Protein AF-A0A1Y2CC17-F1 (afdb_monomer_lite)

pLDDT: mean 79.68, std 15.88, range [34.34, 98.38]

Structure (mmCIF, N/CA/C/O backbone):
data_AF-A0A1Y2CC17-F1
#
_entry.id   AF-A0A1Y2CC17-F1
#
loop_
_atom_site.group_PDB
_atom_site.id
_atom_site.type_symbol
_atom_site.label_atom_id
_atom_site.label_alt_id
_atom_site.label_comp_id
_atom_site.label_asym_id
_atom_site.label_entity_id
_atom_site.label_seq_id
_atom_site.pdbx_PDB_ins_code
_atom_site.Cartn_x
_atom_site.Cartn_y
_atom_site.Cartn_z
_atom_site.occupancy
_atom_site.B_iso_or_equiv
_atom_site.auth_seq_id
_atom_site.auth_comp_id
_atom_site.auth_asym_id
_atom_site.auth_atom_id
_atom_site.pdbx_PDB_model_num
ATOM 1 N N . MET A 1 1 ? 2.715 -3.790 9.066 1.00 62.84 1 MET A N 1
ATOM 2 C CA . MET A 1 1 ? 2.928 -3.873 10.531 1.00 62.84 1 MET A CA 1
ATOM 3 C C . MET A 1 1 ? 1.749 -3.292 11.317 1.00 62.84 1 MET A C 1
ATOM 5 O O . MET A 1 1 ? 1.072 -4.072 11.964 1.00 62.84 1 MET A O 1
ATOM 9 N N . LYS A 1 2 ? 1.416 -1.995 11.181 1.00 68.88 2 LYS A N 1
ATOM 10 C CA . LYS A 1 2 ? 0.306 -1.321 11.903 1.00 68.88 2 LYS A CA 1
ATOM 11 C C . LYS A 1 2 ? -1.038 -2.076 11.893 1.00 68.88 2 LYS A C 1
ATOM 13 O O . LYS A 1 2 ? -1.612 -2.314 12.948 1.00 68.88 2 LYS A O 1
ATOM 18 N N . THR A 1 3 ? -1.492 -2.536 10.722 1.00 72.00 3 THR A N 1
ATOM 19 C CA . THR A 1 3 ? -2.729 -3.335 10.586 1.00 72.00 3 THR A CA 1
ATOM 20 C C . THR A 1 3 ? -2.683 -4.643 11.380 1.00 72.00 3 THR A C 1
ATOM 22 O O . THR A 1 3 ? -3.673 -5.024 11.994 1.00 72.00 3 THR A O 1
ATOM 25 N N . VAL A 1 4 ? -1.529 -5.320 11.409 1.00 75.19 4 VAL A N 1
ATOM 26 C CA . VAL A 1 4 ? -1.348 -6.566 12.172 1.00 75.19 4 VAL A CA 1
ATOM 27 C C . VAL A 1 4 ? -1.392 -6.282 13.664 1.00 75.19 4 VAL A C 1
ATOM 29 O O . VAL A 1 4 ? -2.048 -7.013 14.392 1.00 75.19 4 VAL A O 1
ATOM 32 N N . THR A 1 5 ? -0.752 -5.203 14.114 1.00 73.44 5 THR A N 1
ATOM 33 C CA . THR A 1 5 ? -0.774 -4.786 15.520 1.00 73.44 5 THR A CA 1
ATOM 34 C C . THR A 1 5 ? -2.200 -4.512 15.997 1.00 73.44 5 THR A C 1
ATOM 36 O O . THR A 1 5 ? -2.612 -5.056 17.022 1.00 73.44 5 THR A O 1
ATOM 39 N N . LEU A 1 6 ? -2.982 -3.749 15.224 1.00 76.19 6 LEU A N 1
ATOM 40 C CA . LEU A 1 6 ? -4.394 -3.503 15.523 1.00 76.19 6 LEU A CA 1
ATOM 41 C C . LEU A 1 6 ? -5.196 -4.810 15.548 1.00 76.19 6 LEU A C 1
ATOM 43 O O . LEU A 1 6 ? -5.925 -5.068 16.501 1.00 76.19 6 LEU A O 1
ATOM 47 N N . ALA A 1 7 ? -5.029 -5.667 14.536 1.00 78.81 7 ALA A N 1
ATOM 48 C CA . ALA A 1 7 ? -5.744 -6.937 14.465 1.00 78.81 7 ALA A CA 1
ATOM 49 C C . ALA A 1 7 ? -5.404 -7.861 15.647 1.00 78.81 7 ALA A C 1
ATOM 51 O O . ALA A 1 7 ? -6.310 -8.469 16.213 1.00 78.81 7 ALA A O 1
ATOM 52 N N . ILE A 1 8 ? -4.132 -7.931 16.065 1.00 78.88 8 ILE A N 1
ATOM 53 C CA . ILE A 1 8 ? -3.692 -8.677 17.256 1.00 78.88 8 ILE A CA 1
ATOM 54 C C . ILE A 1 8 ? -4.371 -8.121 18.506 1.00 78.88 8 ILE A C 1
ATOM 56 O O . ILE A 1 8 ? -4.904 -8.888 19.303 1.00 78.88 8 ILE A O 1
ATOM 60 N N . ARG A 1 9 ? -4.410 -6.796 18.665 1.00 77.44 9 ARG A N 1
ATOM 61 C CA . ARG A 1 9 ? -5.053 -6.143 19.810 1.00 77.44 9 ARG A CA 1
ATOM 62 C C . ARG A 1 9 ? -6.551 -6.446 19.871 1.00 77.44 9 ARG A C 1
ATOM 64 O O . ARG A 1 9 ? -7.040 -6.900 20.904 1.00 77.44 9 ARG A O 1
ATOM 71 N N . LEU A 1 10 ? -7.262 -6.295 18.753 1.00 80.50 10 LEU A N 1
ATOM 72 C CA . LEU A 1 10 ? -8.685 -6.632 18.661 1.00 80.50 10 LEU A CA 1
ATOM 73 C C . LEU A 1 10 ? -8.938 -8.136 18.871 1.00 80.50 10 LEU A C 1
ATOM 75 O O . LEU A 1 10 ? -9.952 -8.518 19.455 1.00 80.50 10 LEU A O 1
ATOM 79 N N . LEU A 1 11 ? -8.020 -9.009 18.441 1.00 80.31 11 LEU A N 1
ATOM 80 C CA . LEU A 1 11 ? -8.077 -10.445 18.729 1.00 80.31 11 LEU A CA 1
ATOM 81 C C . LEU A 1 11 ? -7.926 -10.723 20.231 1.00 80.31 11 LEU A C 1
ATOM 83 O O . LEU A 1 11 ? -8.697 -11.507 20.785 1.00 80.31 11 LEU A O 1
ATOM 87 N N . SER A 1 12 ? -6.989 -10.056 20.906 1.00 72.06 12 SER A N 1
ATOM 88 C CA . SER A 1 12 ? -6.836 -10.152 22.360 1.00 72.06 12 SER A CA 1
ATOM 89 C C . SER A 1 12 ? -8.101 -9.694 23.087 1.00 72.06 12 SER A C 1
ATOM 91 O O . SER A 1 12 ? -8.512 -10.348 24.044 1.00 72.06 12 SER A O 1
ATOM 93 N N . TYR A 1 13 ? -8.773 -8.639 22.611 1.00 76.62 13 TYR A N 1
ATOM 94 C CA . TYR A 1 13 ? -10.035 -8.172 23.200 1.00 76.62 13 TYR A CA 1
ATOM 95 C C . TYR A 1 13 ? -11.139 -9.222 23.067 1.00 76.62 13 TYR A C 1
ATOM 97 O O . TYR A 1 13 ? -11.772 -9.561 24.067 1.00 76.62 13 TYR A O 1
ATOM 105 N N . ASN A 1 14 ? -11.300 -9.820 21.880 1.00 76.06 14 ASN A N 1
ATOM 106 C CA . ASN A 1 14 ? -12.236 -10.928 21.658 1.00 76.06 14 ASN A CA 1
ATOM 107 C C . ASN A 1 14 ? -12.026 -12.060 22.680 1.00 76.06 14 ASN A C 1
ATOM 109 O O . ASN A 1 14 ? -12.983 -12.562 23.269 1.00 76.06 14 ASN A O 1
ATOM 113 N N . LEU A 1 15 ? -10.769 -12.427 22.951 1.00 73.12 15 LEU A N 1
ATOM 114 C CA . LEU A 1 15 ? -10.430 -13.505 23.885 1.00 73.12 15 LEU A CA 1
ATOM 115 C C . LEU A 1 15 ? -10.655 -13.131 25.348 1.00 73.12 15 LEU A C 1
ATOM 117 O O . LEU A 1 15 ? -11.258 -13.905 26.094 1.00 73.12 15 LEU A O 1
ATOM 121 N N . ILE A 1 16 ? -10.212 -11.941 25.759 1.00 69.06 16 ILE A N 1
ATOM 122 C CA . ILE A 1 16 ? -10.397 -11.432 27.124 1.00 69.06 16 ILE A CA 1
ATOM 123 C C . ILE A 1 16 ? -11.893 -11.355 27.453 1.00 69.06 16 ILE A C 1
ATOM 125 O O . ILE A 1 16 ? -12.319 -11.749 28.546 1.00 69.06 16 ILE A O 1
ATOM 129 N N . LEU A 1 17 ? -12.700 -10.888 26.499 1.00 72.00 17 LEU A N 1
ATOM 130 C CA . LEU A 1 17 ? -14.137 -10.671 26.659 1.00 72.00 17 LEU A CA 1
ATOM 131 C C . LEU A 1 17 ? -14.983 -11.915 26.372 1.00 72.00 17 LEU A C 1
ATOM 133 O O . LEU A 1 17 ? -16.138 -11.951 26.786 1.00 72.00 17 LEU A O 1
ATOM 137 N N . LYS A 1 18 ? -14.403 -12.958 25.762 1.00 75.94 18 LYS A N 1
ATOM 138 C CA . LYS A 1 18 ? -15.119 -14.128 25.224 1.00 75.94 18 LYS A CA 1
ATOM 139 C C . LYS A 1 18 ? -16.157 -13.753 24.151 1.00 75.94 18 LYS A C 1
ATOM 141 O O . LYS A 1 18 ? -17.177 -14.427 24.023 1.00 75.94 18 LYS A O 1
ATOM 146 N N . ASP A 1 19 ? -15.902 -12.692 23.386 1.00 77.69 19 ASP A N 1
ATOM 147 C CA . ASP A 1 19 ? -16.738 -12.280 22.254 1.00 77.69 19 ASP A CA 1
ATOM 148 C C . ASP A 1 19 ? -16.169 -12.838 20.946 1.00 77.69 19 ASP A C 1
ATOM 150 O O . ASP A 1 19 ? -15.118 -12.412 20.468 1.00 77.69 19 ASP A O 1
ATOM 154 N N . MET A 1 20 ? -16.873 -13.807 20.363 1.00 84.81 20 MET A N 1
ATOM 155 C CA . MET A 1 20 ? -16.412 -14.514 19.167 1.00 84.81 20 MET A CA 1
ATOM 156 C C . MET A 1 20 ? -16.959 -13.928 17.860 1.00 84.81 20 MET A C 1
ATOM 158 O O . MET A 1 20 ? -16.613 -14.432 16.795 1.00 84.81 20 MET A O 1
ATOM 162 N N . ARG A 1 21 ? -17.774 -12.863 17.900 1.00 84.62 21 ARG A N 1
ATOM 163 C CA . ARG A 1 21 ? -18.418 -12.300 16.696 1.00 84.62 21 ARG A CA 1
ATOM 164 C C . ARG A 1 21 ? -17.396 -11.799 15.674 1.00 84.62 21 ARG A C 1
ATOM 166 O O . ARG A 1 21 ? -17.452 -12.174 14.509 1.00 84.62 21 ARG A O 1
ATOM 173 N N . ASN A 1 22 ? -16.408 -11.030 16.134 1.00 83.88 22 ASN A N 1
ATOM 174 C CA . ASN A 1 22 ? -15.336 -10.479 15.291 1.00 83.88 22 ASN A CA 1
ATOM 175 C C . ASN A 1 22 ? -14.059 -11.335 15.298 1.00 83.88 22 ASN A C 1
ATOM 177 O O . ASN A 1 22 ? -13.046 -10.964 14.701 1.00 83.88 22 ASN A O 1
ATOM 181 N N . TYR A 1 23 ? -14.079 -12.475 15.990 1.00 83.56 23 TYR A N 1
ATOM 182 C CA . TYR A 1 23 ? -12.905 -13.321 16.163 1.00 83.56 23 TYR A CA 1
ATOM 183 C C . TYR A 1 23 ? -12.367 -13.888 14.836 1.00 83.56 23 TYR A C 1
ATOM 185 O O . TYR A 1 23 ? -11.177 -13.694 14.566 1.00 83.56 23 TYR A O 1
ATOM 193 N N . PRO A 1 24 ? -13.195 -14.501 13.962 1.00 83.31 24 PRO A N 1
ATOM 194 C CA . PRO A 1 24 ? -12.720 -15.025 12.682 1.00 83.31 24 PRO A CA 1
ATOM 195 C C . PRO A 1 24 ? -12.145 -13.939 11.770 1.00 83.31 24 PRO A C 1
ATOM 197 O O . PRO A 1 24 ? -11.132 -14.184 11.121 1.00 83.31 24 PRO A O 1
ATOM 200 N N . LYS A 1 25 ? -12.742 -12.735 11.765 1.00 85.00 25 LYS A N 1
ATOM 201 C CA . LYS A 1 25 ? -12.266 -11.582 10.982 1.00 85.00 25 LYS A CA 1
ATOM 202 C C . LYS A 1 25 ? -10.849 -11.191 11.406 1.00 85.00 25 LYS A C 1
ATOM 204 O O . LYS A 1 25 ? -9.937 -11.209 10.585 1.00 85.00 25 LYS A O 1
ATOM 209 N N . ASN A 1 26 ? -10.645 -10.917 12.696 1.00 84.31 26 ASN A N 1
ATOM 210 C CA . ASN A 1 26 ? -9.341 -10.489 13.214 1.00 84.31 26 ASN A CA 1
ATOM 211 C C . ASN A 1 26 ? -8.273 -11.581 13.042 1.00 84.31 26 ASN A C 1
ATOM 213 O O . ASN A 1 26 ? -7.149 -11.288 12.635 1.00 84.31 26 ASN A O 1
ATOM 217 N N . LEU A 1 27 ? -8.632 -12.849 13.280 1.00 85.75 27 LEU A N 1
ATOM 218 C CA . LEU A 1 27 ? -7.737 -13.985 13.056 1.00 85.75 27 LEU A CA 1
ATOM 219 C C . LEU A 1 27 ? -7.380 -14.148 11.572 1.00 85.75 27 LEU A C 1
ATOM 221 O O . LEU A 1 27 ? -6.225 -14.419 11.251 1.00 85.75 27 LEU A O 1
ATOM 225 N N . GLY A 1 28 ? -8.356 -13.983 10.677 1.00 83.62 28 GLY A N 1
ATOM 226 C CA . GLY A 1 28 ? -8.172 -14.037 9.229 1.00 83.62 28 GLY A CA 1
ATOM 227 C C . GLY A 1 28 ? -7.184 -12.981 8.742 1.00 83.62 28 GLY A C 1
ATOM 228 O O . GLY A 1 28 ? -6.230 -13.327 8.049 1.00 83.62 28 GLY A O 1
ATOM 229 N N . THR A 1 29 ? -7.330 -11.731 9.191 1.00 83.38 29 THR A N 1
ATOM 230 C CA . THR A 1 29 ? -6.398 -10.634 8.873 1.00 83.38 29 THR A CA 1
ATOM 231 C C . THR A 1 29 ? -4.966 -10.951 9.307 1.00 83.38 29 THR A C 1
ATOM 233 O O . THR A 1 29 ? -4.016 -10.744 8.544 1.00 83.38 29 THR A O 1
ATOM 236 N N . ILE A 1 30 ? -4.792 -11.491 10.519 1.00 84.06 30 ILE A N 1
ATOM 237 C CA . ILE A 1 30 ? -3.470 -11.864 11.040 1.00 84.06 30 ILE A CA 1
ATOM 238 C C . ILE A 1 30 ? -2.888 -13.029 10.241 1.00 84.06 30 ILE A C 1
ATOM 240 O O . ILE A 1 30 ? -1.739 -12.945 9.821 1.00 84.06 30 ILE A O 1
ATOM 244 N N . LYS A 1 31 ? -3.670 -14.086 9.985 1.00 85.50 31 LYS A N 1
ATOM 245 C CA . LYS A 1 31 ? -3.225 -15.251 9.207 1.00 85.50 31 LYS A CA 1
ATOM 246 C C . LYS A 1 31 ? -2.862 -14.885 7.773 1.00 85.50 31 LYS A C 1
ATOM 248 O O . LYS A 1 31 ? -1.819 -15.320 7.303 1.00 85.50 31 LYS A O 1
ATOM 253 N N . GLY A 1 32 ? -3.680 -14.076 7.101 1.00 81.88 32 GLY A N 1
ATOM 254 C CA . GLY A 1 32 ? -3.406 -13.610 5.742 1.00 81.88 32 GLY A CA 1
ATOM 255 C C . GLY A 1 32 ? -2.110 -12.805 5.681 1.00 81.88 32 GLY A C 1
ATOM 256 O O . GLY A 1 32 ? -1.248 -13.079 4.848 1.00 81.88 32 GLY A O 1
ATOM 257 N N . THR A 1 33 ? -1.917 -11.886 6.633 1.00 83.38 33 THR A N 1
ATOM 258 C CA . THR A 1 33 ? -0.673 -11.108 6.692 1.00 83.38 33 THR A CA 1
ATOM 259 C C . THR A 1 33 ? 0.527 -11.980 7.047 1.00 83.38 33 THR A C 1
ATOM 261 O O . THR A 1 33 ? 1.582 -11.842 6.439 1.00 83.38 33 THR A O 1
ATOM 264 N N . LEU A 1 34 ? 0.380 -12.897 8.005 1.00 85.81 34 LEU A N 1
ATOM 265 C CA . LEU A 1 34 ? 1.434 -13.828 8.387 1.00 85.81 34 LEU A CA 1
ATOM 266 C C . LEU A 1 34 ? 1.850 -14.706 7.204 1.00 85.81 34 LEU A C 1
ATOM 268 O O . LEU A 1 34 ? 3.039 -14.866 6.976 1.00 85.81 34 LEU A O 1
ATOM 272 N N . ASN A 1 35 ? 0.889 -15.220 6.437 1.00 84.50 35 ASN A N 1
ATOM 273 C CA . ASN A 1 35 ? 1.153 -16.042 5.261 1.00 84.50 35 ASN A CA 1
ATOM 274 C C . ASN A 1 35 ? 1.972 -15.281 4.212 1.00 84.50 35 ASN A C 1
ATOM 276 O O . ASN A 1 35 ? 2.966 -15.795 3.712 1.00 84.50 35 ASN A O 1
ATOM 280 N N . TYR A 1 36 ? 1.593 -14.031 3.928 1.00 84.06 36 TYR A N 1
ATOM 281 C CA . TYR A 1 36 ? 2.356 -13.169 3.028 1.00 84.06 36 TYR A CA 1
ATOM 282 C C . TYR A 1 36 ? 3.780 -12.925 3.544 1.00 84.06 36 TYR A C 1
ATOM 284 O O . TYR A 1 36 ? 4.753 -13.125 2.822 1.00 84.06 36 TYR A O 1
ATOM 292 N N . LEU A 1 37 ? 3.919 -12.529 4.811 1.00 85.56 37 LEU A N 1
ATOM 293 C CA . LEU A 1 37 ? 5.228 -12.203 5.367 1.00 85.56 37 LEU A CA 1
ATOM 294 C C . LEU A 1 37 ? 6.154 -13.432 5.467 1.00 85.56 37 LEU A C 1
ATOM 296 O O . LEU A 1 37 ? 7.354 -13.310 5.249 1.00 85.56 37 LEU A O 1
ATOM 300 N N . ASP A 1 38 ? 5.605 -14.605 5.780 1.00 84.62 38 ASP A N 1
ATOM 301 C CA . ASP A 1 38 ? 6.363 -15.845 5.978 1.00 84.62 38 ASP A CA 1
ATOM 302 C C . ASP A 1 38 ? 6.709 -16.549 4.659 1.00 84.62 38 ASP A C 1
ATOM 304 O O . ASP A 1 38 ? 7.833 -17.004 4.491 1.00 84.62 38 ASP A O 1
ATOM 308 N N . ILE A 1 39 ? 5.770 -16.632 3.710 1.00 86.38 39 ILE A N 1
ATOM 309 C CA . ILE A 1 39 ? 5.984 -17.365 2.451 1.00 86.38 39 ILE A CA 1
ATOM 310 C C . ILE A 1 39 ? 6.609 -16.471 1.382 1.00 86.38 39 ILE A C 1
ATOM 312 O O . ILE A 1 39 ? 7.512 -16.908 0.674 1.00 86.38 39 ILE A O 1
ATOM 316 N N . VAL A 1 40 ? 6.124 -15.234 1.244 1.00 81.00 40 VAL A N 1
ATOM 317 C CA . VAL A 1 40 ? 6.513 -14.356 0.130 1.00 81.00 40 VAL A CA 1
ATOM 318 C C . VAL A 1 40 ? 7.735 -13.519 0.495 1.00 81.00 40 VAL A C 1
ATOM 320 O O . VAL A 1 40 ? 8.690 -13.465 -0.272 1.00 81.00 40 VAL A O 1
ATOM 323 N N . ASN A 1 41 ? 7.733 -12.883 1.671 1.00 84.81 41 ASN A N 1
ATOM 324 C CA . ASN A 1 41 ? 8.782 -11.919 2.020 1.00 84.81 41 ASN A CA 1
ATOM 325 C C . ASN A 1 41 ? 10.000 -12.534 2.717 1.00 84.81 41 ASN A C 1
ATOM 327 O O . ASN A 1 41 ? 11.118 -12.086 2.469 1.00 84.81 41 ASN A O 1
ATOM 331 N N . LEU A 1 42 ? 9.814 -13.515 3.607 1.00 88.50 42 LEU A N 1
ATOM 332 C CA . LEU A 1 42 ? 10.909 -14.064 4.412 1.00 88.50 42 LEU A CA 1
ATOM 333 C C . LEU A 1 42 ? 12.092 -14.602 3.581 1.00 88.50 42 LEU A C 1
ATOM 335 O O . LEU A 1 42 ? 13.222 -14.346 3.999 1.00 88.50 42 LEU A O 1
ATOM 339 N N . PRO A 1 43 ? 11.901 -15.285 2.428 1.00 90.00 43 PRO A N 1
ATOM 340 C CA . PRO A 1 43 ? 13.022 -15.708 1.587 1.00 90.00 43 PRO A CA 1
ATOM 341 C C . PRO A 1 43 ? 13.894 -14.527 1.144 1.00 90.00 43 PRO A C 1
ATOM 343 O O . PRO A 1 43 ? 15.094 -14.528 1.405 1.00 90.00 43 PRO A O 1
ATOM 346 N N . SER A 1 44 ? 13.279 -13.476 0.595 1.00 83.12 44 SER A N 1
ATOM 347 C CA . SER A 1 44 ? 13.981 -12.270 0.143 1.00 83.12 44 SER A CA 1
ATOM 348 C C . SER A 1 44 ? 14.649 -11.519 1.297 1.00 83.12 44 SER A C 1
ATOM 350 O O . SER A 1 44 ? 15.757 -11.011 1.153 1.00 83.12 44 SER A O 1
ATOM 352 N N . VAL A 1 45 ? 14.001 -11.452 2.465 1.00 84.38 45 VAL A N 1
ATOM 353 C CA . VAL A 1 45 ? 14.589 -10.819 3.657 1.00 84.38 45 VAL A CA 1
ATOM 354 C C . VAL A 1 45 ? 15.822 -11.590 4.132 1.00 84.38 45 VAL A C 1
ATOM 356 O O . VAL A 1 45 ? 16.833 -10.973 4.450 1.00 84.38 45 VAL A O 1
ATOM 359 N N . ASN A 1 46 ? 15.771 -12.923 4.159 1.00 87.12 46 ASN A N 1
ATOM 360 C CA . ASN A 1 46 ? 16.924 -13.736 4.549 1.00 87.12 46 ASN A CA 1
ATOM 361 C C . ASN A 1 46 ? 18.072 -13.636 3.539 1.00 87.12 46 ASN A C 1
ATOM 363 O O . ASN A 1 46 ? 19.226 -13.641 3.947 1.00 87.12 46 ASN A O 1
ATOM 367 N N . GLU A 1 47 ? 17.766 -13.553 2.244 1.00 91.12 47 GLU A N 1
ATOM 368 C CA . GLU A 1 47 ? 18.786 -13.480 1.195 1.00 91.12 47 GLU A CA 1
ATOM 369 C C . GLU A 1 47 ? 19.483 -12.114 1.155 1.00 91.12 47 GLU A C 1
ATOM 371 O O . GLU A 1 47 ? 20.701 -12.048 1.006 1.00 91.12 47 GLU A O 1
ATOM 376 N N . TYR A 1 48 ? 18.728 -11.020 1.312 1.00 87.44 48 TYR A N 1
ATOM 377 C CA . TYR A 1 48 ? 19.236 -9.670 1.041 1.00 87.44 48 TYR A CA 1
ATOM 378 C C . TYR A 1 48 ? 19.401 -8.775 2.276 1.00 87.44 48 TYR A C 1
ATOM 380 O O . TYR A 1 48 ? 20.023 -7.720 2.169 1.00 87.44 48 TYR A O 1
ATOM 388 N N . MET A 1 49 ? 18.843 -9.142 3.436 1.00 84.50 49 MET A N 1
ATOM 389 C CA . MET A 1 49 ? 18.834 -8.291 4.641 1.00 84.50 49 MET A CA 1
ATOM 390 C C . MET A 1 49 ? 19.530 -8.921 5.852 1.00 84.50 49 MET A C 1
ATOM 392 O O . MET A 1 49 ? 19.353 -8.450 6.982 1.00 84.50 49 MET A O 1
ATOM 396 N N . ASP A 1 50 ? 20.347 -9.953 5.639 1.00 86.81 50 ASP A N 1
ATOM 397 C CA . ASP A 1 50 ? 21.236 -10.496 6.671 1.00 86.81 50 ASP A CA 1
ATOM 398 C C . ASP A 1 50 ? 22.518 -9.659 6.795 1.00 86.81 50 ASP A C 1
ATOM 400 O O . ASP A 1 50 ? 23.640 -10.116 6.597 1.00 86.81 50 ASP A O 1
ATOM 404 N N . ILE A 1 51 ? 22.320 -8.367 7.045 1.00 84.69 51 ILE A N 1
ATOM 405 C CA . ILE A 1 51 ? 23.380 -7.373 7.186 1.00 84.69 51 ILE A CA 1
ATOM 406 C C . ILE A 1 51 ? 23.408 -6.959 8.654 1.00 84.69 51 ILE A C 1
ATOM 408 O O . ILE A 1 51 ? 22.360 -6.656 9.240 1.00 84.69 51 ILE A O 1
ATOM 412 N N . GLU A 1 52 ? 24.599 -6.965 9.256 1.00 83.19 52 GLU A N 1
ATOM 413 C CA . GLU A 1 52 ? 24.798 -6.417 10.596 1.00 83.19 52 GLU A CA 1
ATOM 414 C C . GLU A 1 52 ? 24.377 -4.950 10.606 1.00 83.19 52 GLU A C 1
ATOM 416 O O . GLU A 1 52 ? 24.807 -4.149 9.776 1.00 83.19 52 GLU A O 1
ATOM 421 N N . ASN A 1 53 ? 23.487 -4.602 11.531 1.00 77.81 53 ASN A N 1
ATOM 422 C CA . ASN A 1 53 ? 23.045 -3.230 11.668 1.00 77.81 53 ASN A CA 1
ATOM 423 C C . ASN A 1 53 ? 23.997 -2.490 12.611 1.00 77.81 53 ASN A C 1
ATOM 425 O O . ASN A 1 53 ? 24.223 -2.935 13.736 1.00 77.81 53 ASN A O 1
ATOM 429 N N . GLU A 1 54 ? 24.520 -1.346 12.170 1.00 75.94 54 GLU A N 1
ATOM 430 C CA . GLU A 1 54 ? 25.352 -0.472 13.009 1.00 75.94 54 GLU A CA 1
ATOM 431 C C . GLU A 1 54 ? 24.566 0.083 14.208 1.00 75.94 54 GLU A C 1
ATOM 433 O O . GLU A 1 54 ? 25.145 0.440 15.236 1.00 75.94 54 GLU A O 1
ATOM 438 N N . TYR A 1 55 ? 23.236 0.124 14.099 1.00 74.12 55 TYR A N 1
ATOM 439 C CA . TYR A 1 55 ? 22.342 0.599 15.144 1.00 74.12 55 TYR A CA 1
ATOM 440 C C . TYR A 1 55 ? 21.624 -0.563 15.826 1.00 74.12 55 TYR A C 1
ATOM 442 O O . TYR A 1 55 ? 21.139 -1.493 15.178 1.00 74.12 55 TYR A O 1
ATOM 450 N N . GLN A 1 56 ? 21.496 -0.480 17.152 1.00 72.25 56 GLN A N 1
ATOM 451 C CA . GLN A 1 56 ? 20.652 -1.411 17.890 1.00 72.25 56 GLN A CA 1
ATOM 452 C C . GLN A 1 56 ? 19.203 -1.243 17.423 1.00 72.25 56 GLN A C 1
ATOM 454 O O . GLN A 1 56 ? 18.649 -0.141 17.443 1.00 72.25 56 GLN A O 1
ATOM 459 N N . LEU A 1 57 ? 18.587 -2.339 16.994 1.00 66.06 57 LEU A N 1
ATOM 460 C CA . LEU A 1 57 ? 17.201 -2.328 16.557 1.00 66.06 57 LEU A CA 1
ATOM 461 C C . LEU A 1 57 ? 16.295 -2.416 17.780 1.00 66.06 57 LEU A C 1
ATOM 463 O O . LEU A 1 57 ? 16.573 -3.167 18.712 1.00 66.06 57 LEU A O 1
ATOM 467 N N . ALA A 1 58 ? 15.196 -1.663 17.771 1.00 59.22 58 ALA A N 1
ATOM 468 C CA . ALA A 1 58 ? 14.129 -1.856 18.742 1.00 59.22 58 ALA A CA 1
ATOM 469 C C . ALA A 1 58 ? 13.484 -3.218 18.468 1.00 59.22 58 ALA A C 1
ATOM 471 O O . ALA A 1 58 ? 12.790 -3.412 17.465 1.00 59.22 58 ALA A O 1
ATOM 472 N N . VAL A 1 59 ? 13.747 -4.182 19.343 1.00 55.44 59 VAL A N 1
ATOM 473 C CA . VAL A 1 59 ? 13.260 -5.546 19.198 1.00 55.44 59 VAL A CA 1
ATOM 474 C C . VAL A 1 59 ? 12.130 -5.773 20.198 1.00 55.44 59 VAL A C 1
ATOM 476 O O . VAL A 1 59 ? 12.273 -5.422 21.368 1.00 55.44 59 VAL A O 1
ATOM 479 N N . PRO A 1 60 ? 10.998 -6.363 19.777 1.00 53.22 60 PRO A N 1
ATOM 480 C CA . PRO A 1 60 ? 9.906 -6.659 20.694 1.00 53.22 60 PRO A CA 1
ATOM 481 C C . PRO A 1 60 ? 10.364 -7.653 21.771 1.00 53.22 60 PRO A C 1
ATOM 483 O O . PRO A 1 60 ? 10.883 -8.728 21.453 1.00 53.22 60 PRO A O 1
ATOM 486 N N . VAL A 1 61 ? 10.168 -7.305 23.041 1.00 47.50 61 VAL A N 1
ATOM 487 C CA . VAL A 1 61 ? 10.537 -8.117 24.214 1.00 47.50 61 VAL A CA 1
ATOM 488 C C . VAL A 1 61 ? 9.265 -8.359 24.994 1.00 47.50 61 VAL A C 1
ATOM 490 O O . VAL A 1 61 ? 8.771 -7.501 25.714 1.00 47.50 61 VAL A O 1
ATOM 493 N N . GLY A 1 62 ? 8.693 -9.539 24.804 1.00 48.94 62 GLY A N 1
ATOM 494 C CA . GLY A 1 62 ? 7.435 -9.914 25.435 1.00 48.94 62 GLY A CA 1
ATOM 495 C C . GLY A 1 62 ? 6.212 -9.723 24.541 1.00 48.94 62 GLY A C 1
ATOM 496 O O . GLY A 1 62 ? 6.303 -9.421 23.353 1.00 48.94 62 GLY A O 1
ATOM 497 N N . GLU A 1 63 ? 5.046 -9.992 25.130 1.00 45.00 63 GLU A N 1
ATOM 498 C CA . GLU A 1 63 ? 3.785 -10.155 24.400 1.00 45.00 63 GLU A CA 1
ATOM 499 C C . GLU A 1 63 ? 3.211 -8.834 23.854 1.00 45.00 63 GLU A C 1
ATOM 501 O O . GLU A 1 63 ? 2.369 -8.892 22.959 1.00 45.00 63 GLU A O 1
ATOM 506 N N . TYR A 1 64 ? 3.661 -7.665 24.347 1.00 39.34 64 TYR A N 1
ATOM 507 C CA . TYR A 1 64 ? 3.039 -6.366 24.031 1.00 39.34 64 TYR A CA 1
ATOM 508 C C . TYR A 1 64 ? 3.974 -5.139 23.954 1.00 39.34 64 TYR A C 1
ATOM 510 O O . TYR A 1 64 ? 3.456 -4.043 23.759 1.00 39.34 64 TYR A O 1
ATOM 518 N N . ALA A 1 65 ? 5.303 -5.266 24.073 1.00 44.59 65 ALA A N 1
ATOM 519 C CA . ALA A 1 65 ? 6.180 -4.091 24.197 1.00 44.59 65 ALA A CA 1
ATOM 520 C C . ALA A 1 65 ? 7.532 -4.215 23.453 1.00 44.59 65 ALA A C 1
ATOM 522 O O . ALA A 1 65 ? 8.038 -5.316 23.215 1.00 44.59 65 ALA A O 1
ATOM 523 N N . TYR A 1 66 ? 8.089 -3.070 23.037 1.00 46.72 66 TYR A N 1
ATOM 524 C CA . TYR A 1 66 ? 9.382 -2.925 22.347 1.00 46.72 66 TYR A CA 1
ATOM 525 C C . TYR A 1 66 ? 10.415 -2.345 23.321 1.00 46.72 66 TYR A C 1
ATOM 527 O O . TYR A 1 66 ? 10.806 -1.187 23.212 1.00 46.72 66 TYR A O 1
ATOM 535 N N . ASP A 1 67 ? 10.839 -3.159 24.285 1.00 44.19 67 ASP A N 1
ATOM 536 C CA . ASP A 1 67 ? 11.578 -2.675 25.461 1.00 44.19 67 ASP A CA 1
ATOM 537 C C . ASP A 1 67 ? 13.089 -2.961 25.424 1.00 44.19 67 ASP A C 1
ATOM 539 O O . ASP A 1 67 ? 13.808 -2.581 26.347 1.00 44.19 67 ASP A O 1
ATOM 543 N N . SER A 1 68 ? 13.609 -3.624 24.383 1.00 54.16 68 SER A N 1
ATOM 544 C CA . SER A 1 68 ? 15.048 -3.889 24.253 1.00 54.16 68 SER A CA 1
ATOM 545 C C . SER A 1 68 ? 15.569 -3.448 22.908 1.00 54.16 68 SER A C 1
ATOM 547 O O . SER A 1 68 ? 15.034 -3.809 21.858 1.00 54.16 68 SER A O 1
ATOM 549 N N . TYR A 1 69 ? 16.695 -2.761 22.968 1.00 68.56 69 TYR A N 1
ATOM 550 C CA . TYR A 1 69 ? 17.554 -2.515 21.834 1.00 68.56 69 TYR A CA 1
ATOM 551 C C . TYR A 1 69 ? 18.541 -3.683 21.742 1.00 68.56 69 TYR A C 1
ATOM 553 O O . TYR A 1 69 ? 19.414 -3.834 22.594 1.00 68.56 69 TYR A O 1
ATOM 561 N N . GLU A 1 70 ? 18.362 -4.559 20.752 1.00 75.44 70 GLU A N 1
ATOM 562 C CA . GLU A 1 70 ? 19.278 -5.681 20.507 1.00 75.44 70 GLU A CA 1
ATOM 563 C C . GLU A 1 70 ? 20.097 -5.376 19.245 1.00 75.44 70 GLU A C 1
ATOM 565 O O . GLU A 1 70 ? 19.559 -4.923 18.231 1.00 75.44 70 GLU A O 1
ATOM 570 N N . ALA A 1 71 ? 21.407 -5.626 19.292 1.00 75.06 71 ALA A N 1
ATOM 571 C CA . ALA A 1 71 ? 22.244 -5.628 18.096 1.00 75.06 71 ALA A CA 1
ATOM 572 C C . ALA A 1 71 ? 21.954 -6.921 17.320 1.00 75.06 71 ALA A C 1
ATOM 574 O O . ALA A 1 71 ? 22.442 -7.993 17.674 1.00 75.06 71 ALA A O 1
ATOM 575 N N . LYS A 1 72 ? 21.074 -6.829 16.324 1.00 78.31 72 LYS A N 1
ATOM 576 C CA . LYS A 1 72 ? 20.656 -7.940 15.463 1.00 78.31 72 LYS A CA 1
ATOM 577 C C . LYS A 1 72 ? 20.645 -7.494 14.013 1.00 78.31 72 LYS A C 1
ATOM 579 O O . LYS A 1 72 ? 20.447 -6.311 13.733 1.00 78.31 72 LYS A O 1
ATOM 584 N N . THR A 1 73 ? 20.793 -8.448 13.097 1.00 84.81 73 THR A N 1
ATOM 585 C CA . THR A 1 73 ? 20.537 -8.184 11.681 1.00 84.81 73 THR A CA 1
ATOM 586 C C . THR A 1 73 ? 19.061 -7.832 11.477 1.00 84.81 73 THR A C 1
ATOM 588 O O . THR A 1 73 ? 18.184 -8.141 12.305 1.00 84.81 73 THR A O 1
ATOM 591 N N . ILE A 1 74 ? 18.761 -7.154 10.370 1.00 81.12 74 ILE A N 1
ATOM 592 C CA . ILE A 1 74 ? 17.375 -6.845 9.995 1.00 81.12 74 ILE A CA 1
ATOM 593 C C . ILE A 1 74 ? 16.593 -8.151 9.807 1.00 81.12 74 ILE A C 1
ATOM 595 O O . ILE A 1 74 ? 15.462 -8.260 10.292 1.00 81.12 74 ILE A O 1
ATOM 599 N N . ALA A 1 75 ? 17.215 -9.162 9.190 1.00 84.38 75 ALA A N 1
ATOM 600 C CA . ALA A 1 75 ? 16.636 -10.490 9.027 1.00 84.38 75 ALA A CA 1
ATOM 601 C C . ALA A 1 75 ? 16.244 -11.130 10.369 1.00 84.38 75 ALA A C 1
ATOM 603 O O . ALA A 1 75 ? 15.125 -11.625 10.513 1.00 84.38 75 ALA A O 1
ATOM 604 N N . ASP A 1 76 ? 17.095 -11.066 11.393 1.00 85.00 76 ASP A N 1
ATOM 605 C CA . ASP A 1 76 ? 16.778 -11.641 12.704 1.00 85.00 76 ASP A CA 1
ATOM 606 C C . ASP A 1 76 ? 15.681 -10.881 13.455 1.00 85.00 76 ASP A C 1
ATOM 608 O O . ASP A 1 76 ? 14.815 -11.492 14.093 1.00 85.00 76 ASP A O 1
ATOM 612 N N . SER A 1 77 ? 15.654 -9.554 13.335 1.00 79.81 77 SER A N 1
ATOM 613 C CA . SER A 1 77 ? 14.562 -8.737 13.879 1.00 79.81 77 SER A CA 1
ATOM 614 C C . SER A 1 77 ? 13.231 -9.059 13.192 1.00 79.81 77 SER A C 1
ATOM 616 O O . SER A 1 77 ? 12.197 -9.189 13.855 1.00 79.81 77 SER A O 1
ATOM 618 N N . TYR A 1 78 ? 13.262 -9.280 11.875 1.00 81.88 78 TYR A N 1
ATOM 619 C CA . TYR A 1 78 ? 12.109 -9.704 11.086 1.00 81.88 78 TYR A CA 1
ATOM 620 C C . TYR A 1 78 ? 11.617 -11.103 11.485 1.00 81.88 78 TYR A C 1
ATOM 622 O O . TYR A 1 78 ? 10.426 -11.288 11.741 1.00 81.88 78 TYR A O 1
ATOM 630 N N . LYS A 1 79 ? 12.523 -12.079 11.641 1.00 86.81 79 LYS A N 1
ATOM 631 C CA . LYS A 1 79 ? 12.196 -13.428 12.139 1.00 86.81 79 LYS A CA 1
ATOM 632 C C . LYS A 1 79 ? 11.573 -13.379 13.535 1.00 86.81 79 LYS A C 1
ATOM 634 O O . LYS A 1 79 ? 10.577 -14.058 13.778 1.00 86.81 79 LYS A O 1
ATOM 639 N N . LYS A 1 80 ? 12.107 -12.560 14.452 1.00 82.81 80 LYS A N 1
ATOM 640 C CA . LYS A 1 80 ? 11.550 -12.401 15.809 1.00 82.81 80 LYS A CA 1
ATOM 641 C C . LYS A 1 80 ? 10.159 -11.761 15.775 1.00 82.81 80 LYS A C 1
ATOM 643 O O . LYS A 1 80 ? 9.255 -12.236 16.461 1.00 82.81 80 LYS A O 1
ATOM 648 N N . PHE A 1 81 ? 9.941 -10.768 14.913 1.00 79.19 81 PHE A N 1
ATOM 649 C CA . PHE A 1 81 ? 8.610 -10.212 14.659 1.00 79.19 81 PHE A CA 1
ATOM 650 C C . PHE A 1 81 ? 7.623 -11.271 14.132 1.00 79.19 81 PHE A C 1
ATOM 652 O O . PHE A 1 81 ? 6.523 -11.403 14.673 1.00 79.19 81 PHE A O 1
ATOM 659 N N . LEU A 1 82 ? 8.021 -12.082 13.144 1.00 83.75 82 LEU A N 1
ATOM 660 C CA . LEU A 1 82 ? 7.202 -13.192 12.643 1.00 83.75 82 LEU A CA 1
ATOM 661 C C . LEU A 1 82 ? 6.906 -14.232 13.716 1.00 83.75 82 LEU A C 1
ATOM 663 O O . LEU A 1 82 ? 5.769 -14.688 13.826 1.00 83.75 82 LEU A O 1
ATOM 667 N N . SER A 1 83 ? 7.905 -14.587 14.521 1.00 83.06 83 SER A N 1
ATOM 668 C CA . SER A 1 83 ? 7.745 -15.506 15.644 1.00 83.06 83 SER A CA 1
ATOM 669 C C . SER A 1 83 ? 6.708 -14.984 16.635 1.00 83.06 83 SER A C 1
ATOM 671 O O . SER A 1 83 ? 5.849 -15.746 17.071 1.00 83.06 83 SER A O 1
ATOM 673 N N . ASN A 1 84 ? 6.709 -13.681 16.930 1.00 77.88 84 ASN A N 1
ATOM 674 C CA . ASN A 1 84 ? 5.712 -13.069 17.807 1.00 77.88 84 ASN A CA 1
ATOM 675 C C . ASN A 1 84 ? 4.307 -13.085 17.187 1.00 77.88 84 ASN A C 1
ATOM 677 O O . ASN A 1 84 ? 3.349 -13.419 17.879 1.00 77.88 84 ASN A O 1
ATOM 681 N N . ILE A 1 85 ? 4.159 -12.818 15.883 1.00 79.06 85 ILE A N 1
ATOM 682 C CA . ILE A 1 85 ? 2.857 -12.951 15.204 1.00 79.06 85 ILE A CA 1
ATOM 683 C C . ILE A 1 85 ? 2.375 -14.408 15.226 1.00 79.06 85 ILE A C 1
ATOM 685 O O . ILE A 1 85 ? 1.211 -14.669 15.547 1.00 79.06 85 ILE A O 1
ATOM 689 N N . LYS A 1 86 ? 3.258 -15.368 14.912 1.00 83.31 86 LYS A N 1
ATOM 690 C CA . LYS A 1 86 ? 2.977 -16.812 14.979 1.00 83.31 86 LYS A CA 1
ATOM 691 C C . LYS A 1 86 ? 2.546 -17.199 16.386 1.00 83.31 86 LYS A C 1
ATOM 693 O O . LYS A 1 86 ? 1.530 -17.870 16.541 1.00 83.31 86 LYS A O 1
ATOM 698 N N . TYR A 1 87 ? 3.259 -16.726 17.405 1.00 79.25 87 TYR A N 1
ATOM 699 C CA . TYR A 1 87 ? 2.913 -16.938 18.804 1.00 79.25 87 TYR A CA 1
ATOM 700 C C . TYR A 1 87 ? 1.534 -16.361 19.134 1.00 79.25 87 TYR A C 1
ATOM 702 O O . TYR A 1 87 ? 0.690 -17.104 19.618 1.00 79.25 87 TYR A O 1
ATOM 710 N N . CYS A 1 88 ? 1.242 -15.103 18.791 1.00 71.06 88 CYS A N 1
ATOM 711 C CA . CYS A 1 88 ? -0.078 -14.499 19.005 1.00 71.06 88 CYS A CA 1
ATOM 712 C C . CYS A 1 88 ? -1.199 -15.277 18.302 1.00 71.06 88 CYS A C 1
ATOM 714 O O . CYS A 1 88 ? -2.269 -15.447 18.873 1.00 71.06 88 CYS A O 1
ATOM 716 N N . THR A 1 89 ? -0.943 -15.807 17.103 1.00 76.19 89 THR A N 1
ATOM 717 C CA . THR A 1 89 ? -1.902 -16.628 16.342 1.00 76.19 89 THR A CA 1
ATOM 718 C C . THR A 1 89 ? -2.098 -18.013 16.976 1.00 76.19 89 THR A C 1
ATOM 720 O O . THR A 1 89 ? -3.216 -18.521 17.042 1.00 76.19 89 THR A O 1
ATOM 723 N N . ASN A 1 90 ? -1.019 -18.625 17.475 1.00 71.44 90 ASN A N 1
ATOM 724 C CA . ASN A 1 90 ? -1.003 -19.985 18.023 1.00 71.44 90 ASN A CA 1
ATOM 725 C C . ASN A 1 90 ? -1.413 -20.058 19.498 1.00 71.44 90 ASN A C 1
ATOM 727 O O . ASN A 1 90 ? -1.985 -21.067 19.915 1.00 71.44 90 ASN A O 1
ATOM 731 N N . ARG A 1 91 ? -1.191 -18.993 20.280 1.00 63.12 91 ARG A N 1
ATOM 732 C CA . ARG A 1 91 ? -1.621 -18.865 21.682 1.00 63.12 91 ARG A CA 1
ATOM 733 C C . ARG A 1 91 ? -3.128 -19.055 21.819 1.00 63.12 91 ARG A C 1
ATOM 735 O O . ARG A 1 91 ? -3.607 -19.560 22.832 1.00 63.12 91 ARG A O 1
ATOM 742 N N . VAL A 1 92 ? -3.873 -18.720 20.773 1.00 53.84 92 VAL A N 1
ATOM 743 C CA . VAL A 1 92 ? -5.327 -18.853 20.762 1.00 53.84 92 VAL A CA 1
ATOM 744 C C . VAL A 1 92 ? -5.813 -20.291 20.559 1.00 53.84 92 VAL A C 1
ATOM 746 O O . VAL A 1 92 ? -6.909 -20.640 20.981 1.00 53.84 92 VAL A O 1
ATOM 749 N N . ASN A 1 93 ? -4.960 -21.162 20.021 1.00 52.47 93 ASN A N 1
ATOM 750 C CA . ASN A 1 93 ? -5.214 -22.599 19.883 1.00 52.47 93 ASN A CA 1
ATOM 751 C C . ASN A 1 93 ? -4.530 -23.428 20.994 1.00 52.47 93 ASN A C 1
ATOM 753 O O . ASN A 1 93 ? -4.385 -24.645 20.868 1.00 52.47 93 ASN A O 1
ATOM 757 N N . SER A 1 94 ? -4.062 -22.785 22.072 1.00 51.44 94 SER A N 1
ATOM 758 C CA . SER A 1 94 ? -2.983 -23.299 22.933 1.00 51.44 94 SER A CA 1
ATOM 759 C C . SER A 1 94 ? -3.268 -24.553 23.755 1.00 51.44 94 SER A C 1
ATOM 761 O O . SER A 1 94 ? -2.312 -25.099 24.290 1.00 51.44 94 SER A O 1
ATOM 763 N N . LYS A 1 95 ? -4.494 -25.088 23.831 1.00 47.78 95 LYS A N 1
ATOM 764 C CA . LYS A 1 95 ? -4.668 -26.411 24.458 1.00 47.78 95 LYS A CA 1
ATOM 765 C C . LYS A 1 95 ? -4.400 -27.550 23.473 1.00 47.78 95 LYS A C 1
ATOM 767 O O . LYS A 1 95 ? -3.508 -28.352 23.704 1.00 47.78 95 LYS A O 1
ATOM 772 N N . SER A 1 96 ? -5.082 -27.572 22.328 1.00 50.66 96 SER A N 1
ATOM 773 C CA . SER A 1 96 ? -4.882 -28.627 21.323 1.00 50.66 96 SER A CA 1
ATOM 774 C C . SER A 1 96 ? -3.552 -28.503 20.576 1.00 50.66 96 SER A C 1
ATOM 776 O O . SER A 1 96 ? -2.963 -29.511 20.195 1.00 50.66 96 SER A O 1
ATOM 778 N N . ASN A 1 97 ? -3.058 -27.276 20.366 1.00 52.62 97 ASN A N 1
ATOM 779 C CA . ASN A 1 97 ? -1.786 -27.066 19.675 1.00 52.62 97 ASN A CA 1
ATOM 780 C C . ASN A 1 97 ? -0.577 -27.354 20.564 1.00 52.62 97 ASN A C 1
ATOM 782 O O . ASN A 1 97 ? 0.431 -27.810 20.037 1.00 52.62 97 ASN A O 1
ATOM 786 N N . PHE A 1 98 ? -0.661 -27.132 21.880 1.00 46.25 98 PHE A N 1
ATOM 787 C CA . PHE A 1 98 ? 0.430 -27.506 22.779 1.00 46.25 98 PHE A CA 1
ATOM 788 C C . PHE A 1 98 ? 0.602 -29.023 22.813 1.00 46.25 98 PHE A C 1
ATOM 790 O O . PHE A 1 98 ? 1.713 -29.495 22.618 1.00 46.25 98 PHE A O 1
ATOM 797 N N . ASP A 1 99 ? -0.488 -29.783 22.940 1.00 54.72 99 ASP A N 1
ATOM 798 C CA . ASP A 1 99 ? -0.422 -31.248 22.955 1.00 54.72 99 ASP A CA 1
ATOM 799 C C . ASP A 1 99 ? 0.105 -31.811 21.622 1.00 54.72 99 ASP A C 1
ATOM 801 O O . ASP A 1 99 ? 0.951 -32.705 21.615 1.00 54.72 99 ASP A O 1
ATOM 805 N N . ASN A 1 100 ? -0.315 -31.250 20.482 1.00 56.16 100 ASN A N 1
ATOM 806 C CA . ASN A 1 100 ? 0.180 -31.673 19.167 1.00 56.16 100 ASN A CA 1
ATOM 807 C C . ASN A 1 100 ? 1.655 -31.316 18.936 1.00 56.16 100 ASN A C 1
ATOM 809 O O . ASN A 1 100 ? 2.409 -32.159 18.453 1.00 56.16 100 ASN A O 1
ATOM 813 N N . VAL A 1 101 ? 2.083 -30.101 19.296 1.00 47.38 101 VAL A N 1
ATOM 814 C CA . VAL A 1 101 ? 3.488 -29.678 19.172 1.00 47.38 101 VAL A CA 1
ATOM 815 C C . VAL A 1 101 ? 4.367 -30.449 20.152 1.00 47.38 101 VAL A C 1
ATOM 817 O O . VAL A 1 101 ? 5.433 -30.913 19.770 1.00 47.38 101 VAL A O 1
ATOM 820 N N . PHE A 1 102 ? 3.911 -30.671 21.385 1.00 51.16 102 PHE A N 1
ATOM 821 C CA . PHE A 1 102 ? 4.621 -31.479 22.374 1.00 51.16 102 PHE A CA 1
ATOM 822 C C . PHE A 1 102 ? 4.791 -32.928 21.898 1.00 51.16 102 PHE A C 1
ATOM 824 O O . PHE A 1 102 ? 5.885 -33.482 21.998 1.00 51.16 102 PHE A O 1
ATOM 831 N N . ASN A 1 103 ? 3.754 -33.522 21.300 1.00 63.59 103 ASN A N 1
ATOM 832 C CA . ASN A 1 103 ? 3.834 -34.860 20.711 1.00 63.59 103 ASN A CA 1
ATOM 833 C C . ASN A 1 103 ? 4.765 -34.908 19.488 1.00 63.59 103 ASN A C 1
ATOM 835 O O . ASN A 1 103 ? 5.561 -35.836 19.376 1.00 63.59 103 ASN A O 1
ATOM 839 N N . GLN A 1 104 ? 4.736 -33.902 18.608 1.00 54.94 104 GLN A N 1
ATOM 840 C CA . GLN A 1 104 ? 5.665 -33.814 17.473 1.00 54.94 104 GLN A CA 1
ATOM 841 C C . GLN A 1 104 ? 7.116 -33.609 17.923 1.00 54.94 104 GLN A C 1
ATOM 843 O O . GLN A 1 104 ? 8.005 -34.295 17.428 1.00 54.94 104 GLN A O 1
ATOM 848 N N . CYS A 1 105 ? 7.372 -32.733 18.897 1.00 46.41 105 CYS A N 1
ATOM 849 C CA . CYS A 1 105 ? 8.700 -32.552 19.483 1.00 46.41 105 CYS A CA 1
ATOM 850 C C . CYS A 1 105 ? 9.199 -33.836 20.156 1.00 46.41 105 CYS A C 1
ATOM 852 O O . CYS A 1 105 ? 10.375 -34.162 20.035 1.00 46.41 105 CYS A O 1
ATOM 854 N N . LYS A 1 106 ? 8.318 -34.602 20.811 1.00 59.53 106 LYS A N 1
ATOM 855 C CA . LYS A 1 106 ? 8.657 -35.903 21.401 1.00 59.53 106 LYS A CA 1
ATOM 856 C C . LYS A 1 106 ? 9.064 -36.937 20.345 1.00 59.53 106 LYS A C 1
ATOM 858 O O . LYS A 1 106 ? 9.988 -37.705 20.593 1.00 59.53 106 LYS A O 1
ATOM 863 N N . GLU A 1 107 ? 8.417 -36.950 19.181 1.00 67.88 107 GLU A N 1
ATOM 864 C CA . GLU A 1 107 ? 8.808 -37.818 18.060 1.00 67.88 107 GLU A CA 1
ATOM 865 C C . GLU A 1 107 ? 10.102 -37.341 17.379 1.00 67.88 107 GLU A C 1
ATOM 867 O O . GLU A 1 107 ? 10.983 -38.148 17.095 1.00 67.88 107 GLU A O 1
ATOM 872 N N . ILE A 1 108 ? 10.286 -36.029 17.202 1.00 58.47 108 ILE A N 1
ATOM 873 C CA . ILE A 1 108 ? 11.519 -35.447 16.647 1.00 58.47 108 ILE A CA 1
ATOM 874 C C . ILE A 1 108 ? 12.725 -35.728 17.558 1.00 58.47 108 ILE A C 1
ATOM 876 O O . ILE A 1 108 ? 13.787 -36.095 17.063 1.00 58.47 108 ILE A O 1
ATOM 880 N N . LEU A 1 109 ? 12.570 -35.625 18.881 1.00 52.59 109 LEU A N 1
ATOM 881 C CA . LEU A 1 109 ? 13.641 -35.924 19.840 1.00 52.59 109 LEU A CA 1
ATOM 882 C C . LEU A 1 109 ? 14.092 -37.392 19.784 1.00 52.59 109 LEU A C 1
ATOM 884 O O . LEU A 1 109 ? 15.288 -37.655 19.871 1.00 52.59 109 LEU A O 1
ATOM 888 N N . LYS A 1 110 ? 13.173 -38.340 19.544 1.00 69.06 110 LYS A N 1
ATOM 889 C CA . LYS A 1 110 ? 13.532 -39.752 19.303 1.00 69.06 110 LYS A CA 1
ATOM 890 C C . LYS A 1 110 ? 14.344 -39.935 18.020 1.00 69.06 110 LYS A C 1
ATOM 892 O O . LYS A 1 110 ? 15.226 -40.785 17.963 1.00 69.06 110 LYS A O 1
ATOM 897 N N . HIS A 1 111 ? 14.057 -39.147 16.984 1.00 68.88 111 HIS A N 1
ATOM 898 C CA . HIS A 1 111 ? 14.838 -39.166 15.748 1.00 68.88 111 HIS A CA 1
ATOM 899 C C . HIS A 1 111 ? 16.208 -38.496 15.908 1.00 68.88 111 HIS A C 1
ATOM 901 O O . HIS A 1 111 ? 17.167 -38.951 15.290 1.00 68.88 111 HIS A O 1
ATOM 907 N N . PHE A 1 112 ? 16.336 -37.477 16.764 1.00 56.78 112 PHE A N 1
ATOM 908 C CA . PHE A 1 112 ? 17.627 -36.852 17.062 1.00 56.78 112 PHE A CA 1
ATOM 909 C C . PHE A 1 112 ? 18.602 -37.805 17.752 1.00 56.78 112 PHE A C 1
ATOM 911 O O . PHE A 1 112 ? 19.776 -37.773 17.410 1.00 56.78 112 PHE A O 1
ATOM 918 N N . GLU A 1 113 ? 18.149 -38.696 18.638 1.00 64.31 113 GLU A N 1
ATOM 919 C CA . GLU A 1 113 ? 19.023 -39.740 19.206 1.00 64.31 113 GLU A CA 1
ATOM 920 C C . GLU A 1 113 ? 19.592 -40.670 18.123 1.00 64.31 113 GLU A C 1
ATOM 922 O O . GLU A 1 113 ? 20.762 -41.044 18.168 1.00 64.31 113 GLU A O 1
ATOM 927 N N . ILE A 1 114 ? 18.788 -41.004 17.108 1.00 73.75 114 ILE A N 1
ATOM 928 C CA . ILE A 1 114 ? 19.226 -41.834 15.976 1.00 73.75 114 ILE A CA 1
ATOM 929 C C . ILE A 1 114 ? 20.236 -41.075 15.108 1.00 73.75 114 ILE A C 1
ATOM 931 O O . ILE A 1 114 ? 21.232 -41.658 14.692 1.00 73.75 114 ILE A O 1
ATOM 935 N N . VAL A 1 115 ? 19.993 -39.786 14.854 1.00 60.44 115 VAL A N 1
ATOM 936 C CA . VAL A 1 115 ? 20.880 -38.924 14.059 1.00 60.44 115 VAL A CA 1
ATOM 937 C C . VAL A 1 115 ? 22.197 -38.660 14.786 1.00 60.44 115 VAL A C 1
ATOM 939 O O . VAL A 1 115 ? 23.244 -38.741 14.159 1.00 60.44 115 VAL A O 1
ATOM 942 N N . ILE A 1 116 ? 22.170 -38.392 16.094 1.00 62.12 116 ILE A N 1
ATOM 943 C CA . ILE A 1 116 ? 23.381 -38.221 16.909 1.00 62.12 116 ILE A CA 1
ATOM 944 C C . ILE A 1 116 ? 24.222 -39.494 16.851 1.00 62.12 116 ILE A C 1
ATOM 946 O O . ILE A 1 116 ? 25.405 -39.403 16.557 1.00 62.12 116 ILE A O 1
ATOM 950 N N . ARG A 1 117 ? 23.602 -40.670 17.004 1.00 77.19 117 ARG A N 1
ATOM 951 C CA . ARG A 1 117 ? 24.305 -41.952 16.890 1.00 77.19 117 ARG A CA 1
ATOM 952 C C . ARG A 1 117 ? 24.906 -42.181 15.496 1.00 77.19 117 ARG A C 1
ATOM 954 O O . ARG A 1 117 ? 26.031 -42.645 15.399 1.00 77.19 117 ARG A O 1
ATOM 961 N N . ASP A 1 118 ? 24.185 -41.833 14.429 1.00 72.06 118 ASP A N 1
ATOM 962 C CA . ASP A 1 118 ? 24.679 -41.939 13.042 1.00 72.06 118 ASP A CA 1
ATOM 963 C C . ASP A 1 118 ? 25.831 -40.952 12.764 1.00 72.06 118 ASP A C 1
ATOM 965 O O . ASP A 1 118 ? 26.765 -41.264 12.029 1.00 72.06 118 ASP A O 1
ATOM 969 N N . TYR A 1 119 ? 25.804 -39.763 13.376 1.00 62.03 119 TYR A N 1
ATOM 970 C CA . TYR A 1 119 ? 26.912 -38.808 1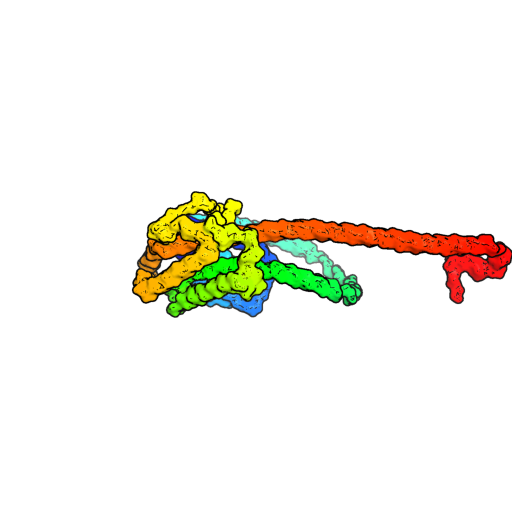3.313 1.00 62.03 119 TYR A CA 1
ATOM 971 C C . TYR A 1 119 ? 28.105 -39.237 14.164 1.00 62.03 119 TYR A C 1
ATOM 973 O O . TYR A 1 119 ? 29.229 -39.054 13.715 1.00 62.03 119 TYR A O 1
ATOM 981 N N . GLU A 1 120 ? 27.895 -39.817 15.344 1.00 67.25 120 GLU A N 1
ATOM 982 C CA . GLU A 1 120 ? 28.966 -40.385 16.168 1.00 67.25 120 GLU A CA 1
ATOM 983 C C . GLU A 1 120 ? 29.666 -41.530 15.427 1.00 67.25 120 GLU A C 1
ATOM 985 O O . GLU A 1 120 ? 30.885 -41.503 15.306 1.00 67.25 120 GLU A O 1
ATOM 990 N N . GLU A 1 121 ? 28.912 -42.446 14.809 1.00 75.25 121 GLU A N 1
ATOM 991 C CA . GLU A 1 121 ? 29.449 -43.546 13.992 1.00 75.25 121 GLU A CA 1
ATOM 992 C C . GLU A 1 121 ? 30.199 -43.032 12.745 1.00 75.25 121 GLU A C 1
ATOM 994 O O . GLU A 1 121 ? 31.266 -43.539 12.385 1.00 75.25 121 GLU A O 1
ATOM 999 N N . LYS A 1 122 ? 29.696 -41.964 12.104 1.00 71.38 122 LYS A N 1
ATOM 1000 C CA . LYS A 1 122 ? 30.376 -41.282 10.985 1.00 71.38 122 LYS A CA 1
ATOM 1001 C C . LYS A 1 122 ? 31.634 -40.533 11.407 1.00 71.38 122 LYS A C 1
ATOM 1003 O O . LYS A 1 122 ? 32.588 -40.483 10.639 1.00 71.38 122 LYS A O 1
ATOM 1008 N N . ILE A 1 123 ? 31.638 -39.928 12.592 1.00 60.00 123 ILE A N 1
ATOM 1009 C CA . ILE A 1 123 ? 32.810 -39.257 13.158 1.00 60.00 123 ILE A CA 1
ATOM 1010 C C . ILE A 1 123 ? 33.862 -40.299 13.532 1.00 60.00 123 ILE A C 1
ATOM 1012 O O . ILE A 1 123 ? 35.029 -40.094 13.226 1.00 60.00 123 ILE A O 1
ATOM 1016 N N . GLU A 1 124 ? 33.463 -41.434 14.104 1.00 68.00 124 GLU A N 1
ATOM 1017 C CA . GLU A 1 124 ? 34.367 -42.535 14.450 1.00 68.00 124 GLU A CA 1
ATOM 1018 C C . GLU A 1 124 ? 35.012 -43.130 13.185 1.00 68.00 124 GLU A C 1
ATOM 1020 O O . GLU A 1 124 ? 36.235 -43.230 13.099 1.00 68.00 124 GLU A O 1
ATOM 1025 N N . THR A 1 125 ? 34.225 -43.355 12.126 1.00 68.38 125 THR A N 1
ATOM 1026 C CA . THR A 1 125 ? 34.752 -43.778 10.813 1.00 68.38 125 THR A CA 1
ATOM 1027 C C . THR A 1 125 ? 35.568 -42.697 10.092 1.00 68.38 125 THR A C 1
ATOM 1029 O O . THR A 1 125 ? 36.499 -43.028 9.360 1.00 68.38 125 THR A O 1
ATOM 1032 N N . LEU A 1 126 ? 35.280 -41.404 10.273 1.00 54.06 126 LEU A N 1
ATOM 1033 C CA . LEU A 1 126 ? 36.120 -40.309 9.759 1.00 54.06 126 LEU A CA 1
ATOM 1034 C C . LEU A 1 126 ? 37.446 -40.201 10.521 1.00 54.06 126 LEU A C 1
ATOM 1036 O O . LEU A 1 126 ? 38.475 -39.945 9.901 1.00 54.06 126 LEU A O 1
ATOM 1040 N N . CYS A 1 127 ? 37.436 -40.428 11.834 1.00 51.94 127 CYS A N 1
ATOM 1041 C CA . CYS A 1 127 ? 38.629 -40.430 12.674 1.00 51.94 127 CYS A CA 1
ATOM 1042 C C . CYS A 1 127 ? 39.536 -41.638 12.399 1.00 51.94 127 CYS A C 1
ATOM 1044 O O . CYS A 1 127 ? 40.751 -41.487 12.461 1.00 51.94 127 CYS A O 1
ATOM 1046 N N . GLU A 1 128 ? 38.984 -42.796 12.026 1.00 58.34 128 GLU A N 1
ATOM 1047 C CA . GLU A 1 128 ? 39.772 -43.960 11.589 1.00 58.34 128 GLU A CA 1
ATOM 1048 C C . GLU A 1 128 ? 40.381 -43.795 10.183 1.00 58.34 128 GLU A C 1
ATOM 1050 O O . GLU A 1 128 ? 41.403 -44.407 9.880 1.00 58.34 128 GLU A O 1
ATOM 1055 N N . ASN A 1 129 ? 39.787 -42.957 9.324 1.00 54.78 129 ASN A N 1
ATOM 1056 C CA . ASN A 1 129 ? 40.224 -42.778 7.933 1.00 54.78 129 ASN A CA 1
ATOM 1057 C C . ASN A 1 129 ? 41.199 -41.604 7.709 1.00 54.78 129 ASN A C 1
ATOM 1059 O O . ASN A 1 129 ? 41.751 -41.486 6.616 1.00 54.78 129 ASN A O 1
ATOM 1063 N N . PHE A 1 130 ? 41.426 -40.742 8.705 1.00 46.72 130 PHE A N 1
ATOM 1064 C CA . PHE A 1 130 ? 42.277 -39.549 8.591 1.00 46.72 130 PHE A CA 1
ATOM 1065 C C . PHE A 1 130 ? 43.573 -39.647 9.415 1.00 46.72 130 PHE A C 1
ATOM 1067 O O . PHE A 1 130 ? 43.907 -38.758 10.191 1.00 46.72 130 PHE A O 1
ATOM 1074 N N . ASP A 1 131 ? 44.353 -40.698 9.167 1.00 49.59 131 ASP A N 1
ATOM 1075 C CA . ASP A 1 131 ? 45.817 -40.618 9.191 1.00 49.59 131 ASP A CA 1
ATOM 1076 C C . ASP A 1 131 ? 46.277 -40.687 7.729 1.00 49.59 131 ASP A C 1
ATOM 1078 O O . ASP A 1 131 ? 46.552 -41.775 7.237 1.00 49.59 131 ASP A O 1
ATOM 1082 N N . LEU A 1 132 ? 46.268 -39.558 7.002 1.00 42.78 132 LEU A N 1
ATOM 1083 C CA . LEU A 1 132 ? 47.051 -39.337 5.772 1.00 42.78 132 LEU A CA 1
ATOM 1084 C C . LEU A 1 132 ? 46.898 -37.894 5.244 1.00 42.78 132 LEU A C 1
ATOM 1086 O O . LEU A 1 132 ? 45.804 -37.393 5.001 1.00 42.78 132 LEU A O 1
ATOM 1090 N N . ASP A 1 133 ? 48.066 -37.291 5.032 1.00 37.91 133 ASP A N 1
ATOM 1091 C CA . ASP A 1 133 ? 48.423 -36.258 4.056 1.00 37.91 133 ASP A CA 1
ATOM 1092 C C . ASP A 1 133 ? 47.919 -34.817 4.208 1.00 37.91 133 ASP A C 1
ATOM 1094 O O . ASP A 1 133 ? 46.931 -34.340 3.654 1.00 37.91 133 ASP A O 1
ATOM 1098 N N . LYS A 1 134 ? 48.792 -34.077 4.892 1.00 46.25 134 LYS A N 1
ATOM 1099 C CA . LYS A 1 134 ? 48.922 -32.629 4.912 1.00 46.25 134 LYS A CA 1
ATOM 1100 C C . LYS A 1 134 ? 49.986 -32.213 3.890 1.00 46.25 134 LYS A C 1
ATOM 1102 O O . LYS A 1 134 ? 51.143 -32.086 4.270 1.00 46.25 134 LYS A O 1
ATOM 1107 N N . GLU A 1 135 ? 49.624 -31.948 2.634 1.00 38.62 135 GLU A N 1
ATOM 1108 C CA . GLU A 1 135 ? 50.451 -31.101 1.759 1.00 38.62 135 GLU A CA 1
ATOM 1109 C C . GLU A 1 135 ? 49.723 -30.612 0.501 1.00 38.62 135 GLU A C 1
ATOM 1111 O O . GLU A 1 135 ? 48.901 -31.313 -0.079 1.00 38.62 135 GLU A O 1
ATOM 1116 N N . THR A 1 136 ? 50.125 -29.419 0.048 1.00 34.88 136 THR A N 1
ATOM 1117 C CA . THR A 1 136 ? 49.797 -28.737 -1.222 1.00 34.88 136 THR A CA 1
ATOM 1118 C C . THR A 1 136 ? 48.353 -28.221 -1.369 1.00 34.88 136 THR A C 1
ATOM 1120 O O . THR A 1 136 ? 47.380 -28.951 -1.311 1.00 34.88 136 THR A O 1
ATOM 1123 N N . THR A 1 137 ? 48.101 -26.936 -1.635 1.00 34.97 137 THR A N 1
ATOM 1124 C CA . THR A 1 137 ? 48.754 -26.151 -2.688 1.00 34.97 137 THR A CA 1
ATOM 1125 C C . THR A 1 137 ? 48.555 -24.651 -2.443 1.00 34.97 137 THR A C 1
ATOM 1127 O O . THR A 1 137 ? 47.434 -24.146 -2.471 1.00 34.97 137 THR A O 1
ATOM 1130 N N . GLU A 1 138 ? 49.659 -23.933 -2.248 1.00 36.25 138 GLU A N 1
ATOM 1131 C CA . GLU A 1 138 ? 49.740 -22.499 -2.512 1.00 36.25 138 GLU A CA 1
ATOM 1132 C C . GLU A 1 138 ? 49.949 -22.246 -4.016 1.00 36.25 138 GLU A C 1
ATOM 1134 O O . GLU A 1 138 ? 50.640 -23.001 -4.699 1.00 36.25 138 GLU A O 1
ATOM 1139 N N . ASN A 1 139 ? 49.458 -21.081 -4.445 1.00 34.34 139 ASN A N 1
ATOM 1140 C CA . ASN A 1 139 ? 50.005 -20.192 -5.475 1.00 34.34 139 ASN A CA 1
ATOM 1141 C C . ASN A 1 139 ? 49.344 -20.068 -6.867 1.00 34.34 139 ASN A C 1
ATOM 1143 O O . ASN A 1 139 ? 49.396 -20.934 -7.731 1.00 34.34 139 ASN A O 1
ATOM 1147 N N . HIS A 1 140 ? 48.948 -18.804 -7.089 1.00 35.59 140 HIS A N 1
ATOM 1148 C CA . HIS A 1 140 ? 49.117 -17.974 -8.288 1.00 35.59 140 HIS A CA 1
ATOM 1149 C C . HIS A 1 140 ? 48.152 -18.108 -9.479 1.00 35.59 140 HIS A C 1
ATOM 1151 O O . HIS A 1 140 ? 48.255 -19.005 -10.303 1.00 35.59 140 HIS A O 1
ATOM 1157 N N . SER A 1 141 ? 47.417 -17.018 -9.748 1.00 35.34 141 SER A N 1
ATOM 1158 C CA . SER A 1 141 ? 47.640 -16.212 -10.970 1.00 35.34 141 SER A CA 1
ATOM 1159 C C . SER A 1 141 ? 46.904 -14.854 -10.917 1.00 35.34 141 SER A C 1
ATOM 1161 O O . SER A 1 141 ? 45.713 -14.769 -10.662 1.00 35.34 141 SER A O 1
ATOM 1163 N N . LYS A 1 142 ? 47.670 -13.753 -10.935 1.00 38.72 142 LYS A N 1
ATOM 1164 C CA . LYS A 1 142 ? 47.835 -12.784 -12.045 1.00 38.72 142 LYS A CA 1
ATOM 1165 C C . LYS A 1 142 ? 46.744 -11.707 -12.156 1.00 38.72 142 LYS A C 1
ATOM 1167 O O . LYS A 1 142 ? 45.791 -11.813 -12.916 1.00 38.72 142 LYS A O 1
ATOM 1172 N N . ALA A 1 143 ? 47.016 -10.585 -11.490 1.00 44.28 143 ALA A N 1
ATOM 1173 C CA . ALA A 1 143 ? 46.442 -9.283 -11.792 1.00 44.28 143 ALA A CA 1
ATOM 1174 C C . ALA A 1 143 ? 47.177 -8.642 -12.986 1.00 44.28 143 ALA A C 1
AT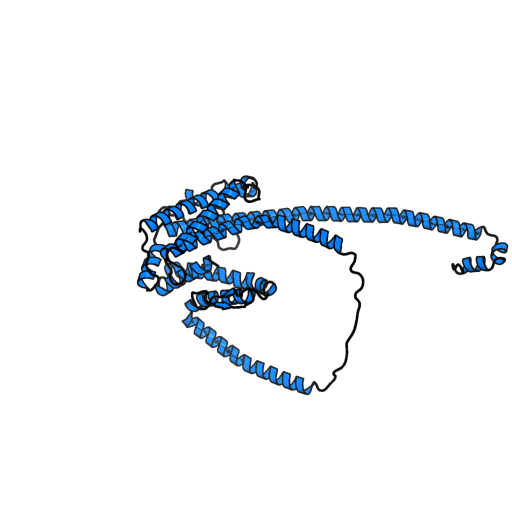OM 1176 O O . ALA A 1 143 ? 48.354 -8.297 -12.887 1.00 44.28 143 ALA A O 1
ATOM 1177 N N . ALA A 1 144 ? 46.478 -8.455 -14.107 1.00 42.50 144 ALA A N 1
ATOM 1178 C CA . ALA A 1 144 ? 46.871 -7.524 -15.161 1.00 42.50 144 ALA A CA 1
ATOM 1179 C C . ALA A 1 144 ? 45.636 -7.033 -15.938 1.00 42.50 144 ALA A C 1
ATOM 1181 O O . ALA A 1 144 ? 44.797 -7.828 -16.346 1.00 42.50 144 ALA A O 1
ATOM 1182 N N . LYS A 1 145 ? 45.609 -5.716 -16.194 1.00 45.88 145 LYS A N 1
ATOM 1183 C CA . LYS A 1 145 ? 44.669 -4.932 -17.027 1.00 45.88 145 LYS A CA 1
ATOM 1184 C C . LYS A 1 145 ? 43.287 -4.602 -16.441 1.00 45.88 145 LYS A C 1
ATOM 1186 O O . LYS A 1 145 ? 42.256 -5.055 -16.921 1.00 45.88 145 LYS A O 1
ATOM 1191 N N . ILE A 1 146 ? 43.261 -3.610 -15.546 1.00 45.91 146 ILE A N 1
ATOM 1192 C CA . ILE A 1 146 ? 42.077 -2.766 -15.305 1.00 45.91 146 ILE A CA 1
ATOM 1193 C C . ILE A 1 146 ? 42.461 -1.314 -15.614 1.00 45.91 146 ILE A C 1
ATOM 1195 O O . ILE A 1 146 ? 42.907 -0.573 -14.745 1.00 45.91 146 ILE A O 1
ATOM 1199 N N . ARG A 1 147 ? 42.339 -0.895 -16.879 1.00 43.25 147 ARG A N 1
ATOM 1200 C CA . ARG A 1 147 ? 42.397 0.538 -17.242 1.00 43.25 147 ARG A CA 1
ATOM 1201 C C . ARG A 1 147 ? 41.419 0.955 -18.347 1.00 43.25 147 ARG A C 1
ATOM 1203 O O . ARG A 1 147 ? 41.522 2.058 -18.858 1.00 43.25 147 ARG A O 1
ATOM 1210 N N . SER A 1 148 ? 40.440 0.101 -18.666 1.00 46.69 148 SER A N 1
ATOM 1211 C CA . SER A 1 148 ? 39.415 0.356 -19.698 1.00 46.69 148 SER A CA 1
ATOM 1212 C C . SER A 1 148 ? 37.970 0.386 -19.162 1.00 46.69 148 SER A C 1
ATOM 1214 O O . SER A 1 148 ? 37.032 0.463 -19.948 1.00 46.69 148 SER A O 1
ATOM 1216 N N . TYR A 1 149 ? 37.764 0.323 -17.841 1.00 52.28 149 TYR A N 1
ATOM 1217 C CA . TYR A 1 149 ? 36.426 0.166 -17.240 1.00 52.28 149 TYR A CA 1
ATOM 1218 C C . TYR A 1 149 ? 35.802 1.454 -16.682 1.00 52.28 149 TYR A C 1
ATOM 1220 O O . TYR A 1 149 ? 34.653 1.429 -16.251 1.00 52.28 149 TYR A O 1
ATOM 1228 N N . THR A 1 150 ? 36.507 2.586 -16.680 1.00 57.59 150 THR A N 1
ATOM 1229 C CA . THR A 1 150 ? 35.984 3.836 -16.099 1.00 57.59 150 THR A CA 1
ATOM 1230 C C . THR A 1 150 ? 34.845 4.439 -16.922 1.00 57.59 150 THR A C 1
ATOM 1232 O O . THR A 1 150 ? 33.848 4.852 -16.339 1.00 57.59 150 THR A O 1
ATOM 1235 N N . ASN A 1 151 ? 34.918 4.400 -18.257 1.00 58.94 151 ASN A N 1
ATOM 1236 C CA . ASN A 1 151 ? 33.852 4.945 -19.111 1.00 58.94 151 ASN A CA 1
ATOM 1237 C C . ASN A 1 151 ? 32.599 4.054 -19.126 1.00 58.94 151 ASN A C 1
ATOM 1239 O O . ASN A 1 151 ? 31.482 4.560 -19.123 1.00 58.94 151 ASN A O 1
ATOM 1243 N N . VAL A 1 152 ? 32.775 2.729 -19.063 1.00 62.62 152 VAL A N 1
ATOM 1244 C CA . VAL A 1 152 ? 31.659 1.770 -18.981 1.00 62.62 152 VAL A CA 1
ATOM 1245 C C . VAL A 1 152 ? 30.940 1.884 -17.633 1.00 62.62 152 VAL A C 1
ATOM 1247 O O . VAL A 1 152 ? 29.715 1.900 -17.601 1.00 62.62 152 VAL A O 1
ATOM 1250 N N . LYS A 1 153 ? 31.676 2.060 -16.524 1.00 72.12 153 LYS A N 1
ATOM 1251 C CA . LYS A 1 153 ? 31.073 2.325 -15.205 1.00 72.12 153 LYS A CA 1
ATOM 1252 C C . LYS A 1 153 ? 30.245 3.610 -15.186 1.00 72.12 153 LYS A C 1
ATOM 1254 O O . LYS A 1 153 ? 29.187 3.619 -14.571 1.00 72.12 153 LYS A O 1
ATOM 1259 N N . LEU A 1 154 ? 30.700 4.662 -15.869 1.00 66.50 154 LEU A N 1
ATOM 1260 C CA . LEU A 1 154 ? 29.994 5.944 -15.919 1.00 66.50 154 LEU A CA 1
ATOM 1261 C C . LEU A 1 154 ? 28.670 5.823 -16.692 1.00 66.50 154 LEU A C 1
ATOM 1263 O O . LEU A 1 154 ? 27.635 6.251 -16.191 1.00 66.50 154 LEU A O 1
ATOM 1267 N N . ILE A 1 155 ? 28.674 5.144 -17.843 1.00 69.44 155 ILE A N 1
ATOM 1268 C CA . ILE A 1 155 ? 27.453 4.876 -18.624 1.00 69.44 155 ILE A CA 1
ATOM 1269 C C . ILE A 1 155 ? 26.474 3.998 -17.831 1.00 69.44 155 ILE A C 1
ATOM 1271 O O . ILE A 1 155 ? 25.296 4.334 -17.741 1.00 69.44 155 ILE A O 1
ATOM 1275 N N . ILE A 1 156 ? 26.958 2.930 -17.187 1.00 72.50 156 ILE A N 1
ATOM 1276 C CA . ILE A 1 156 ? 26.122 2.067 -16.337 1.00 72.50 156 ILE A CA 1
ATOM 1277 C C . ILE A 1 156 ? 25.538 2.861 -15.161 1.00 72.50 156 I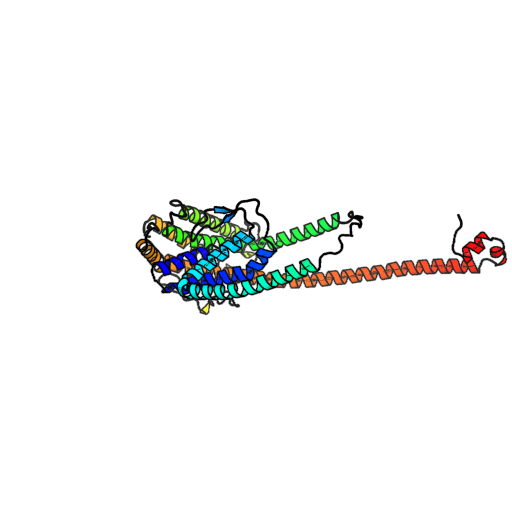LE A C 1
ATOM 1279 O O . ILE A 1 156 ? 24.350 2.740 -14.885 1.00 72.50 156 ILE A O 1
ATOM 1283 N N . SER A 1 157 ? 26.324 3.724 -14.506 1.00 71.69 157 SER A N 1
ATOM 1284 C CA . SER A 1 157 ? 25.813 4.570 -13.419 1.00 71.69 157 SER A CA 1
ATOM 1285 C C . SER A 1 157 ? 24.741 5.553 -13.892 1.00 71.69 157 SER A C 1
ATOM 1287 O O . SER A 1 157 ? 23.767 5.771 -13.181 1.00 71.69 157 SER A O 1
ATOM 1289 N N . PHE A 1 158 ? 24.863 6.087 -15.111 1.00 69.25 158 PHE A N 1
ATOM 1290 C CA . PHE A 1 158 ? 23.863 6.985 -15.687 1.00 69.25 158 PHE A CA 1
ATOM 1291 C C . PHE A 1 158 ? 22.554 6.256 -15.998 1.00 69.25 158 PHE A C 1
ATOM 1293 O O . PHE A 1 158 ? 21.488 6.776 -15.691 1.00 69.25 158 PHE A O 1
ATOM 1300 N N . ILE A 1 159 ? 22.632 5.035 -16.542 1.00 72.25 159 ILE A N 1
ATOM 1301 C CA . ILE A 1 159 ? 21.461 4.177 -16.783 1.00 72.25 159 ILE A CA 1
ATOM 1302 C C . ILE A 1 159 ? 20.787 3.815 -15.455 1.00 72.25 159 ILE A C 1
ATOM 1304 O O . ILE A 1 159 ? 19.572 3.932 -15.347 1.00 72.25 159 ILE A O 1
ATOM 1308 N N . ILE A 1 160 ? 21.559 3.458 -14.422 1.00 71.81 160 ILE A N 1
ATOM 1309 C CA . ILE A 1 160 ? 21.024 3.169 -13.083 1.00 71.81 160 ILE A CA 1
ATOM 1310 C C . ILE A 1 160 ? 20.321 4.398 -12.495 1.00 71.81 160 ILE A C 1
ATOM 1312 O O . ILE A 1 160 ? 19.236 4.252 -11.946 1.00 71.81 160 ILE A O 1
ATOM 1316 N N . ILE A 1 161 ? 20.885 5.603 -12.640 1.00 68.19 161 ILE A N 1
ATOM 1317 C CA . ILE A 1 161 ? 20.243 6.846 -12.182 1.00 68.19 161 ILE A CA 1
ATOM 1318 C C . ILE A 1 161 ? 18.944 7.107 -12.955 1.00 68.19 161 ILE A C 1
ATOM 1320 O O . ILE A 1 161 ? 17.946 7.477 -12.348 1.00 68.19 161 ILE A O 1
ATOM 1324 N N . LEU A 1 162 ? 18.919 6.882 -14.270 1.00 62.06 162 LEU A N 1
ATOM 1325 C CA . LEU A 1 162 ? 17.727 7.088 -15.103 1.00 62.06 162 LEU A CA 1
ATOM 1326 C C . LEU A 1 162 ? 16.608 6.091 -14.766 1.00 62.06 162 LEU A C 1
ATOM 1328 O O . LEU A 1 162 ? 15.447 6.479 -14.638 1.00 62.06 162 LEU A O 1
ATOM 1332 N N . VAL A 1 163 ? 16.967 4.822 -14.550 1.00 67.38 163 VAL A N 1
ATOM 1333 C CA . VAL A 1 163 ? 16.051 3.780 -14.067 1.00 67.38 163 VAL A CA 1
ATOM 1334 C C . VAL A 1 163 ? 15.559 4.118 -12.661 1.00 67.38 163 VAL A C 1
ATOM 1336 O O . VAL A 1 163 ? 14.360 4.068 -12.411 1.00 67.38 163 VAL A O 1
ATOM 1339 N N . TYR A 1 164 ? 16.450 4.542 -11.762 1.00 65.94 164 TYR A N 1
ATOM 1340 C CA . TYR A 1 164 ? 16.094 4.954 -10.406 1.00 65.94 164 TYR A CA 1
ATOM 1341 C C . TYR A 1 164 ? 15.114 6.131 -10.415 1.00 65.94 164 TYR A C 1
ATOM 1343 O O . TYR A 1 164 ? 14.077 6.043 -9.771 1.00 65.94 164 TYR A O 1
ATOM 1351 N N . VAL A 1 165 ? 15.376 7.191 -11.187 1.00 56.69 165 VAL A N 1
ATOM 1352 C CA . VAL A 1 165 ? 14.474 8.351 -11.325 1.00 56.69 165 VAL A CA 1
ATOM 1353 C C . VAL A 1 165 ? 13.117 7.939 -11.903 1.00 56.69 165 VAL A C 1
ATOM 1355 O O . VAL A 1 165 ? 12.090 8.436 -11.452 1.00 56.69 165 VAL A O 1
ATOM 1358 N N . SER A 1 166 ? 13.089 6.985 -12.837 1.00 53.28 166 SER A N 1
ATOM 1359 C CA . SER A 1 166 ? 11.838 6.468 -13.412 1.00 53.28 166 SER A CA 1
ATOM 1360 C C . SER A 1 166 ? 11.026 5.653 -12.395 1.00 53.28 166 SER A C 1
ATOM 1362 O O . SER A 1 166 ? 9.808 5.795 -12.321 1.00 53.28 166 SER A O 1
ATOM 1364 N N . LEU A 1 167 ? 11.698 4.852 -11.560 1.00 53.19 167 LEU A N 1
ATOM 1365 C CA . LEU A 1 167 ? 11.079 4.079 -10.475 1.00 53.19 167 LEU A CA 1
ATOM 1366 C C . LEU A 1 167 ? 10.703 4.946 -9.258 1.00 53.19 167 LEU A C 1
ATOM 1368 O O . LEU A 1 167 ? 9.794 4.596 -8.507 1.00 53.19 167 LEU A O 1
ATOM 1372 N N . SER A 1 168 ? 11.350 6.103 -9.084 1.00 47.94 168 SER A N 1
ATOM 1373 C CA . SER A 1 168 ? 11.138 7.035 -7.962 1.00 47.94 168 SER A CA 1
ATOM 1374 C C . SER A 1 168 ? 9.766 7.715 -7.958 1.00 47.94 168 SER A C 1
ATOM 1376 O O . SER A 1 168 ? 9.468 8.426 -7.005 1.00 47.94 168 SER A O 1
ATOM 1378 N N . ASN A 1 169 ? 8.924 7.506 -8.976 1.00 51.06 169 ASN A N 1
ATOM 1379 C CA . ASN A 1 169 ? 7.553 8.031 -9.022 1.00 51.06 169 ASN A CA 1
ATOM 1380 C C . ASN A 1 169 ? 6.502 7.075 -8.410 1.00 51.06 169 ASN A C 1
ATOM 1382 O O . ASN A 1 169 ? 5.374 7.488 -8.156 1.00 51.06 169 ASN A O 1
ATOM 1386 N N . ILE A 1 170 ? 6.876 5.827 -8.088 1.00 58.53 170 ILE A N 1
ATOM 1387 C CA . ILE A 1 170 ? 6.030 4.841 -7.383 1.00 58.53 170 ILE A CA 1
ATOM 1388 C C . ILE A 1 170 ? 5.771 5.138 -5.872 1.00 58.53 170 ILE A C 1
ATOM 1390 O O . ILE A 1 170 ? 4.706 4.754 -5.381 1.00 58.53 170 ILE A O 1
ATOM 1394 N N . PRO A 1 171 ? 6.635 5.830 -5.087 1.00 60.53 171 PRO A N 1
ATOM 1395 C CA . PRO A 1 171 ? 6.472 5.929 -3.630 1.00 60.53 171 PRO A CA 1
ATOM 1396 C C . PRO A 1 171 ? 5.246 6.742 -3.181 1.00 60.53 171 PRO A C 1
ATOM 1398 O O . PRO A 1 171 ? 4.779 6.577 -2.056 1.00 60.53 171 PRO A O 1
ATOM 1401 N N . ILE A 1 172 ? 4.652 7.544 -4.068 1.00 62.88 172 ILE A N 1
ATOM 1402 C CA . ILE A 1 172 ? 3.533 8.443 -3.749 1.00 62.88 172 ILE A CA 1
ATOM 1403 C C . ILE A 1 172 ? 2.300 7.688 -3.223 1.00 62.88 172 ILE A C 1
ATOM 1405 O O . ILE A 1 172 ? 1.667 8.091 -2.242 1.00 62.88 172 ILE A O 1
ATOM 1409 N N . LEU A 1 173 ? 1.938 6.579 -3.875 1.00 68.69 173 LEU A N 1
ATOM 1410 C CA . LEU A 1 173 ? 0.770 5.775 -3.493 1.00 68.69 173 LEU A CA 1
ATOM 1411 C C . LEU A 1 173 ? 1.016 5.025 -2.176 1.00 68.69 173 LEU A C 1
ATOM 1413 O O . LEU A 1 173 ? 0.111 4.896 -1.345 1.00 68.69 173 LEU A O 1
ATOM 1417 N N . VAL A 1 174 ? 2.261 4.591 -1.960 1.00 72.69 174 VAL A N 1
ATOM 1418 C CA . VAL A 1 174 ? 2.695 3.870 -0.757 1.00 72.69 174 VAL A CA 1
ATOM 1419 C C . VAL A 1 174 ? 2.618 4.769 0.482 1.00 72.69 174 VAL A C 1
ATOM 1421 O O . VAL A 1 174 ? 2.147 4.330 1.541 1.00 72.69 174 VAL A O 1
ATOM 1424 N N . ASP A 1 175 ? 3.001 6.038 0.346 1.00 81.31 175 ASP A N 1
ATOM 1425 C CA . ASP A 1 175 ? 2.992 7.006 1.444 1.00 81.31 175 ASP A CA 1
ATOM 1426 C C . ASP A 1 175 ? 1.569 7.361 1.895 1.00 81.31 175 ASP A C 1
ATOM 1428 O O . ASP A 1 175 ? 1.265 7.307 3.094 1.00 81.31 175 ASP A O 1
ATOM 1432 N N . ARG A 1 176 ? 0.651 7.623 0.949 1.00 88.06 176 ARG A N 1
ATOM 1433 C CA . ARG A 1 176 ? -0.770 7.897 1.251 1.00 88.06 176 ARG A CA 1
ATOM 1434 C C . ARG A 1 176 ? -1.402 6.760 2.043 1.00 88.06 176 ARG A C 1
ATOM 1436 O O . ARG A 1 176 ? -2.016 6.991 3.085 1.00 88.06 176 ARG A O 1
ATOM 1443 N N . LEU A 1 177 ? -1.223 5.525 1.575 1.00 89.75 177 LEU A N 1
ATOM 1444 C CA . LEU A 1 177 ? -1.790 4.348 2.226 1.00 89.75 177 LEU A CA 1
ATOM 1445 C C . LEU A 1 177 ? -1.237 4.156 3.645 1.00 89.75 177 LEU A C 1
ATOM 1447 O O . LEU A 1 177 ? -1.971 3.798 4.572 1.00 89.75 177 LEU A O 1
ATOM 1451 N N . THR A 1 178 ? 0.062 4.393 3.824 1.00 88.75 178 THR A N 1
ATOM 1452 C CA . THR A 1 178 ? 0.722 4.266 5.125 1.00 88.75 178 THR A CA 1
ATOM 1453 C C . THR A 1 178 ? 0.198 5.297 6.123 1.00 88.75 178 THR A C 1
ATOM 1455 O O . THR A 1 178 ? -0.040 4.949 7.286 1.00 88.75 178 THR A O 1
ATOM 1458 N N . LEU A 1 179 ? -0.029 6.537 5.677 1.00 93.62 179 LEU A N 1
ATOM 1459 C CA . LEU A 1 179 ? -0.620 7.600 6.489 1.00 93.62 179 LEU A CA 1
ATOM 1460 C C . LEU A 1 179 ? -2.078 7.307 6.839 1.00 93.62 179 LEU A C 1
ATOM 1462 O O . LEU A 1 179 ? -2.426 7.376 8.012 1.00 93.62 179 LEU A O 1
ATOM 1466 N N . LEU A 1 180 ? -2.901 6.884 5.879 1.00 95.56 180 LEU A N 1
ATOM 1467 C CA . LEU A 1 180 ? -4.301 6.511 6.117 1.00 95.56 180 LEU A CA 1
ATOM 1468 C C . LEU A 1 180 ? -4.431 5.399 7.168 1.00 95.56 180 LEU A C 1
ATOM 1470 O O . LEU A 1 180 ? -5.168 5.536 8.142 1.00 95.56 180 LEU A O 1
ATOM 1474 N N . LYS A 1 181 ? -3.634 4.329 7.045 1.00 92.69 181 LYS A N 1
ATOM 1475 C CA . LYS A 1 181 ? -3.576 3.254 8.055 1.00 92.69 181 LYS A CA 1
ATOM 1476 C C . LYS A 1 181 ? -3.057 3.744 9.406 1.00 92.69 181 LYS A C 1
ATOM 1478 O O . LYS A 1 181 ? -3.429 3.194 10.440 1.00 92.69 181 LYS A O 1
ATOM 1483 N N . SER A 1 182 ? -2.176 4.745 9.406 1.00 93.69 182 SER A N 1
ATOM 1484 C CA . SER A 1 182 ? -1.708 5.398 10.630 1.00 93.69 182 SER A CA 1
ATOM 1485 C C . SER A 1 182 ? -2.846 6.148 11.310 1.00 93.69 182 SER A C 1
ATOM 1487 O O . SER A 1 182 ? -3.094 5.914 12.484 1.00 93.69 182 SER A O 1
ATOM 1489 N N . ILE A 1 183 ? -3.567 6.991 10.570 1.00 97.31 183 ILE A N 1
ATOM 1490 C CA . ILE A 1 183 ? -4.712 7.756 11.069 1.00 97.31 183 ILE A CA 1
ATOM 1491 C C . ILE A 1 183 ? -5.750 6.794 11.655 1.00 97.31 183 ILE A C 1
ATOM 1493 O O . ILE A 1 183 ? -6.094 6.928 12.827 1.00 97.31 183 ILE A O 1
ATOM 1497 N N . GLN A 1 184 ? -6.139 5.756 10.903 1.00 96.69 184 GLN A N 1
ATOM 1498 C CA . GLN A 1 184 ? -7.067 4.724 11.373 1.00 96.69 184 GLN A CA 1
ATOM 1499 C C . GLN A 1 184 ? -6.586 4.098 12.691 1.00 96.69 184 GLN A C 1
ATOM 1501 O O . GLN A 1 184 ? -7.335 4.080 13.663 1.00 96.69 184 GLN A O 1
ATOM 1506 N N . LEU A 1 185 ? -5.331 3.637 12.764 1.00 94.81 185 LEU A N 1
ATOM 1507 C CA . LEU A 1 185 ? -4.761 3.079 13.995 1.00 94.81 185 LEU A CA 1
ATOM 1508 C C . LEU A 1 185 ? -4.857 4.071 15.161 1.00 94.81 185 LEU A C 1
ATOM 1510 O O . LEU A 1 185 ? -5.334 3.708 16.233 1.00 94.81 185 LEU A O 1
ATOM 1514 N N . TYR A 1 186 ? -4.428 5.315 14.960 1.00 96.44 186 TYR A N 1
ATOM 1515 C CA . TYR A 1 186 ? -4.386 6.295 16.039 1.00 96.44 186 TYR A CA 1
ATOM 1516 C C . TYR A 1 186 ? -5.776 6.755 16.485 1.00 96.44 186 TYR A C 1
ATOM 1518 O O . TYR A 1 186 ? -5.934 7.060 17.660 1.00 96.44 186 TYR A O 1
ATOM 1526 N N . THR A 1 187 ? -6.815 6.698 15.643 1.00 97.31 187 THR A N 1
ATOM 1527 C CA . THR A 1 187 ? -8.196 6.905 16.127 1.00 97.31 187 THR A CA 1
ATOM 1528 C C . THR A 1 187 ? -8.618 5.855 17.163 1.00 97.31 187 THR A C 1
ATOM 1530 O O . THR A 1 187 ? -9.272 6.194 18.150 1.00 97.31 187 THR A O 1
ATOM 1533 N N . TYR A 1 188 ? -8.194 4.596 16.997 1.00 95.25 188 TYR A N 1
ATOM 1534 C CA . TYR A 1 188 ? -8.413 3.546 17.994 1.00 95.25 188 TYR A CA 1
ATOM 1535 C C . TYR A 1 188 ? -7.578 3.796 19.255 1.00 95.25 188 TYR A C 1
ATOM 1537 O O . TYR A 1 188 ? -8.084 3.654 20.369 1.00 95.25 188 TYR A O 1
ATOM 1545 N N . GLU A 1 189 ? -6.320 4.216 19.100 1.00 93.25 189 GLU A N 1
ATOM 1546 C CA . GLU A 1 189 ? -5.431 4.509 20.232 1.00 93.25 189 GLU A CA 1
ATOM 1547 C C . GLU A 1 189 ? -5.895 5.700 21.077 1.00 93.25 189 GLU A C 1
ATOM 1549 O O . GLU A 1 189 ? -5.792 5.648 22.302 1.00 93.25 189 GLU A O 1
ATOM 1554 N N . VAL A 1 190 ? -6.488 6.725 20.458 1.00 95.38 190 VAL A N 1
ATOM 1555 C CA . VAL A 1 190 ? -7.089 7.869 21.166 1.00 95.38 190 VAL A CA 1
ATOM 1556 C C . VAL A 1 190 ? -8.200 7.422 22.125 1.00 95.38 190 VAL A C 1
ATOM 1558 O O . VAL A 1 190 ? -8.360 8.012 23.194 1.00 95.38 190 VAL A O 1
ATOM 1561 N N . ILE A 1 191 ? -8.942 6.358 21.798 1.00 95.19 191 ILE A N 1
ATOM 1562 C CA . ILE A 1 191 ? -9.946 5.782 22.706 1.00 95.19 191 ILE A CA 1
ATOM 1563 C C . ILE A 1 191 ? -9.315 4.823 23.717 1.00 95.19 191 ILE A C 1
ATOM 1565 O O . ILE A 1 191 ? -9.669 4.864 24.896 1.00 95.19 191 ILE A O 1
ATOM 1569 N N . ASN A 1 192 ? -8.389 3.971 23.270 1.00 90.31 192 ASN A N 1
ATOM 1570 C CA . ASN A 1 192 ? -7.767 2.955 24.120 1.00 90.31 192 ASN A CA 1
ATOM 1571 C C . ASN A 1 192 ? -6.894 3.559 25.228 1.00 90.31 192 ASN A C 1
ATOM 1573 O O . ASN A 1 192 ? -6.808 2.965 26.302 1.00 90.31 192 ASN A O 1
ATOM 1577 N N . GLN A 1 193 ? -6.254 4.711 24.975 1.00 86.00 193 GLN A N 1
ATOM 1578 C CA . GLN A 1 193 ? -5.394 5.423 25.929 1.00 86.00 193 GLN A CA 1
ATOM 1579 C C . GLN A 1 193 ? -4.407 4.483 26.633 1.00 86.00 193 GLN A C 1
ATOM 1581 O O . GLN A 1 193 ? -4.292 4.483 27.861 1.00 86.00 193 GLN A O 1
ATOM 1586 N N . ASP A 1 194 ? -3.719 3.641 25.860 1.00 82.56 194 ASP A N 1
ATOM 1587 C CA . ASP A 1 194 ? -2.802 2.645 26.402 1.00 82.56 194 ASP A CA 1
ATOM 1588 C C . ASP A 1 194 ? -1.567 3.315 27.024 1.00 82.56 194 ASP A C 1
ATOM 1590 O O . ASP A 1 194 ? -0.558 3.571 26.363 1.00 82.56 194 ASP A O 1
ATOM 1594 N N . ARG A 1 195 ? -1.659 3.588 28.330 1.00 81.75 195 ARG A N 1
ATOM 1595 C CA . ARG A 1 195 ? -0.611 4.255 29.113 1.00 81.75 195 ARG A CA 1
ATOM 1596 C C . ARG A 1 195 ? 0.629 3.396 29.339 1.00 81.75 195 ARG A C 1
ATOM 1598 O O . ARG A 1 195 ? 1.599 3.897 29.895 1.00 81.75 195 ARG A O 1
ATOM 1605 N N . SER A 1 196 ? 0.613 2.125 28.927 1.00 76.88 196 SER A N 1
ATOM 1606 C CA . SER A 1 196 ? 1.823 1.299 28.932 1.00 76.88 196 SER A CA 1
ATOM 1607 C C . SER A 1 196 ? 2.757 1.626 27.765 1.00 76.88 196 SER A C 1
ATOM 1609 O O . SER A 1 196 ? 3.959 1.409 27.877 1.00 76.88 196 SER A O 1
ATOM 1611 N N . ILE A 1 197 ? 2.218 2.182 26.674 1.00 79.50 197 ILE A N 1
ATOM 1612 C CA . ILE A 1 197 ? 2.965 2.475 25.443 1.00 79.50 197 ILE A CA 1
ATOM 1613 C C . ILE A 1 197 ? 3.076 3.982 25.212 1.00 79.50 197 ILE A C 1
ATOM 1615 O O . ILE A 1 197 ? 4.131 4.473 24.817 1.00 79.50 197 ILE A O 1
ATOM 1619 N N . PHE A 1 198 ? 1.989 4.721 25.439 1.00 85.00 198 PHE A N 1
ATOM 1620 C CA . PHE A 1 198 ? 1.897 6.128 25.073 1.00 85.00 198 PHE A CA 1
ATOM 1621 C C . PHE A 1 198 ? 1.773 7.035 26.293 1.00 85.00 198 PHE A C 1
ATOM 1623 O O . PHE A 1 198 ? 1.081 6.731 27.269 1.00 85.00 198 PHE A O 1
ATOM 1630 N N . LEU A 1 199 ? 2.418 8.198 26.200 1.00 88.88 199 LEU A N 1
ATOM 1631 C CA . LEU A 1 199 ? 2.179 9.303 27.119 1.00 88.88 199 LEU A CA 1
ATOM 1632 C C . LEU A 1 199 ? 0.767 9.870 26.920 1.00 88.88 199 LEU A C 1
ATOM 1634 O O . LEU A 1 199 ? 0.107 9.643 25.904 1.00 88.88 199 LEU A O 1
ATOM 1638 N N . GLU A 1 200 ? 0.303 10.631 27.908 1.00 88.75 200 GLU A N 1
ATOM 1639 C CA . GLU A 1 200 ? -0.958 11.363 27.812 1.00 88.75 200 GLU A CA 1
ATOM 1640 C C . GLU A 1 200 ? -0.994 12.269 26.577 1.00 88.75 200 GLU A C 1
ATOM 1642 O O . GLU A 1 200 ? -0.053 13.024 26.347 1.00 88.75 200 GLU A O 1
ATOM 1647 N N . ASN A 1 201 ? -2.091 12.218 25.815 1.00 92.25 201 ASN A N 1
ATOM 1648 C CA . ASN A 1 201 ? -2.324 13.000 24.593 1.00 92.25 201 ASN A CA 1
ATOM 1649 C C . ASN A 1 201 ? -1.346 12.729 23.431 1.00 92.25 201 ASN A C 1
ATOM 1651 O O . ASN A 1 201 ? -1.422 13.386 22.391 1.00 92.25 201 ASN A O 1
ATOM 1655 N N . GLU A 1 202 ? -0.421 11.777 23.577 1.00 92.50 202 GLU A N 1
ATOM 1656 C CA . GLU A 1 202 ? 0.519 11.423 22.513 1.00 92.50 202 GLU A CA 1
ATOM 1657 C C . GLU A 1 202 ? -0.186 10.798 21.292 1.00 92.50 202 GLU A C 1
ATOM 1659 O O . GLU A 1 202 ? 0.135 11.196 20.170 1.00 92.50 202 GLU A O 1
ATOM 1664 N N . PRO A 1 203 ? -1.180 9.893 21.442 1.00 93.94 203 PRO A N 1
ATOM 1665 C CA . PRO A 1 203 ? -1.944 9.389 20.301 1.00 93.94 203 PRO A CA 1
ATOM 1666 C C . PRO A 1 203 ? -2.658 10.500 19.523 1.00 93.94 203 PRO A C 1
ATOM 1668 O O . PRO A 1 203 ? -2.641 10.485 18.295 1.00 93.94 203 PRO A O 1
ATOM 1671 N N . GLU A 1 204 ? -3.240 11.477 20.222 1.00 96.44 204 GLU A N 1
ATOM 1672 C CA . GLU A 1 204 ? -3.893 12.652 19.641 1.00 96.44 204 GLU A CA 1
ATOM 1673 C C . GLU A 1 204 ? -2.890 13.515 18.861 1.00 96.44 204 GLU A C 1
ATOM 1675 O O . GLU A 1 204 ? -3.139 13.870 17.710 1.00 96.44 204 GLU A O 1
ATOM 1680 N N . ARG A 1 205 ? -1.712 13.787 19.440 1.00 97.25 205 ARG A N 1
ATOM 1681 C CA . ARG A 1 205 ? -0.641 14.540 18.769 1.00 97.25 205 ARG A CA 1
ATOM 1682 C C . ARG A 1 205 ? -0.185 13.853 17.480 1.00 97.25 205 ARG A C 1
ATOM 1684 O O . ARG A 1 205 ? -0.016 14.508 16.452 1.00 97.25 205 ARG A O 1
ATOM 1691 N N . VAL A 1 206 ? 0.024 12.536 17.525 1.00 95.12 206 VAL A N 1
ATOM 1692 C CA . VAL A 1 206 ? 0.470 11.756 16.360 1.00 95.12 206 VAL A CA 1
ATOM 1693 C C . VAL A 1 206 ? -0.640 11.632 15.311 1.00 95.12 206 VAL A C 1
ATOM 1695 O O . VAL A 1 206 ? -0.357 11.641 14.110 1.00 95.12 206 VAL A O 1
ATOM 1698 N N . LEU A 1 207 ? -1.903 11.536 15.733 1.00 97.38 207 LEU A N 1
ATOM 1699 C CA . LEU A 1 207 ? -3.055 11.591 14.835 1.00 97.38 207 LEU A CA 1
ATOM 1700 C C . LEU A 1 207 ? -3.065 12.911 14.052 1.00 97.38 207 LEU A C 1
ATOM 1702 O O . LEU A 1 207 ? -3.153 12.883 12.825 1.00 97.38 207 LEU A O 1
ATOM 1706 N N . ASP A 1 208 ? -2.874 14.036 14.737 1.00 98.19 208 ASP A N 1
ATOM 1707 C CA . ASP A 1 208 ? -2.870 15.378 14.141 1.00 98.19 208 ASP A CA 1
ATOM 1708 C C . ASP A 1 208 ? -1.739 15.576 13.147 1.00 98.19 208 ASP A C 1
ATOM 1710 O O . ASP A 1 208 ? -1.947 16.082 12.043 1.00 98.19 208 ASP A O 1
ATOM 1714 N N . GLU A 1 209 ? -0.548 15.109 13.509 1.00 97.69 209 GLU A N 1
ATOM 1715 C CA . GLU A 1 209 ? 0.613 15.138 12.631 1.00 97.69 209 GLU A CA 1
ATOM 1716 C C . GLU A 1 209 ? 0.365 14.332 11.344 1.00 97.69 209 GLU A C 1
ATOM 1718 O O . GLU A 1 209 ? 0.692 14.792 10.248 1.00 97.69 209 GLU A O 1
ATOM 1723 N N . ASN A 1 210 ? -0.251 13.148 11.449 1.00 96.56 210 ASN A N 1
ATOM 1724 C CA . ASN A 1 210 ? -0.562 12.316 10.284 1.00 96.56 210 ASN A CA 1
ATOM 1725 C C . ASN A 1 210 ? -1.667 12.923 9.406 1.00 96.56 210 ASN A C 1
ATOM 1727 O O . ASN A 1 210 ? -1.564 12.845 8.182 1.00 96.56 210 ASN A O 1
ATOM 1731 N N . ILE A 1 211 ? -2.694 13.537 10.006 1.00 98.00 211 ILE A N 1
ATOM 1732 C CA . ILE A 1 211 ? -3.749 14.252 9.270 1.00 98.00 211 ILE A CA 1
ATOM 1733 C C . ILE A 1 211 ? -3.136 15.412 8.486 1.00 98.00 211 ILE A C 1
ATOM 1735 O O . ILE A 1 211 ? -3.394 15.537 7.289 1.00 98.00 211 ILE A O 1
ATOM 1739 N N . LEU A 1 212 ? -2.296 16.227 9.133 1.00 97.81 212 LEU A N 1
ATOM 1740 C CA . LEU A 1 212 ? -1.643 17.364 8.489 1.00 97.81 212 LEU A CA 1
ATOM 1741 C C . LEU A 1 212 ? -0.768 16.909 7.319 1.00 97.81 212 LEU A C 1
ATOM 1743 O O . LEU A 1 212 ? -0.922 17.425 6.217 1.00 97.81 212 LEU A O 1
ATOM 1747 N N . LYS A 1 213 ? 0.085 15.897 7.525 1.00 96.38 213 LYS A N 1
ATOM 1748 C CA . LYS A 1 213 ? 0.929 15.335 6.457 1.00 96.38 213 LYS A CA 1
ATOM 1749 C C . LYS A 1 213 ? 0.104 14.825 5.281 1.00 96.38 213 LYS A C 1
ATOM 1751 O O . LYS A 1 213 ? 0.450 15.097 4.136 1.00 96.38 213 LYS A O 1
ATOM 1756 N N . LEU A 1 214 ? -0.990 14.107 5.546 1.00 95.56 214 LEU A N 1
ATOM 1757 C CA . LEU A 1 214 ? -1.849 13.602 4.479 1.00 95.56 214 LEU A CA 1
ATOM 1758 C C . LEU A 1 214 ? -2.532 14.745 3.715 1.00 95.56 214 LEU A C 1
ATOM 1760 O O . LEU A 1 214 ? -2.584 14.685 2.491 1.00 95.56 214 LEU A O 1
ATOM 1764 N N . LYS A 1 215 ? -3.000 15.796 4.403 1.00 96.25 215 LYS A N 1
ATOM 1765 C CA . LYS A 1 215 ? -3.556 16.999 3.760 1.00 96.25 215 LYS A CA 1
ATOM 1766 C C . LYS A 1 215 ? -2.522 17.696 2.877 1.00 96.25 215 LYS A C 1
ATOM 1768 O O . LYS A 1 215 ? -2.820 17.980 1.723 1.00 96.25 215 LYS A O 1
ATOM 1773 N N . THR A 1 216 ? -1.306 17.897 3.383 1.00 94.62 216 THR A N 1
ATOM 1774 C CA . THR A 1 216 ? -0.204 18.486 2.611 1.00 94.62 216 THR A CA 1
ATOM 1775 C C . THR A 1 216 ? 0.087 17.669 1.355 1.00 94.62 216 THR A C 1
ATOM 1777 O O . THR A 1 216 ? 0.095 18.229 0.267 1.00 94.62 216 THR A O 1
ATOM 1780 N N . ILE A 1 217 ? 0.205 16.343 1.467 1.00 90.69 217 ILE A N 1
ATOM 1781 C CA . ILE A 1 217 ? 0.438 15.468 0.308 1.00 90.69 217 ILE A CA 1
ATOM 1782 C C . ILE A 1 217 ? -0.710 15.561 -0.707 1.00 90.69 217 ILE A C 1
ATOM 1784 O O . ILE A 1 217 ? -0.460 15.640 -1.906 1.00 90.69 217 ILE A O 1
ATOM 1788 N N . GLN A 1 218 ? -1.969 15.587 -0.257 1.00 90.62 218 GLN A N 1
ATOM 1789 C CA . GLN A 1 218 ? -3.124 15.762 -1.150 1.00 90.62 218 GLN A CA 1
ATOM 1790 C C . GLN A 1 218 ? -3.065 17.093 -1.912 1.00 90.62 218 GLN A C 1
ATOM 1792 O O . GLN A 1 218 ? -3.316 17.137 -3.117 1.00 90.62 218 GLN A O 1
ATOM 1797 N N . GLU A 1 219 ? -2.698 18.178 -1.231 1.00 91.25 219 GLU A N 1
ATOM 1798 C CA . GLU A 1 219 ? -2.546 19.493 -1.852 1.00 91.25 219 GLU A CA 1
ATOM 1799 C C . GLU A 1 219 ? -1.376 19.540 -2.837 1.00 91.25 219 GLU A C 1
ATOM 1801 O O . GLU A 1 219 ? -1.541 20.065 -3.939 1.00 91.25 219 GLU A O 1
ATOM 1806 N N . GLU A 1 220 ? -0.230 18.961 -2.475 1.00 88.69 220 GLU A N 1
ATOM 1807 C CA . GLU A 1 220 ? 0.972 18.901 -3.310 1.00 88.69 220 GLU A CA 1
ATOM 1808 C C . GLU A 1 220 ? 0.769 18.049 -4.566 1.00 88.69 220 GLU A C 1
ATOM 1810 O O . GLU A 1 220 ? 1.297 18.367 -5.633 1.00 88.69 220 GLU A O 1
ATOM 1815 N N . LEU A 1 221 ? -0.025 16.983 -4.469 1.00 84.94 221 LEU A N 1
ATOM 1816 C CA . LEU A 1 221 ? -0.383 16.152 -5.616 1.00 84.94 221 LEU A CA 1
ATOM 1817 C C . LEU A 1 221 ? -1.369 16.843 -6.551 1.00 84.94 221 LEU A C 1
ATOM 1819 O O . LEU A 1 221 ? -1.268 16.723 -7.773 1.00 84.94 221 LEU A O 1
ATOM 1823 N N . ARG A 1 222 ? -2.305 17.603 -5.980 1.00 87.00 222 ARG A N 1
ATOM 1824 C CA . ARG A 1 222 ? -3.236 18.422 -6.754 1.00 87.00 222 ARG A CA 1
ATOM 1825 C C . ARG A 1 222 ? -2.520 19.572 -7.466 1.00 87.00 222 ARG A C 1
ATOM 1827 O O . ARG A 1 222 ? -2.849 19.874 -8.606 1.00 87.00 222 ARG A O 1
ATOM 1834 N N . SER A 1 223 ? -1.558 20.221 -6.811 1.00 87.94 223 SER A N 1
ATOM 1835 C CA . SER A 1 223 ? -0.807 21.351 -7.377 1.00 87.94 223 SER A CA 1
ATOM 1836 C C . SER A 1 223 ? 0.352 20.926 -8.288 1.00 87.94 223 SER A C 1
ATOM 1838 O O . SER A 1 223 ? 0.841 21.746 -9.063 1.00 87.94 223 SER A O 1
ATOM 1840 N N . GLY A 1 224 ? 0.812 19.674 -8.184 1.00 81.06 224 GLY A N 1
ATOM 1841 C CA . GLY A 1 224 ? 2.024 19.181 -8.845 1.00 81.06 224 GLY A CA 1
ATOM 1842 C C . GLY A 1 224 ? 3.319 19.599 -8.134 1.00 81.06 224 GLY A C 1
ATOM 1843 O O . GLY A 1 224 ? 4.412 19.338 -8.633 1.00 81.06 224 GLY A O 1
ATOM 1844 N N . SER A 1 225 ? 3.238 20.237 -6.959 1.00 83.81 225 SER A N 1
ATOM 1845 C CA . SER A 1 225 ? 4.424 20.635 -6.190 1.00 83.81 225 SER A CA 1
ATOM 1846 C C . SER A 1 225 ? 5.137 19.463 -5.515 1.00 83.81 225 SER A C 1
ATOM 1848 O O . SER A 1 225 ? 6.259 19.640 -5.049 1.00 83.81 225 SER A O 1
ATOM 1850 N N . TYR A 1 226 ? 4.538 18.267 -5.516 1.00 77.00 226 TYR A N 1
ATOM 1851 C CA . TYR A 1 226 ? 5.158 17.029 -5.022 1.00 77.00 226 TYR A CA 1
ATOM 1852 C C . TYR A 1 226 ? 6.354 16.554 -5.887 1.00 77.00 226 TYR A C 1
ATOM 1854 O O . TYR A 1 226 ? 7.002 15.558 -5.581 1.00 77.00 226 TYR A O 1
ATOM 1862 N N . GLY A 1 227 ? 6.672 17.247 -6.988 1.00 71.19 227 GLY A N 1
ATOM 1863 C CA . GLY A 1 227 ? 7.803 16.916 -7.869 1.00 71.19 227 GLY A CA 1
ATOM 1864 C C . GLY A 1 227 ? 7.463 15.933 -8.994 1.00 71.19 227 GLY A C 1
ATOM 1865 O O . GLY A 1 227 ? 8.334 15.600 -9.794 1.00 71.19 227 GLY A O 1
ATOM 1866 N N . GLY A 1 228 ? 6.199 15.516 -9.082 1.00 73.00 228 GLY A N 1
ATOM 1867 C CA . GLY A 1 228 ? 5.628 14.767 -10.199 1.00 73.00 228 GLY A CA 1
ATOM 1868 C C . GLY A 1 228 ? 4.547 15.576 -10.921 1.00 73.00 228 GLY A C 1
ATOM 1869 O O . GLY A 1 228 ? 4.113 16.620 -10.427 1.00 73.00 228 GLY A O 1
ATOM 1870 N N . PRO A 1 229 ? 4.097 15.123 -12.098 1.00 76.06 229 PRO A N 1
ATOM 1871 C CA . PRO A 1 229 ? 3.001 15.781 -12.788 1.00 76.06 229 PRO A CA 1
ATOM 1872 C C . PRO A 1 229 ? 1.686 15.565 -12.009 1.00 76.06 229 PRO A C 1
ATOM 1874 O O . PRO A 1 229 ? 1.559 14.620 -11.226 1.00 76.06 229 PRO A O 1
ATOM 1877 N N . THR A 1 230 ? 0.727 16.480 -12.170 1.00 82.38 230 THR A N 1
ATOM 1878 C CA . THR A 1 230 ? -0.546 16.464 -11.423 1.00 82.38 230 THR A CA 1
ATOM 1879 C C . THR A 1 230 ? -1.353 15.200 -11.714 1.00 82.38 230 THR A C 1
ATOM 1881 O O . THR A 1 230 ? -1.144 14.548 -12.735 1.00 82.38 230 THR A O 1
ATOM 1884 N N . PHE A 1 231 ? -2.331 14.857 -10.874 1.00 73.69 231 PHE A N 1
ATOM 1885 C CA . PHE A 1 231 ? -3.224 13.723 -11.162 1.00 73.69 231 PHE A CA 1
ATOM 1886 C C . PHE A 1 231 ? -3.908 13.814 -12.532 1.00 73.69 231 PHE A C 1
ATOM 1888 O O . PHE A 1 231 ? -4.043 12.804 -13.215 1.00 73.69 231 PHE A O 1
ATOM 1895 N N . ASP A 1 232 ? -4.225 15.029 -12.981 1.00 81.19 232 ASP A N 1
ATOM 1896 C CA . ASP A 1 232 ? -4.801 15.280 -14.305 1.00 81.19 232 ASP A CA 1
ATOM 1897 C C . ASP A 1 232 ? -3.889 14.887 -15.474 1.00 81.19 232 ASP A C 1
ATOM 1899 O O . ASP A 1 232 ? -4.351 14.772 -16.607 1.00 81.19 232 ASP A O 1
ATOM 1903 N N . SER A 1 233 ? -2.595 14.685 -15.221 1.00 83.69 233 SER A N 1
ATOM 1904 C CA . SER A 1 233 ? -1.633 14.249 -16.233 1.00 83.69 233 SER A CA 1
ATOM 1905 C C . SER A 1 233 ? -1.667 12.747 -16.522 1.00 83.69 233 SER A C 1
ATOM 1907 O O . SER A 1 233 ? -1.016 12.308 -17.471 1.00 83.69 233 SER A O 1
ATOM 1909 N N . TYR A 1 234 ? -2.433 11.967 -15.749 1.00 82.12 234 TYR A N 1
ATOM 1910 C CA . TYR A 1 234 ? -2.549 10.518 -15.902 1.00 82.12 234 TYR A CA 1
ATOM 1911 C C . TYR A 1 234 ? -3.982 10.107 -16.277 1.00 82.12 234 TYR A C 1
ATOM 1913 O O . TYR A 1 234 ? -4.711 9.602 -15.423 1.00 82.12 234 TYR A O 1
ATOM 1921 N N . PRO A 1 235 ? -4.384 10.228 -17.561 1.00 88.50 235 PRO A N 1
ATOM 1922 C CA . PRO A 1 235 ? -5.729 9.861 -18.018 1.00 88.50 235 PRO A CA 1
ATOM 1923 C C . PRO A 1 235 ? -6.126 8.418 -17.695 1.00 88.50 235 PRO A C 1
ATOM 1925 O O . PRO A 1 235 ? -7.304 8.112 -17.549 1.00 88.50 235 PRO A O 1
ATOM 1928 N N . ILE A 1 236 ? -5.143 7.521 -17.550 1.00 87.88 236 ILE A N 1
ATOM 1929 C CA . ILE A 1 236 ? -5.365 6.122 -17.160 1.00 87.88 236 ILE A CA 1
ATOM 1930 C C . ILE A 1 236 ? -6.018 5.973 -15.776 1.00 87.88 236 ILE A C 1
ATOM 1932 O O . ILE A 1 236 ? -6.536 4.903 -15.468 1.00 87.88 236 ILE A O 1
ATOM 1936 N N . PHE A 1 237 ? -5.978 7.020 -14.947 1.00 89.75 237 PHE A N 1
ATOM 1937 C CA . PHE A 1 237 ? -6.562 7.047 -13.609 1.00 89.75 237 PHE A CA 1
ATOM 1938 C C . PHE A 1 237 ? -7.802 7.938 -13.509 1.00 89.75 237 PHE A C 1
ATOM 1940 O O . PHE A 1 237 ? -8.362 8.036 -12.420 1.00 89.75 237 PHE A O 1
ATOM 1947 N N . ASP A 1 238 ? -8.256 8.562 -14.602 1.00 93.12 238 ASP A N 1
ATOM 1948 C CA . ASP A 1 238 ? -9.427 9.451 -14.582 1.00 93.12 238 ASP A CA 1
ATOM 1949 C C . ASP A 1 238 ? -10.676 8.731 -14.054 1.00 93.12 238 ASP A C 1
ATOM 1951 O O . ASP A 1 238 ? -11.423 9.305 -13.267 1.00 93.12 238 ASP A O 1
ATOM 1955 N N . GLU A 1 239 ? -10.826 7.446 -14.385 1.00 93.50 239 GLU A N 1
ATOM 1956 C CA . GLU A 1 239 ? -11.901 6.583 -13.881 1.00 93.50 239 GLU A CA 1
ATOM 1957 C C . GLU A 1 239 ? -11.954 6.578 -12.338 1.00 93.50 239 GLU A C 1
ATOM 1959 O O . GLU A 1 239 ? -13.012 6.737 -11.751 1.00 93.50 239 GLU A O 1
ATOM 1964 N N . VAL A 1 240 ? -10.804 6.482 -11.662 1.00 93.06 240 VAL A N 1
ATOM 1965 C CA . VAL A 1 240 ? -10.725 6.353 -10.190 1.00 93.06 240 VAL A CA 1
ATOM 1966 C C . VAL A 1 240 ? -10.644 7.707 -9.487 1.00 93.06 240 VAL A C 1
ATOM 1968 O O . VAL A 1 240 ? -11.042 7.860 -8.331 1.00 93.06 240 VAL A O 1
ATOM 1971 N N . LEU A 1 241 ? -10.039 8.690 -10.153 1.00 92.94 241 LEU A N 1
ATOM 1972 C CA . LEU A 1 241 ? -9.716 9.985 -9.562 1.00 92.94 241 LEU A CA 1
ATOM 1973 C C . LEU A 1 241 ? -10.767 11.057 -9.844 1.00 92.94 241 LEU A C 1
ATOM 1975 O O . LEU A 1 241 ? -10.754 12.072 -9.153 1.00 92.94 241 LEU A O 1
ATOM 1979 N N . LYS A 1 242 ? -11.629 10.873 -10.851 1.00 93.44 242 LYS A N 1
ATOM 1980 C CA . LYS A 1 242 ? -12.611 11.881 -11.282 1.00 93.44 242 LYS A CA 1
ATOM 1981 C C . LYS A 1 242 ? -14.026 11.336 -11.396 1.00 93.44 242 LYS A C 1
ATOM 1983 O O . LYS A 1 242 ? -14.972 12.097 -11.201 1.00 93.44 242 LYS A O 1
ATOM 1988 N N . GLU A 1 243 ? -14.183 10.066 -11.754 1.00 94.81 243 GLU A N 1
ATOM 1989 C CA . GLU A 1 243 ? -15.500 9.466 -11.939 1.00 94.81 243 GLU A CA 1
ATOM 1990 C C . GLU A 1 243 ? -15.981 8.784 -10.658 1.00 94.81 243 GLU A C 1
ATOM 1992 O O . GLU A 1 243 ? -15.201 8.247 -9.871 1.00 94.81 243 GLU A O 1
ATOM 1997 N N . ASN A 1 244 ? -17.296 8.823 -10.443 1.00 95.38 244 ASN A N 1
ATOM 1998 C CA . ASN A 1 244 ? -17.899 8.083 -9.348 1.00 95.38 244 ASN A CA 1
ATOM 1999 C C . ASN A 1 244 ? -17.945 6.601 -9.719 1.00 95.38 244 ASN A C 1
ATOM 2001 O O . ASN A 1 244 ? -18.473 6.237 -10.772 1.00 95.38 244 ASN A O 1
ATOM 2005 N N . GLY A 1 245 ? -17.461 5.738 -8.836 1.00 93.69 245 GLY A N 1
ATOM 2006 C CA . GLY A 1 245 ? -17.462 4.302 -9.068 1.00 93.69 245 GLY A CA 1
ATOM 2007 C C . GLY A 1 245 ? -16.904 3.523 -7.890 1.00 93.69 245 GLY A C 1
ATOM 2008 O O . GLY A 1 245 ? -16.436 4.090 -6.909 1.00 93.69 245 GLY A O 1
ATOM 2009 N N . CYS A 1 246 ? -16.984 2.199 -7.981 1.00 93.31 246 CYS A N 1
ATOM 2010 C CA . CYS A 1 246 ? -16.272 1.308 -7.075 1.00 93.31 246 CYS A CA 1
ATOM 2011 C C . CYS A 1 246 ? -15.169 0.612 -7.864 1.00 93.31 246 CYS A C 1
ATOM 2013 O O . CYS A 1 246 ? -15.450 -0.066 -8.856 1.00 93.31 246 CYS A O 1
ATOM 2015 N N . PHE A 1 247 ? -13.926 0.742 -7.399 1.00 92.62 247 PHE A N 1
ATOM 2016 C CA . PHE A 1 247 ? -12.764 0.186 -8.076 1.00 92.62 247 PHE A CA 1
ATOM 2017 C C . PHE A 1 247 ? -12.075 -0.812 -7.157 1.00 92.62 247 PHE A C 1
ATOM 2019 O O . PHE A 1 247 ? -11.448 -0.472 -6.159 1.00 92.62 247 PHE A O 1
ATOM 2026 N N . ARG A 1 248 ? -12.211 -2.103 -7.468 1.00 88.06 248 ARG A N 1
ATOM 2027 C CA . ARG A 1 248 ? -11.584 -3.171 -6.683 1.00 88.06 248 ARG A CA 1
ATOM 2028 C C . ARG A 1 248 ? -10.853 -4.141 -7.586 1.00 88.06 248 ARG A C 1
ATOM 2030 O O . ARG A 1 248 ? -11.380 -4.604 -8.596 1.00 88.06 248 ARG A O 1
ATOM 2037 N N . PHE A 1 249 ? -9.637 -4.489 -7.184 1.00 83.38 249 PHE A N 1
ATOM 2038 C CA . PHE A 1 249 ? -8.851 -5.504 -7.866 1.00 83.38 249 PHE A CA 1
ATOM 2039 C C . PHE A 1 249 ? -9.443 -6.899 -7.597 1.00 83.38 249 PHE A C 1
ATOM 2041 O O . PHE A 1 249 ? -9.222 -7.499 -6.546 1.00 83.38 249 PHE A O 1
ATOM 2048 N N . ALA A 1 250 ? -10.239 -7.399 -8.547 1.00 70.62 250 ALA A N 1
ATOM 2049 C CA . ALA A 1 250 ? -11.020 -8.631 -8.403 1.00 70.62 250 ALA A CA 1
ATOM 2050 C C . ALA A 1 250 ? -10.195 -9.931 -8.513 1.00 70.62 250 ALA A C 1
ATOM 2052 O O . ALA A 1 250 ? -10.706 -11.011 -8.214 1.00 70.62 250 ALA A O 1
ATOM 2053 N N . GLN A 1 251 ? -8.932 -9.875 -8.950 1.00 60.78 251 GLN A N 1
ATOM 2054 C CA . GLN A 1 251 ? -8.156 -11.088 -9.212 1.00 60.78 251 GLN A CA 1
ATOM 2055 C C . GLN A 1 251 ? -7.511 -11.650 -7.933 1.00 60.78 251 GLN A C 1
ATOM 2057 O O . GLN A 1 251 ? -6.688 -11.011 -7.287 1.00 60.78 251 GLN A O 1
ATOM 2062 N N . ASN A 1 252 ? -7.856 -12.900 -7.606 1.00 53.44 252 ASN A N 1
ATOM 2063 C CA . ASN A 1 252 ? -7.128 -13.834 -6.729 1.00 53.44 252 ASN A CA 1
ATOM 2064 C C . ASN A 1 252 ? -6.917 -13.471 -5.244 1.00 53.44 252 ASN A C 1
ATOM 2066 O O . ASN A 1 252 ? -6.391 -14.299 -4.503 1.00 53.44 252 ASN A O 1
ATOM 2070 N N . THR A 1 253 ? -7.338 -12.300 -4.763 1.00 56.00 253 THR A N 1
ATOM 2071 C CA . THR A 1 253 ? -7.087 -11.874 -3.370 1.00 56.00 253 THR A CA 1
ATOM 2072 C C . THR A 1 253 ? -8.188 -12.266 -2.382 1.00 56.00 253 THR A C 1
ATOM 2074 O O . THR A 1 253 ? -8.007 -12.113 -1.174 1.00 56.00 253 THR A O 1
ATOM 2077 N N . GLY A 1 254 ? -9.337 -12.755 -2.866 1.00 65.62 254 GLY A N 1
ATOM 2078 C CA . GLY A 1 254 ? -10.526 -12.956 -2.030 1.00 65.62 254 GLY A CA 1
ATOM 2079 C C . GLY A 1 254 ? -11.105 -11.645 -1.483 1.00 65.62 254 GLY A C 1
ATOM 2080 O O . GLY A 1 254 ? -11.923 -11.681 -0.564 1.00 65.62 254 GLY A O 1
ATOM 2081 N N . ALA A 1 255 ? -10.673 -10.495 -2.016 1.00 67.50 255 ALA A N 1
ATOM 2082 C CA . ALA A 1 255 ? -11.266 -9.209 -1.696 1.00 67.50 255 ALA A CA 1
ATOM 2083 C C . ALA A 1 255 ? -12.724 -9.172 -2.195 1.00 67.50 255 ALA A C 1
ATOM 2085 O O . ALA A 1 255 ? -13.013 -9.708 -3.269 1.00 67.50 255 ALA A O 1
ATOM 2086 N N . PRO A 1 256 ? -13.645 -8.560 -1.431 1.00 74.75 256 PRO A N 1
ATOM 2087 C CA . PRO A 1 256 ? -15.034 -8.428 -1.849 1.00 74.75 256 PRO A CA 1
ATOM 2088 C C . PRO A 1 256 ? -15.102 -7.680 -3.187 1.00 74.75 256 PRO A C 1
ATOM 2090 O O . PRO A 1 256 ? -14.453 -6.645 -3.341 1.00 74.75 256 PRO A O 1
ATOM 2093 N N . SER A 1 257 ? -15.858 -8.202 -4.158 1.00 86.56 257 SER A N 1
ATOM 2094 C CA . SER A 1 257 ? -16.166 -7.468 -5.390 1.00 86.56 257 SER A CA 1
ATOM 2095 C C . SER A 1 257 ? -17.007 -6.232 -5.064 1.00 86.56 257 SER A C 1
ATOM 2097 O O . SER A 1 257 ? -17.648 -6.168 -4.012 1.00 86.56 257 SER A O 1
ATOM 2099 N N . CYS A 1 258 ? -17.060 -5.265 -5.977 1.00 90.00 258 CYS A N 1
ATOM 2100 C CA . CYS A 1 258 ? -17.946 -4.109 -5.827 1.00 90.00 258 CYS A CA 1
ATOM 2101 C C . CYS A 1 258 ? -19.424 -4.500 -5.666 1.00 90.00 258 CYS A C 1
ATOM 2103 O O . CYS A 1 258 ? -20.140 -3.872 -4.899 1.00 90.00 258 CYS A O 1
ATOM 2105 N N . GLU A 1 259 ? -19.851 -5.600 -6.291 1.00 89.94 259 GLU A N 1
ATOM 2106 C CA . GLU A 1 259 ? -21.203 -6.162 -6.143 1.00 89.94 259 GLU A CA 1
ATOM 2107 C C . GLU A 1 259 ? -21.491 -6.703 -4.735 1.00 89.94 259 GLU A C 1
ATOM 2109 O O . GLU A 1 259 ? -22.644 -6.815 -4.333 1.00 89.94 259 GLU A O 1
ATOM 2114 N N . SER A 1 260 ? -20.448 -7.052 -3.980 1.00 89.25 260 SER A N 1
ATOM 2115 C CA . SER A 1 260 ? -20.571 -7.549 -2.605 1.00 89.25 260 SER A CA 1
ATOM 2116 C C . SER A 1 260 ? -20.486 -6.443 -1.550 1.00 89.25 260 SER A C 1
ATOM 2118 O O . SER A 1 260 ? -20.461 -6.733 -0.351 1.00 89.25 260 SER A O 1
ATOM 2120 N N . LEU A 1 261 ? -20.409 -5.177 -1.972 1.00 91.19 261 LEU A N 1
ATOM 2121 C CA . LEU A 1 261 ? -20.357 -4.058 -1.048 1.00 91.19 261 LEU A CA 1
ATOM 2122 C C . LEU A 1 261 ? -21.740 -3.819 -0.432 1.00 91.19 261 LEU A C 1
ATOM 2124 O O . LEU A 1 261 ? -22.682 -3.402 -1.097 1.00 91.19 261 LEU A O 1
ATOM 2128 N N . GLU A 1 262 ? -21.860 -4.076 0.866 1.00 93.94 262 GLU A N 1
ATOM 2129 C CA . GLU A 1 262 ? -23.077 -3.771 1.615 1.00 93.94 262 GLU A CA 1
ATOM 2130 C C . GLU A 1 262 ? -23.049 -2.317 2.101 1.00 93.94 262 GLU A C 1
ATOM 2132 O O . GLU A 1 262 ? -22.222 -1.953 2.949 1.00 93.94 262 GLU A O 1
ATOM 2137 N N . TYR A 1 263 ? -23.963 -1.504 1.569 1.00 95.69 263 TYR A N 1
ATOM 2138 C CA . TYR A 1 263 ? -24.223 -0.138 2.022 1.00 95.69 263 TYR A CA 1
ATOM 2139 C C . TYR A 1 263 ? -25.142 -0.146 3.245 1.00 95.69 263 TYR A C 1
ATOM 2141 O O . TYR A 1 263 ? -26.119 -0.894 3.300 1.00 95.69 263 TYR A O 1
ATOM 2149 N N . ASP A 1 264 ? -24.856 0.713 4.220 1.00 96.94 264 ASP A N 1
ATOM 2150 C CA . ASP A 1 264 ? -25.645 0.816 5.444 1.00 96.94 264 ASP A CA 1
ATOM 2151 C C . ASP A 1 264 ? -25.737 2.280 5.891 1.00 96.94 264 ASP A C 1
ATOM 2153 O O . ASP A 1 264 ? -24.805 2.882 6.437 1.00 96.94 264 ASP A O 1
ATOM 2157 N N . SER A 1 265 ? -26.920 2.855 5.682 1.00 97.06 265 SER A N 1
ATOM 2158 C CA . SER A 1 265 ? -27.224 4.235 6.048 1.00 97.06 265 SER A CA 1
ATOM 2159 C C . SER A 1 265 ? -27.299 4.460 7.561 1.00 97.06 265 SER A C 1
ATOM 2161 O O . SER A 1 265 ? -27.352 5.604 8.000 1.00 97.06 265 SER A O 1
ATOM 2163 N N . SER A 1 266 ? -27.325 3.412 8.395 1.00 97.56 266 SER A N 1
ATOM 2164 C CA . SER A 1 266 ? -27.412 3.566 9.854 1.00 97.56 266 SER A CA 1
ATOM 2165 C C . SER A 1 266 ? -26.166 4.219 10.462 1.00 97.56 266 SER A C 1
ATOM 2167 O O . SER A 1 266 ? -26.264 4.842 11.528 1.00 97.56 266 SER A O 1
ATOM 2169 N N . TYR A 1 267 ? -25.021 4.116 9.783 1.00 96.50 267 TYR A N 1
ATOM 2170 C CA . TYR A 1 267 ? -23.757 4.768 10.129 1.00 96.50 267 TYR A CA 1
ATOM 2171 C C . TYR A 1 267 ? -23.195 5.625 8.984 1.00 96.50 267 TYR A C 1
ATOM 2173 O O . TYR A 1 267 ? -21.990 5.838 8.917 1.00 96.50 267 TYR A O 1
ATOM 2181 N N . ASP A 1 268 ? -24.070 6.148 8.122 1.00 96.69 268 ASP A N 1
ATOM 2182 C CA . ASP A 1 268 ? -23.736 7.057 7.016 1.00 96.69 268 ASP A CA 1
ATOM 2183 C C . ASP A 1 268 ? -22.808 6.456 5.940 1.00 96.69 268 ASP A C 1
ATOM 2185 O O . ASP A 1 268 ? -22.134 7.194 5.230 1.00 96.69 268 ASP A O 1
ATOM 2189 N N . PHE A 1 269 ? -22.765 5.128 5.776 1.00 97.50 269 PHE A N 1
ATOM 2190 C CA . PHE A 1 269 ? -22.052 4.503 4.656 1.00 97.50 269 PHE A CA 1
ATOM 2191 C C . PHE A 1 269 ? -23.022 4.235 3.503 1.00 97.50 269 PHE A C 1
ATOM 2193 O O . PHE A 1 269 ? -23.536 3.127 3.333 1.00 97.50 269 PHE A O 1
ATOM 2200 N N . THR A 1 270 ? -23.334 5.290 2.753 1.00 97.69 270 THR A N 1
ATOM 2201 C CA . THR A 1 270 ? -24.234 5.247 1.593 1.00 97.69 270 THR A CA 1
ATOM 2202 C C . THR A 1 270 ? -23.478 4.915 0.310 1.00 97.69 270 THR A C 1
ATOM 2204 O O . THR A 1 270 ? -22.258 5.054 0.248 1.00 97.69 270 THR A O 1
ATOM 2207 N N . GLU A 1 271 ? -24.208 4.507 -0.730 1.00 96.88 271 GLU A N 1
ATOM 2208 C CA . GLU A 1 271 ? -23.643 4.304 -2.070 1.00 96.88 271 GLU A CA 1
ATOM 2209 C C . GLU A 1 271 ? -22.960 5.570 -2.589 1.00 96.88 271 GLU A C 1
ATOM 2211 O O . GLU A 1 271 ? -21.806 5.505 -2.989 1.00 96.88 271 GLU A O 1
ATOM 2216 N N . GLU A 1 272 ? -23.611 6.728 -2.450 1.00 97.19 272 GLU A N 1
ATOM 2217 C CA . GLU A 1 272 ? -23.067 8.030 -2.856 1.00 97.19 272 GLU A CA 1
ATOM 2218 C C . GLU A 1 272 ? -21.684 8.307 -2.252 1.00 97.19 272 GLU A C 1
ATOM 2220 O O . GLU A 1 272 ? -20.769 8.686 -2.977 1.00 97.19 272 GLU A O 1
ATOM 2225 N N . ILE A 1 273 ? -21.517 8.065 -0.946 1.00 97.06 273 ILE A N 1
ATOM 2226 C CA . ILE A 1 273 ? -20.235 8.251 -0.254 1.00 97.06 273 ILE A CA 1
ATOM 2227 C C . ILE A 1 273 ? -19.228 7.187 -0.692 1.00 97.06 273 ILE A C 1
ATOM 2229 O O . ILE A 1 273 ? -18.060 7.484 -0.919 1.00 97.06 273 ILE A O 1
ATOM 2233 N N . ALA A 1 274 ? -19.669 5.937 -0.796 1.00 96.25 274 ALA A N 1
ATOM 2234 C CA . ALA A 1 274 ? -18.812 4.807 -1.117 1.00 96.25 274 ALA A CA 1
ATOM 2235 C C . ALA A 1 274 ? -18.271 4.837 -2.555 1.00 96.25 274 ALA A C 1
ATOM 2237 O O . ALA A 1 274 ? -17.238 4.216 -2.793 1.00 96.25 274 ALA A O 1
ATOM 2238 N N . THR A 1 275 ? -18.959 5.521 -3.474 1.00 96.62 275 THR A N 1
ATOM 2239 C CA . THR A 1 275 ? -18.568 5.677 -4.883 1.00 96.62 275 THR A CA 1
ATOM 2240 C C . THR A 1 275 ? -17.883 7.007 -5.189 1.00 96.62 275 THR A C 1
ATOM 2242 O O . THR A 1 275 ? -17.725 7.338 -6.360 1.00 96.62 275 THR A O 1
ATOM 2245 N N . LEU A 1 276 ? -17.535 7.811 -4.178 1.00 97.81 276 LEU A N 1
ATOM 2246 C CA . LEU A 1 276 ? -16.775 9.042 -4.405 1.00 97.81 276 LEU A CA 1
ATOM 2247 C C . LEU A 1 276 ? -15.419 8.719 -5.050 1.00 97.81 276 LEU A C 1
ATOM 2249 O O . LEU A 1 276 ? -14.821 7.699 -4.697 1.00 97.81 276 LEU A O 1
ATOM 2253 N N . PRO A 1 277 ? -14.884 9.598 -5.916 1.00 96.50 277 PRO A N 1
ATOM 2254 C CA . PRO A 1 277 ? -13.540 9.413 -6.431 1.00 96.50 277 PRO A CA 1
ATOM 2255 C C . PRO A 1 277 ? -12.525 9.449 -5.280 1.00 96.50 277 PRO A C 1
ATOM 2257 O O . PRO A 1 277 ? -12.765 10.028 -4.215 1.00 96.50 277 PRO A O 1
ATOM 2260 N N . LEU A 1 278 ? -11.373 8.804 -5.467 1.00 95.50 278 LEU A N 1
ATOM 2261 C CA . LEU A 1 278 ? -10.453 8.484 -4.367 1.00 95.50 278 LEU A CA 1
ATOM 2262 C C . LEU A 1 278 ? -10.014 9.709 -3.541 1.00 95.50 278 LEU A C 1
ATOM 2264 O O . LEU A 1 278 ? -9.778 9.606 -2.332 1.00 95.50 278 LEU A O 1
ATOM 2268 N N . ASN A 1 279 ? -9.847 10.870 -4.174 1.00 94.06 279 ASN A N 1
ATOM 2269 C CA . ASN A 1 279 ? -9.380 12.066 -3.475 1.00 94.06 279 ASN A CA 1
ATOM 2270 C C . ASN A 1 279 ? -10.489 12.647 -2.587 1.00 94.06 279 ASN A C 1
ATOM 2272 O O . ASN A 1 279 ? -10.247 12.962 -1.422 1.00 94.06 279 ASN A O 1
ATOM 2276 N N . GLU A 1 280 ? -11.711 12.703 -3.100 1.00 96.38 280 GLU A N 1
ATOM 2277 C CA . GLU A 1 280 ? -12.929 13.101 -2.404 1.00 96.38 280 GLU A CA 1
ATOM 2278 C C . GLU A 1 280 ? -13.239 12.131 -1.262 1.00 96.38 280 GLU A C 1
ATOM 2280 O O . GLU A 1 280 ? -13.562 12.568 -0.159 1.00 96.38 280 GLU A O 1
ATOM 2285 N N . LEU A 1 281 ? -13.042 10.828 -1.479 1.00 96.56 281 LEU A N 1
ATOM 2286 C CA . LEU A 1 281 ? -13.215 9.796 -0.461 1.00 96.56 281 LEU A CA 1
ATOM 2287 C C . LEU A 1 281 ? -12.233 9.972 0.711 1.00 96.56 281 LEU A C 1
ATOM 2289 O O . LEU A 1 281 ? -12.608 9.826 1.876 1.00 96.56 281 LEU A O 1
ATOM 2293 N N . ILE A 1 282 ? -10.978 10.343 0.431 1.00 97.12 282 ILE A N 1
ATOM 2294 C CA . ILE A 1 282 ? -9.990 10.661 1.476 1.00 97.12 282 ILE A CA 1
ATOM 2295 C C . ILE A 1 282 ? -10.327 11.972 2.187 1.00 97.12 282 ILE A C 1
ATOM 2297 O O . ILE A 1 282 ? -10.154 12.053 3.403 1.00 97.12 282 ILE A O 1
ATOM 2301 N N . ILE A 1 283 ? -10.801 12.991 1.467 1.00 96.94 283 ILE A N 1
ATOM 2302 C CA . ILE A 1 283 ? -11.241 14.256 2.073 1.00 96.94 283 ILE A CA 1
ATOM 2303 C C . ILE A 1 283 ? -12.417 14.004 3.020 1.00 96.94 283 ILE A C 1
ATOM 2305 O O . ILE A 1 283 ? -12.383 14.469 4.160 1.00 96.94 283 ILE A O 1
ATOM 2309 N N . GLU A 1 284 ? -13.406 13.218 2.591 1.00 97.81 284 GLU A N 1
ATOM 2310 C CA . GLU A 1 284 ? -14.544 12.818 3.419 1.00 97.81 284 GLU A CA 1
ATOM 2311 C C . GLU A 1 284 ? -14.074 12.024 4.644 1.00 97.81 284 GLU A C 1
ATOM 2313 O O . GLU A 1 284 ? -14.468 12.325 5.772 1.00 97.81 284 GLU A O 1
ATOM 2318 N N . TYR A 1 285 ? -13.153 11.069 4.471 1.00 98.25 285 TYR A N 1
ATOM 2319 C CA . TYR A 1 285 ? -12.561 10.340 5.593 1.00 98.25 285 TYR A CA 1
ATOM 2320 C C . TYR A 1 285 ? -11.878 11.279 6.601 1.00 98.25 285 TYR A C 1
ATOM 2322 O O . TYR A 1 285 ? -12.158 11.207 7.800 1.00 98.25 285 TYR A O 1
ATOM 2330 N N . LEU A 1 286 ? -11.028 12.199 6.134 1.00 98.25 286 LEU A N 1
ATOM 2331 C CA . LEU A 1 286 ? -10.339 13.166 6.993 1.00 98.25 286 LEU A CA 1
ATOM 2332 C C . LEU A 1 286 ? -11.326 14.082 7.722 1.00 98.25 286 LEU A C 1
ATOM 2334 O O . LEU A 1 286 ? -11.162 14.320 8.918 1.00 98.25 286 LEU A O 1
ATOM 2338 N N . TYR A 1 287 ? -12.380 14.535 7.042 1.00 98.25 287 TYR A N 1
ATOM 2339 C CA . TYR A 1 287 ? -13.454 15.320 7.646 1.00 98.25 287 TYR A CA 1
ATOM 2340 C C . TYR A 1 287 ? -14.144 14.557 8.790 1.00 98.25 287 TYR A C 1
ATOM 2342 O O . TYR A 1 287 ? -14.360 15.102 9.879 1.00 98.25 287 TYR A O 1
ATOM 2350 N N . ARG A 1 288 ? -14.435 13.263 8.602 1.00 98.12 288 ARG A N 1
ATOM 2351 C CA . ARG A 1 288 ? -15.016 12.411 9.655 1.00 98.12 288 ARG A CA 1
ATOM 2352 C C . ARG A 1 288 ? -14.059 12.200 10.825 1.00 98.12 288 ARG A C 1
ATOM 2354 O O . ARG A 1 288 ? -14.514 12.202 11.969 1.00 98.12 288 ARG A O 1
ATOM 2361 N N . VAL A 1 289 ? -12.759 12.063 10.567 1.00 98.25 289 VAL A N 1
ATOM 2362 C CA . VAL A 1 289 ? -11.734 11.952 11.618 1.00 98.25 289 VAL A CA 1
ATOM 2363 C C . VAL A 1 289 ? -11.622 13.251 12.427 1.00 98.25 289 VAL A C 1
ATOM 2365 O O . VAL A 1 289 ? -11.549 13.202 13.654 1.00 98.25 289 VAL A O 1
ATOM 2368 N N . GLU A 1 290 ? -11.675 14.419 11.788 1.00 98.38 290 GLU A N 1
ATOM 2369 C CA . GLU A 1 290 ? -11.674 15.709 12.496 1.00 98.38 290 GLU A CA 1
ATOM 2370 C C . GLU A 1 290 ? -12.927 15.882 13.364 1.00 98.38 290 GLU A C 1
ATOM 2372 O O . GLU A 1 290 ? -12.838 16.279 14.528 1.00 98.38 290 GLU A O 1
ATOM 2377 N N . ASN A 1 291 ? -14.093 15.476 12.858 1.00 98.00 291 ASN A N 1
ATOM 2378 C CA . ASN A 1 291 ? -15.315 15.422 13.658 1.00 98.00 291 ASN A CA 1
ATOM 2379 C C . ASN A 1 291 ? -15.206 14.435 14.827 1.00 98.00 291 ASN A C 1
ATOM 2381 O O . ASN A 1 291 ? -15.714 14.705 15.918 1.00 98.00 291 ASN A O 1
ATOM 2385 N N . PHE A 1 292 ? -14.554 13.287 14.633 1.00 98.12 292 PHE A N 1
ATOM 2386 C CA . PHE A 1 292 ? -14.258 12.354 15.718 1.00 98.12 292 PHE A CA 1
ATOM 2387 C C . PHE A 1 292 ? -13.411 13.016 16.808 1.00 98.12 292 PHE A C 1
ATOM 2389 O O . PHE A 1 292 ? -13.783 12.920 17.976 1.00 98.12 292 PHE A O 1
ATOM 2396 N N . LYS A 1 293 ? -12.352 13.751 16.452 1.00 97.88 293 LYS A N 1
ATOM 2397 C CA . LYS A 1 293 ? -11.538 14.477 17.437 1.00 97.88 293 LYS A CA 1
ATOM 2398 C C . LYS A 1 293 ? -12.361 15.474 18.251 1.00 97.88 293 LYS A C 1
ATOM 2400 O O . LYS A 1 293 ? -12.326 15.427 19.477 1.00 97.88 293 LYS A O 1
ATOM 2405 N N . ASN A 1 294 ? -13.165 16.303 17.586 1.00 98.00 294 ASN A N 1
ATOM 2406 C CA . ASN A 1 294 ? -14.039 17.269 18.260 1.00 98.00 294 ASN A CA 1
ATOM 2407 C C . ASN A 1 294 ? -14.997 16.570 19.242 1.00 98.00 294 ASN A C 1
ATOM 2409 O O . ASN A 1 294 ? -15.216 17.034 20.357 1.00 98.00 294 ASN A O 1
ATOM 2413 N N . ASN A 1 295 ? -15.533 15.410 18.856 1.00 97.81 295 ASN A N 1
ATOM 2414 C CA . ASN A 1 295 ? -16.376 14.590 19.725 1.00 97.81 295 ASN A CA 1
ATOM 2415 C C . ASN A 1 295 ? -15.606 14.013 20.931 1.00 97.81 295 ASN A C 1
ATOM 2417 O O . ASN A 1 295 ? -16.174 13.901 22.018 1.00 97.81 295 ASN A O 1
ATOM 2421 N N . VAL A 1 296 ? -14.331 13.641 20.765 1.00 96.44 296 VAL A N 1
ATOM 2422 C CA . VAL A 1 296 ? -13.458 13.208 21.873 1.00 96.44 296 VAL A CA 1
ATOM 2423 C C . VAL A 1 296 ? -13.225 14.360 22.851 1.00 96.44 296 VAL A C 1
ATOM 2425 O O . VAL A 1 296 ? -13.382 14.168 24.056 1.00 96.44 296 VAL A O 1
ATOM 2428 N N . GLU A 1 297 ? -12.925 15.559 22.351 1.00 96.06 297 GLU A N 1
ATOM 2429 C CA . GLU A 1 297 ? -12.724 16.764 23.169 1.00 96.06 297 GLU A CA 1
ATOM 2430 C C . GLU A 1 297 ? -13.991 17.163 23.939 1.00 96.06 297 GLU A C 1
ATOM 2432 O O . GLU A 1 297 ? -13.922 17.540 25.107 1.00 96.06 297 GLU A O 1
ATOM 2437 N N . GLN A 1 298 ? -15.162 16.999 23.320 1.00 97.25 298 GLN A N 1
ATOM 2438 C CA . GLN A 1 298 ? -16.470 17.225 23.945 1.00 97.25 298 GLN A CA 1
ATOM 2439 C C . GLN A 1 298 ? -16.882 16.120 24.935 1.00 97.25 298 GLN A C 1
ATOM 2441 O O . GLN A 1 298 ? -17.944 16.211 25.549 1.00 97.25 298 GLN A O 1
ATOM 2446 N N . GLY A 1 299 ? -16.073 15.068 25.096 1.00 95.38 299 GLY A N 1
ATOM 2447 C CA . GLY A 1 299 ? -16.342 13.980 26.036 1.00 95.38 299 GLY A CA 1
ATOM 2448 C C . GLY A 1 299 ? -17.422 12.996 25.581 1.00 95.38 299 GLY A C 1
ATOM 2449 O O . GLY A 1 299 ? -17.961 12.267 26.411 1.00 95.38 299 GLY A O 1
ATOM 2450 N N . LYS A 1 300 ? -17.740 12.936 24.277 1.00 96.50 300 LYS A N 1
ATOM 2451 C CA . LYS A 1 300 ? -18.689 11.953 23.718 1.00 96.50 300 LYS A CA 1
ATOM 2452 C C . LYS A 1 300 ? -18.213 10.514 23.939 1.00 96.50 300 LYS A C 1
ATOM 2454 O O 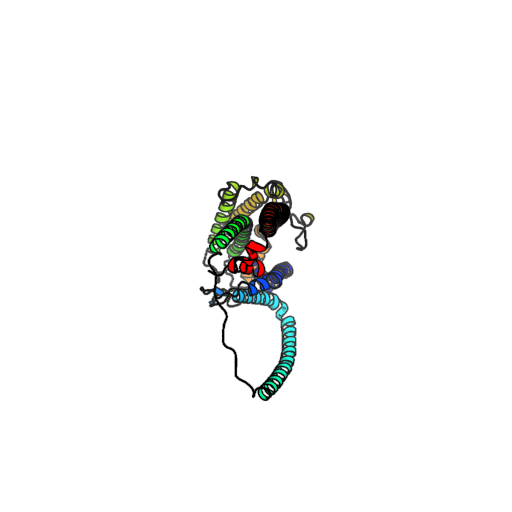. LYS A 1 300 ? -19.031 9.617 24.122 1.00 96.50 300 LYS A O 1
ATOM 2459 N N . TYR A 1 301 ? -16.899 10.297 23.893 1.00 95.62 301 TYR A N 1
ATOM 2460 C CA . TYR A 1 301 ? -16.291 8.982 24.048 1.00 95.62 301 TYR A CA 1
ATOM 2461 C C . TYR A 1 301 ? -15.748 8.783 25.457 1.00 95.62 301 TYR A C 1
ATOM 2463 O O . TYR A 1 301 ? -14.997 9.607 25.983 1.00 95.62 301 TYR A O 1
ATOM 2471 N N . ILE A 1 302 ? -16.083 7.637 26.043 1.00 92.25 302 ILE A N 1
ATOM 2472 C CA . ILE A 1 302 ? -15.548 7.217 27.330 1.00 92.25 302 ILE A CA 1
ATOM 2473 C C . ILE A 1 302 ? -14.094 6.781 27.118 1.00 92.25 302 ILE A C 1
ATOM 2475 O O . ILE A 1 302 ? -13.817 5.904 26.296 1.00 92.25 302 ILE A O 1
ATOM 2479 N N . ARG A 1 303 ? -13.174 7.393 27.871 1.00 91.00 303 ARG A N 1
ATOM 2480 C CA . ARG A 1 303 ? -11.745 7.053 27.910 1.00 91.00 303 ARG A CA 1
ATOM 2481 C C . ARG A 1 303 ? -11.434 6.440 29.270 1.00 91.00 303 ARG A C 1
ATOM 2483 O O . ARG A 1 303 ? -11.511 7.127 30.287 1.00 91.00 303 ARG A O 1
ATOM 2490 N N . LEU A 1 304 ? -11.133 5.145 29.294 1.00 87.94 304 LEU A N 1
ATOM 2491 C CA . LEU A 1 304 ? -10.810 4.411 30.519 1.00 87.94 304 LEU A CA 1
ATOM 2492 C C . LEU A 1 304 ? -9.386 3.862 30.439 1.00 87.94 304 LEU A C 1
ATOM 2494 O O . LEU A 1 304 ? -8.931 3.509 29.354 1.00 87.94 304 LEU A O 1
ATOM 2498 N N . PRO A 1 305 ? -8.679 3.747 31.574 1.00 82.12 305 PRO A N 1
ATOM 2499 C CA . PRO A 1 305 ? -7.359 3.144 31.577 1.00 82.12 305 PRO A CA 1
ATOM 2500 C C . PRO A 1 305 ? -7.455 1.663 31.193 1.00 82.12 305 PRO A C 1
ATOM 2502 O O . PRO A 1 305 ? -8.325 0.931 31.684 1.00 82.12 305 PRO A O 1
ATOM 2505 N N . PHE A 1 306 ? -6.519 1.224 30.351 1.00 78.50 306 PHE A N 1
ATOM 2506 C CA . PHE A 1 306 ? -6.395 -0.147 29.855 1.00 78.50 306 PHE A CA 1
ATOM 2507 C C . PHE A 1 306 ? -5.839 -1.107 30.933 1.00 78.50 306 PHE A C 1
ATOM 2509 O O . PHE A 1 306 ? -4.793 -1.724 30.773 1.00 78.50 306 PHE A O 1
ATOM 2516 N N . THR A 1 307 ? -6.497 -1.190 32.093 1.00 79.94 307 THR A N 1
ATOM 2517 C CA . THR A 1 307 ? -5.972 -1.897 33.280 1.00 79.94 307 THR A CA 1
ATOM 2518 C C . THR A 1 307 ? -6.786 -3.114 33.689 1.00 79.94 307 THR A C 1
ATOM 2520 O O . THR A 1 307 ? -6.236 -4.057 34.254 1.00 79.94 307 THR A O 1
ATOM 2523 N N . ASN A 1 308 ? -8.094 -3.122 33.431 1.00 84.56 308 ASN A N 1
ATOM 2524 C CA . ASN A 1 308 ? -8.978 -4.198 33.867 1.00 84.56 308 ASN A CA 1
ATOM 2525 C C . ASN A 1 308 ? -9.931 -4.641 32.747 1.00 84.56 308 ASN A C 1
ATOM 2527 O O . ASN A 1 308 ? -10.226 -3.900 31.812 1.00 84.56 308 ASN A O 1
ATOM 2531 N N . LYS A 1 309 ? -10.426 -5.877 32.851 1.00 84.12 309 LYS A N 1
ATOM 2532 C CA . LYS A 1 309 ? -11.295 -6.494 31.840 1.00 84.12 309 LYS A CA 1
ATOM 2533 C C . LYS A 1 309 ? -12.589 -5.710 31.584 1.00 84.12 309 LYS A C 1
ATOM 2535 O O . LYS A 1 309 ? -13.077 -5.715 30.459 1.00 84.12 309 LYS A O 1
ATOM 2540 N N . GLU A 1 310 ? -13.151 -5.076 32.607 1.00 90.62 310 GLU A N 1
ATOM 2541 C CA . GLU A 1 310 ? -14.401 -4.320 32.496 1.00 90.62 310 GLU A CA 1
ATOM 2542 C C . GLU A 1 310 ? -14.215 -3.059 31.645 1.00 90.62 310 GLU A C 1
ATOM 2544 O O . GLU A 1 310 ? -14.935 -2.876 30.665 1.00 90.62 310 GLU A O 1
ATOM 2549 N N . ASN A 1 311 ? -13.177 -2.268 31.928 1.00 88.00 311 ASN A N 1
ATOM 2550 C CA . ASN A 1 311 ? -12.781 -1.099 31.144 1.00 88.00 311 ASN A CA 1
ATOM 2551 C C . ASN A 1 311 ? -12.523 -1.474 29.681 1.00 88.00 311 ASN A C 1
ATOM 2553 O O . ASN A 1 311 ? -13.020 -0.810 28.774 1.00 88.00 311 ASN A O 1
ATOM 2557 N N . ILE A 1 312 ? -11.797 -2.576 29.452 1.00 86.81 312 ILE A N 1
ATOM 2558 C CA . ILE A 1 312 ? -11.536 -3.107 28.106 1.00 86.81 312 ILE A CA 1
ATOM 2559 C C . ILE A 1 312 ? -12.850 -3.468 27.408 1.00 86.81 312 ILE A C 1
ATOM 2561 O O . ILE A 1 312 ? -13.019 -3.180 26.228 1.00 86.81 312 ILE A O 1
ATOM 2565 N N . GLY A 1 313 ? -13.797 -4.067 28.134 1.00 90.06 313 GLY A N 1
ATOM 2566 C CA . GLY A 1 313 ? -15.122 -4.402 27.619 1.00 90.06 313 GLY A CA 1
ATOM 2567 C C . GLY A 1 313 ? -15.931 -3.178 27.208 1.00 90.06 313 GLY A C 1
ATOM 2568 O O . GLY A 1 313 ? -16.540 -3.185 26.140 1.00 90.06 313 GLY A O 1
ATOM 2569 N N . ILE A 1 314 ? -15.909 -2.119 28.019 1.00 93.25 314 ILE A N 1
ATOM 2570 C CA . ILE A 1 314 ? -16.579 -0.848 27.715 1.00 93.25 314 ILE A CA 1
ATOM 2571 C C . ILE A 1 314 ? -15.976 -0.224 26.454 1.00 93.25 314 ILE A C 1
ATOM 2573 O O . ILE A 1 314 ? -16.715 0.099 25.524 1.00 93.25 314 ILE A O 1
ATOM 2577 N N . ILE A 1 315 ? -14.645 -0.123 26.386 1.00 92.88 315 ILE A N 1
ATOM 2578 C CA . ILE A 1 315 ? -13.934 0.436 25.230 1.00 92.88 315 ILE A CA 1
ATOM 2579 C C . ILE A 1 315 ? -14.205 -0.386 23.966 1.00 92.88 315 ILE A C 1
ATOM 2581 O O . ILE A 1 315 ? -14.572 0.171 22.933 1.00 92.88 315 ILE A O 1
ATOM 2585 N N . TYR A 1 316 ? -14.088 -1.713 24.041 1.00 91.12 316 TYR A N 1
ATOM 2586 C CA . TYR A 1 316 ? -14.340 -2.597 22.905 1.00 91.12 316 TYR A CA 1
ATOM 2587 C C . TYR A 1 316 ? -15.782 -2.494 22.403 1.00 91.12 316 TYR A C 1
ATOM 2589 O O . TYR A 1 316 ? -16.008 -2.408 21.197 1.00 91.12 316 TYR A O 1
ATOM 2597 N N . ASN A 1 317 ? -16.762 -2.455 23.312 1.00 94.69 317 ASN A N 1
ATOM 2598 C CA . ASN A 1 317 ? -18.163 -2.273 22.944 1.00 94.69 317 ASN A CA 1
ATOM 2599 C C . ASN A 1 317 ? -18.416 -0.899 22.321 1.00 94.69 317 ASN A C 1
ATOM 2601 O O . ASN A 1 317 ? -19.192 -0.815 21.371 1.00 94.69 317 ASN A O 1
ATOM 2605 N N . GLN A 1 318 ? -17.775 0.159 22.822 1.00 95.25 318 GLN A N 1
ATOM 2606 C CA . GLN A 1 318 ? -17.847 1.487 22.218 1.00 95.25 318 GLN A CA 1
ATOM 2607 C C . GLN A 1 318 ? -17.293 1.450 20.790 1.00 95.25 318 GLN A C 1
ATOM 2609 O O . GLN A 1 318 ? -17.989 1.847 19.865 1.00 95.25 318 GLN A O 1
ATOM 2614 N N . ILE A 1 319 ? -16.103 0.880 20.591 1.00 94.25 319 ILE A N 1
ATOM 2615 C CA . ILE A 1 319 ? -15.472 0.758 19.271 1.00 94.25 319 ILE A CA 1
ATOM 2616 C C . ILE A 1 319 ? -16.333 -0.066 18.300 1.00 94.25 319 ILE A C 1
ATOM 2618 O O . ILE A 1 319 ? -16.564 0.351 17.171 1.00 94.25 319 ILE A O 1
ATOM 2622 N N . CYS A 1 320 ? -16.842 -1.224 18.725 1.00 92.00 320 CYS A N 1
ATOM 2623 C CA . CYS A 1 320 ? -17.584 -2.120 17.834 1.00 92.00 320 CYS A CA 1
ATOM 2624 C C . CYS A 1 320 ? -18.974 -1.602 17.457 1.00 92.00 320 CYS A C 1
ATOM 2626 O O . CYS A 1 320 ? -19.504 -1.975 16.410 1.00 92.00 320 CYS A O 1
ATOM 2628 N N . ASN A 1 321 ? -19.605 -0.807 18.325 1.00 96.00 321 ASN A N 1
ATOM 2629 C CA . ASN A 1 321 ? -20.986 -0.376 18.124 1.00 96.00 321 ASN A CA 1
ATOM 2630 C C . ASN A 1 321 ? -21.108 1.058 17.614 1.00 96.00 321 ASN A C 1
ATOM 2632 O O . ASN A 1 321 ? -22.122 1.364 16.981 1.00 96.00 321 ASN A O 1
ATOM 2636 N N . ASP A 1 322 ? -20.114 1.910 17.864 1.00 97.69 322 ASP A N 1
ATOM 2637 C CA . ASP A 1 322 ? -20.156 3.305 17.451 1.00 97.69 322 ASP A CA 1
ATOM 2638 C C . ASP A 1 322 ? -20.121 3.453 15.921 1.00 97.69 322 ASP A C 1
ATOM 2640 O O . ASP A 1 322 ? -19.463 2.706 15.190 1.00 97.69 322 ASP A O 1
ATOM 2644 N N . LYS A 1 323 ? -20.895 4.427 15.437 1.00 98.00 323 LYS A N 1
ATOM 2645 C CA . LYS A 1 323 ? -21.102 4.674 14.009 1.00 98.00 323 LYS A CA 1
ATOM 2646 C C . LYS A 1 323 ? -19.825 5.134 13.312 1.00 98.00 323 LYS A C 1
ATOM 2648 O O . LYS A 1 323 ? -19.590 4.728 12.180 1.00 98.00 323 LYS A O 1
ATOM 2653 N N . PHE A 1 324 ? -18.997 5.940 13.979 1.00 98.00 324 PHE A N 1
ATOM 2654 C CA . PHE A 1 324 ? -17.766 6.461 13.395 1.00 98.00 324 PHE A CA 1
ATOM 2655 C C . PHE A 1 324 ? -16.793 5.332 13.056 1.00 98.00 324 PHE A C 1
ATOM 2657 O O . PHE A 1 324 ? -16.282 5.304 11.944 1.00 98.00 324 PHE A O 1
ATOM 2664 N N . PHE A 1 325 ? -16.573 4.374 13.962 1.00 97.56 325 PHE A N 1
ATOM 2665 C CA . PHE A 1 325 ? -15.632 3.276 13.709 1.00 97.56 325 PHE A CA 1
ATOM 2666 C C . PHE A 1 325 ? -16.118 2.329 12.607 1.00 97.56 325 PHE A C 1
ATOM 2668 O O . PHE A 1 325 ? -15.323 1.914 11.766 1.00 97.56 325 PHE A O 1
ATOM 2675 N N . LYS A 1 326 ? -17.428 2.053 12.545 1.00 97.25 326 LYS A N 1
ATOM 2676 C CA . LYS A 1 326 ? -18.028 1.283 11.441 1.00 97.25 326 LYS A CA 1
ATOM 2677 C C . LYS A 1 326 ? -17.859 1.988 10.096 1.00 97.25 326 LYS A C 1
ATOM 2679 O O . LYS A 1 326 ? -17.439 1.355 9.130 1.00 97.25 326 LYS A O 1
ATOM 2684 N N . LEU A 1 327 ? -18.149 3.290 10.053 1.00 97.62 327 LEU A N 1
ATOM 2685 C CA . LEU A 1 327 ? -17.966 4.116 8.863 1.00 97.62 327 LEU A CA 1
ATOM 2686 C C . LEU A 1 327 ? -16.496 4.165 8.443 1.00 97.62 327 LEU A C 1
ATOM 2688 O O . LEU A 1 327 ? -16.185 3.929 7.281 1.00 97.62 327 LEU A O 1
ATOM 2692 N N . GLN A 1 328 ? -15.591 4.420 9.389 1.00 97.50 328 GLN A N 1
ATOM 2693 C CA . GLN A 1 328 ? -14.152 4.457 9.153 1.00 97.50 328 GLN A CA 1
ATOM 2694 C C . GLN A 1 328 ? -13.651 3.152 8.537 1.00 97.50 328 GLN A C 1
ATOM 2696 O O . GLN A 1 328 ? -12.918 3.206 7.557 1.00 97.50 328 GLN A O 1
ATOM 2701 N N . ASP A 1 329 ? -14.026 1.996 9.086 1.00 95.12 329 ASP A N 1
ATOM 2702 C CA . ASP A 1 329 ? -13.582 0.707 8.551 1.00 95.12 329 ASP A CA 1
ATOM 2703 C C . ASP A 1 329 ? -14.056 0.506 7.107 1.00 95.12 329 ASP A C 1
ATOM 2705 O O . ASP A 1 329 ? -13.272 0.093 6.256 1.00 95.12 329 ASP A O 1
ATOM 2709 N N . LYS A 1 330 ? -15.310 0.860 6.804 1.00 96.31 330 LYS A N 1
ATOM 2710 C CA . LYS A 1 330 ? -15.872 0.736 5.452 1.00 96.31 330 LYS A CA 1
ATOM 2711 C C . LYS A 1 330 ? -15.251 1.716 4.451 1.00 96.31 330 LYS A C 1
ATOM 2713 O O . LYS A 1 330 ? -14.914 1.309 3.342 1.00 96.31 330 LYS A O 1
ATOM 2718 N N . LEU A 1 331 ? -15.037 2.973 4.848 1.00 96.50 331 LEU A N 1
ATOM 2719 C CA . LEU A 1 331 ? -14.330 3.966 4.031 1.00 96.50 331 LEU A CA 1
ATOM 2720 C C . LEU A 1 331 ? -12.886 3.534 3.765 1.00 96.50 331 LEU A C 1
ATOM 2722 O O . LEU A 1 331 ? -12.435 3.570 2.626 1.00 96.50 331 LEU 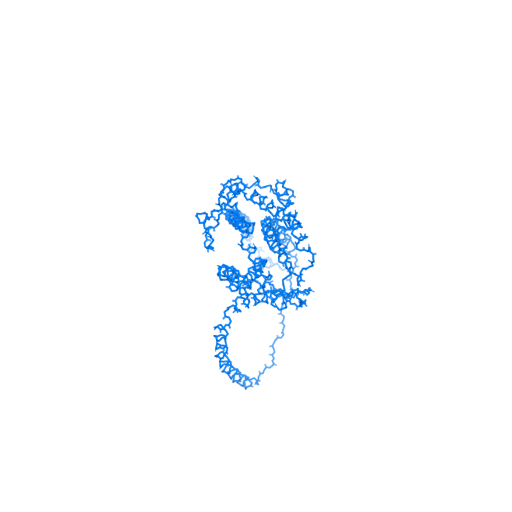A O 1
ATOM 2726 N N . MET A 1 332 ? -12.174 3.075 4.795 1.00 95.81 332 MET A N 1
ATOM 2727 C CA . MET A 1 332 ? -10.798 2.596 4.668 1.00 95.81 332 MET A CA 1
ATOM 2728 C C . MET A 1 332 ? -10.691 1.368 3.763 1.00 95.81 332 MET A C 1
ATOM 2730 O O . MET A 1 332 ? -9.744 1.279 2.981 1.00 95.81 332 MET A O 1
ATOM 2734 N N . ASP A 1 333 ? -11.657 0.449 3.831 1.00 92.69 333 ASP A N 1
ATOM 2735 C CA . ASP A 1 333 ? -11.724 -0.706 2.936 1.00 92.69 333 ASP A CA 1
ATOM 2736 C C . ASP A 1 333 ? -11.947 -0.286 1.471 1.00 92.69 333 ASP A C 1
ATOM 2738 O O . ASP A 1 333 ? -11.384 -0.923 0.578 1.00 92.69 333 ASP A O 1
ATOM 2742 N N . ASN A 1 334 ? -12.740 0.762 1.204 1.00 93.94 334 ASN A N 1
ATOM 2743 C CA . ASN A 1 334 ? -12.922 1.312 -0.148 1.00 93.94 334 ASN A CA 1
ATOM 2744 C C . ASN A 1 334 ? -11.668 2.032 -0.644 1.00 93.94 334 ASN A C 1
ATOM 2746 O O . ASN A 1 334 ? -11.134 1.651 -1.679 1.00 93.94 334 ASN A O 1
ATOM 2750 N N . ILE A 1 335 ? -11.130 2.969 0.144 1.00 95.31 335 ILE A N 1
ATOM 2751 C CA . ILE A 1 335 ? -9.899 3.703 -0.185 1.00 95.31 335 ILE A CA 1
ATOM 2752 C C . ILE A 1 335 ? -8.752 2.729 -0.485 1.00 95.31 335 ILE A C 1
ATOM 2754 O O . ILE A 1 335 ? -7.966 2.934 -1.408 1.00 95.31 335 ILE A O 1
ATOM 2758 N N . PHE A 1 336 ? -8.635 1.651 0.295 1.00 92.25 336 PHE A N 1
ATOM 2759 C CA . PHE A 1 336 ? -7.624 0.629 0.052 1.00 92.25 336 PHE A CA 1
ATOM 2760 C C . PHE A 1 336 ? -7.870 -0.133 -1.254 1.00 92.25 336 PHE A C 1
ATOM 2762 O O . PHE A 1 336 ? -6.912 -0.364 -1.989 1.00 92.25 336 PHE A O 1
ATOM 2769 N N . GLY A 1 337 ? -9.123 -0.491 -1.547 1.00 91.56 337 GLY A N 1
ATOM 2770 C CA . GLY A 1 337 ? -9.505 -1.125 -2.809 1.00 91.56 337 GLY A CA 1
ATOM 2771 C C . GLY A 1 337 ? -9.133 -0.276 -4.025 1.00 91.56 337 GLY A C 1
ATOM 2772 O O . GLY A 1 337 ? -8.476 -0.785 -4.935 1.00 91.56 337 GLY A O 1
ATOM 2773 N N . ASP A 1 338 ? -9.446 1.019 -3.984 1.00 93.19 338 ASP A N 1
ATOM 2774 C CA . ASP A 1 338 ? -9.147 1.958 -5.068 1.00 93.19 338 ASP A CA 1
ATOM 2775 C C . ASP A 1 338 ? -7.634 2.125 -5.265 1.00 93.19 338 ASP A C 1
ATOM 2777 O O . ASP A 1 338 ? -7.136 2.075 -6.389 1.00 93.19 338 ASP A O 1
ATOM 2781 N N . ILE A 1 339 ? -6.864 2.254 -4.175 1.00 91.88 339 ILE A N 1
ATOM 2782 C CA . ILE A 1 339 ? -5.395 2.331 -4.245 1.00 91.88 339 ILE A CA 1
ATOM 2783 C C . ILE A 1 339 ? -4.808 1.047 -4.847 1.00 91.88 339 ILE A C 1
ATOM 2785 O O . ILE A 1 339 ? -3.899 1.128 -5.669 1.00 91.88 339 ILE A O 1
ATOM 2789 N N . GLN A 1 340 ? -5.320 -0.131 -4.475 1.00 89.06 340 GLN A N 1
ATOM 2790 C CA . GLN A 1 340 ? -4.883 -1.403 -5.063 1.00 89.06 340 GLN A CA 1
ATOM 2791 C C . GLN A 1 340 ? -5.222 -1.500 -6.553 1.00 89.06 340 GLN A C 1
ATOM 2793 O O . GLN A 1 340 ? -4.435 -2.037 -7.330 1.00 89.06 340 GLN A O 1
ATOM 2798 N N . TYR A 1 341 ? -6.382 -0.988 -6.961 1.00 91.44 341 TYR A N 1
ATOM 2799 C CA . TYR A 1 341 ? -6.753 -0.935 -8.370 1.00 91.44 341 TYR A CA 1
ATOM 2800 C C . TYR A 1 341 ? -5.821 -0.005 -9.159 1.00 91.44 341 TYR A C 1
ATOM 2802 O O . TYR A 1 341 ? -5.321 -0.407 -10.208 1.00 91.44 341 TYR A O 1
ATOM 2810 N N . ILE A 1 342 ? -5.512 1.188 -8.633 1.00 90.31 342 ILE A N 1
ATOM 2811 C CA . ILE A 1 342 ? -4.527 2.102 -9.237 1.00 90.31 342 ILE A CA 1
ATOM 2812 C C . ILE A 1 342 ? -3.158 1.425 -9.357 1.00 90.31 342 ILE A C 1
ATOM 2814 O O . ILE A 1 342 ? -2.544 1.492 -10.418 1.00 90.31 342 ILE A O 1
ATOM 2818 N N . ASP A 1 343 ? -2.692 0.750 -8.305 1.00 86.94 343 ASP A N 1
ATOM 2819 C CA . ASP A 1 343 ? -1.405 0.041 -8.297 1.00 86.94 343 ASP A CA 1
ATOM 2820 C C . ASP A 1 343 ? -1.349 -1.064 -9.367 1.00 86.94 343 ASP A C 1
ATOM 2822 O O . ASP A 1 343 ? -0.382 -1.167 -10.126 1.00 86.94 343 ASP A O 1
ATOM 2826 N N . SER A 1 344 ? -2.434 -1.830 -9.519 1.00 87.81 344 SER A N 1
ATOM 2827 C CA . SER A 1 344 ? -2.560 -2.807 -10.604 1.00 87.81 344 SER A CA 1
ATOM 2828 C C . SER A 1 344 ? -2.523 -2.142 -11.977 1.00 87.81 344 SER A C 1
ATOM 2830 O O . SER A 1 344 ? -1.793 -2.602 -12.849 1.00 87.81 344 SER A O 1
ATOM 2832 N N . LYS A 1 345 ? -3.275 -1.055 -12.185 1.00 89.69 345 LYS A N 1
ATOM 2833 C CA . LYS A 1 345 ? -3.294 -0.336 -13.468 1.00 89.69 345 LYS A CA 1
ATOM 2834 C C . LYS A 1 345 ? -1.935 0.265 -13.810 1.00 89.69 345 LYS A C 1
ATOM 2836 O O . LYS A 1 345 ? -1.525 0.223 -14.967 1.00 89.69 345 LYS A O 1
ATOM 2841 N N . LEU A 1 346 ? -1.222 0.790 -12.815 1.00 85.69 346 LEU A N 1
ATOM 2842 C CA . LEU A 1 346 ? 0.141 1.295 -12.965 1.00 85.69 346 LEU A CA 1
ATOM 2843 C C . LEU A 1 346 ? 1.106 0.168 -13.350 1.00 85.69 346 LEU A C 1
ATOM 2845 O O . LEU A 1 346 ? 1.964 0.359 -14.214 1.00 85.69 346 LEU A O 1
ATOM 2849 N N . THR A 1 347 ? 0.959 -0.997 -12.719 1.00 83.44 347 THR A N 1
ATOM 2850 C CA . THR A 1 347 ? 1.755 -2.191 -13.014 1.00 83.44 347 THR A CA 1
ATOM 2851 C C . THR A 1 347 ? 1.509 -2.660 -14.444 1.00 83.44 347 THR A C 1
ATOM 2853 O O . THR A 1 347 ? 2.466 -2.801 -15.201 1.00 83.44 347 THR A O 1
ATOM 2856 N N . ASP A 1 348 ? 0.247 -2.805 -14.854 1.00 87.25 348 ASP A N 1
ATOM 2857 C CA . ASP A 1 348 ? -0.129 -3.199 -16.216 1.00 87.25 348 ASP A CA 1
ATOM 2858 C C . ASP A 1 348 ? 0.404 -2.203 -17.255 1.00 87.25 348 ASP A C 1
ATOM 2860 O O . ASP A 1 348 ? 1.001 -2.595 -18.261 1.00 87.25 348 ASP A O 1
ATOM 2864 N N . TYR A 1 349 ? 0.252 -0.900 -16.987 1.00 86.69 349 TYR A N 1
ATOM 2865 C CA . TYR A 1 349 ? 0.781 0.155 -17.847 1.00 86.69 349 TYR A CA 1
ATOM 2866 C C . TYR A 1 349 ? 2.305 0.059 -17.966 1.00 86.69 349 TYR A C 1
ATOM 2868 O O . TYR A 1 349 ? 2.845 0.084 -19.070 1.00 86.69 349 TYR A O 1
ATOM 2876 N N . SER A 1 350 ? 3.002 -0.128 -16.847 1.00 82.81 350 SER A N 1
ATOM 2877 C CA . SER A 1 350 ? 4.460 -0.245 -16.808 1.00 82.81 350 SER A CA 1
ATOM 2878 C C . SER A 1 350 ? 4.957 -1.490 -17.546 1.00 82.81 350 SER A C 1
ATOM 2880 O O . SER A 1 350 ? 5.918 -1.393 -18.305 1.00 82.81 350 SER A O 1
ATOM 2882 N N . VAL A 1 351 ? 4.287 -2.638 -17.395 1.00 82.00 351 VAL A N 1
ATOM 2883 C CA . VAL A 1 351 ? 4.591 -3.862 -18.155 1.00 82.00 351 VAL A CA 1
ATOM 2884 C C . VAL A 1 351 ? 4.400 -3.618 -19.649 1.00 82.00 351 VAL A C 1
ATOM 2886 O O . VAL A 1 351 ? 5.326 -3.864 -20.419 1.00 82.00 351 VAL A O 1
ATOM 2889 N N . SER A 1 352 ? 3.261 -3.053 -20.060 1.00 87.81 352 SER A N 1
ATOM 2890 C CA . SER A 1 352 ? 2.994 -2.762 -21.476 1.00 87.81 352 SER A CA 1
ATOM 2891 C C . SER A 1 352 ? 4.012 -1.786 -22.081 1.00 87.81 352 SER A C 1
ATOM 2893 O O . SER A 1 352 ? 4.497 -1.998 -23.193 1.00 87.81 352 SER A O 1
ATOM 2895 N N . TYR A 1 353 ? 4.414 -0.765 -21.320 1.00 84.06 353 TYR A N 1
ATOM 2896 C CA . TYR A 1 353 ? 5.428 0.198 -21.733 1.00 84.06 353 TYR A CA 1
ATOM 2897 C C . TYR A 1 353 ? 6.809 -0.456 -21.862 1.00 84.06 353 TYR A C 1
ATOM 2899 O O . TYR A 1 353 ? 7.509 -0.223 -22.846 1.00 84.06 353 TYR A O 1
ATOM 2907 N N . ILE A 1 354 ? 7.203 -1.309 -20.909 1.00 78.06 354 ILE A N 1
ATOM 2908 C CA . ILE A 1 354 ? 8.462 -2.065 -20.972 1.00 78.06 354 ILE A CA 1
ATOM 2909 C C . ILE A 1 354 ? 8.468 -3.005 -22.179 1.00 78.06 354 ILE A C 1
ATOM 2911 O O . ILE A 1 354 ? 9.476 -3.080 -22.877 1.00 78.06 354 ILE A O 1
ATOM 2915 N N . GLU A 1 355 ? 7.364 -3.697 -22.461 1.00 86.62 355 GLU A N 1
ATOM 2916 C CA . GLU A 1 355 ? 7.248 -4.574 -23.630 1.00 86.62 355 GLU A CA 1
ATOM 2917 C C . GLU A 1 355 ? 7.383 -3.792 -24.946 1.00 86.62 355 GLU A C 1
ATOM 2919 O O . GLU A 1 355 ? 8.106 -4.218 -25.853 1.00 86.62 355 GLU A O 1
ATOM 2924 N N . GLU A 1 356 ? 6.747 -2.621 -25.047 1.00 87.69 356 GLU A N 1
ATOM 2925 C CA . GLU A 1 356 ? 6.861 -1.747 -26.217 1.00 87.69 356 GLU A CA 1
ATOM 2926 C C . GLU A 1 356 ? 8.291 -1.212 -26.394 1.00 87.69 356 GLU A C 1
ATOM 2928 O O . GLU A 1 356 ? 8.859 -1.299 -27.489 1.00 87.69 356 GLU A O 1
ATOM 2933 N N . GLN A 1 357 ? 8.911 -0.712 -25.320 1.00 84.12 357 GLN A N 1
ATOM 2934 C CA . GLN A 1 357 ? 10.288 -0.215 -25.370 1.00 84.12 357 GLN A CA 1
ATOM 2935 C C . GLN A 1 357 ? 11.289 -1.334 -25.661 1.00 84.12 357 GLN A C 1
ATOM 2937 O O . GLN A 1 357 ? 12.173 -1.154 -26.495 1.00 84.12 357 GLN A O 1
ATOM 2942 N N . SER A 1 358 ? 11.110 -2.518 -25.073 1.00 77.50 358 SER A N 1
ATOM 2943 C CA . SER A 1 358 ? 11.941 -3.691 -25.357 1.00 77.50 358 SER A CA 1
ATOM 2944 C C . SER A 1 358 ? 11.890 -4.061 -26.841 1.00 77.50 358 SER A C 1
ATOM 2946 O O . SER A 1 358 ? 12.920 -4.343 -27.460 1.00 77.50 358 SER A O 1
ATOM 2948 N N . LYS A 1 359 ? 10.711 -3.974 -27.469 1.00 88.00 359 LYS A N 1
ATOM 2949 C CA . LYS A 1 359 ? 10.560 -4.201 -28.911 1.00 88.00 359 LYS A CA 1
ATOM 2950 C C . LYS A 1 359 ? 11.338 -3.174 -29.740 1.00 88.00 359 LYS A C 1
ATOM 2952 O O . LYS A 1 359 ? 11.999 -3.552 -30.711 1.00 88.00 359 LYS A O 1
ATOM 2957 N N . ASN A 1 360 ? 11.303 -1.900 -29.350 1.00 83.94 360 ASN A N 1
ATOM 2958 C CA . ASN A 1 360 ? 12.071 -0.837 -30.004 1.00 83.94 360 ASN A CA 1
ATOM 2959 C C . ASN A 1 360 ? 13.587 -1.033 -29.831 1.00 83.94 360 ASN A C 1
ATOM 2961 O O . ASN A 1 360 ? 14.340 -0.892 -30.797 1.00 83.94 360 ASN A O 1
ATOM 2965 N N . GLU A 1 361 ? 14.041 -1.431 -28.641 1.00 80.69 361 GLU A N 1
ATOM 2966 C CA . GLU A 1 361 ? 15.448 -1.748 -28.376 1.00 80.69 361 GLU A CA 1
ATOM 2967 C C . GLU A 1 361 ? 15.946 -2.911 -29.244 1.00 80.69 361 GLU A C 1
ATOM 2969 O O . GLU A 1 361 ? 17.011 -2.806 -29.857 1.00 80.69 361 GLU A O 1
ATOM 2974 N N . ILE A 1 362 ? 15.161 -3.986 -29.384 1.00 82.12 362 ILE A N 1
ATOM 2975 C CA . ILE A 1 362 ? 15.494 -5.122 -30.261 1.00 82.12 362 ILE A CA 1
ATOM 2976 C C . ILE A 1 362 ? 15.675 -4.661 -31.716 1.00 82.12 362 ILE A C 1
ATOM 2978 O O . ILE A 1 362 ? 16.610 -5.102 -32.396 1.00 82.12 362 ILE A O 1
ATOM 2982 N N . ILE A 1 363 ? 14.824 -3.752 -32.204 1.00 88.88 363 ILE A N 1
ATOM 2983 C CA . ILE A 1 363 ? 14.937 -3.184 -33.557 1.00 88.88 363 ILE A CA 1
ATOM 2984 C C . ILE A 1 363 ? 16.243 -2.393 -33.701 1.00 88.88 363 ILE A C 1
ATOM 2986 O O . ILE A 1 363 ? 16.980 -2.603 -34.668 1.00 88.88 363 ILE A O 1
ATOM 2990 N N . ILE A 1 364 ? 16.566 -1.530 -32.735 1.00 85.19 364 ILE A N 1
ATOM 2991 C CA . ILE A 1 364 ? 17.797 -0.726 -32.746 1.00 85.19 364 ILE A CA 1
ATOM 2992 C C . ILE A 1 364 ? 19.038 -1.627 -32.727 1.00 85.19 364 ILE A C 1
ATOM 2994 O O . ILE A 1 364 ? 19.952 -1.419 -33.527 1.00 85.19 364 ILE A O 1
ATOM 2998 N N . ILE A 1 365 ? 19.061 -2.658 -31.875 1.00 80.38 365 ILE A N 1
ATOM 2999 C CA . ILE A 1 365 ? 20.162 -3.631 -31.801 1.00 80.38 365 ILE A CA 1
ATOM 3000 C C . ILE A 1 365 ? 20.323 -4.360 -33.139 1.00 80.38 365 ILE A C 1
ATOM 3002 O O . ILE A 1 365 ? 21.438 -4.478 -33.648 1.00 80.38 365 ILE A O 1
ATOM 3006 N N . THR A 1 366 ? 19.219 -4.798 -33.748 1.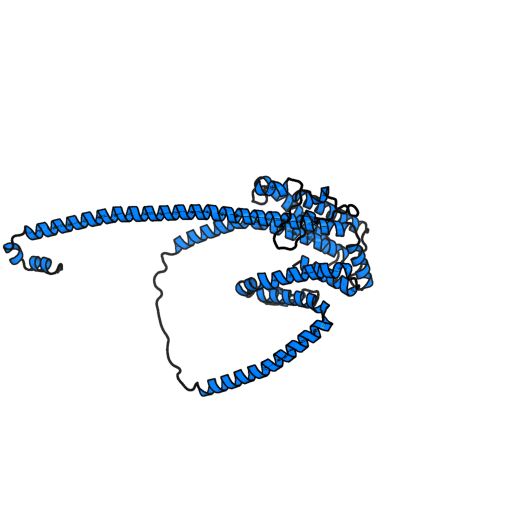00 86.94 366 THR A N 1
ATOM 3007 C CA . THR A 1 366 ? 19.239 -5.495 -35.043 1.00 86.94 366 THR A CA 1
ATOM 3008 C C . THR A 1 366 ? 19.807 -4.603 -36.149 1.00 86.94 366 THR A C 1
ATOM 3010 O O . THR A 1 366 ? 20.688 -5.031 -36.897 1.00 86.94 366 THR A O 1
ATOM 3013 N N . ILE A 1 367 ? 19.371 -3.341 -36.225 1.00 92.06 367 ILE A N 1
ATOM 3014 C CA . ILE A 1 367 ? 19.912 -2.353 -37.171 1.00 92.06 367 ILE A CA 1
ATOM 3015 C C . ILE A 1 367 ? 21.404 -2.113 -36.903 1.00 92.06 367 ILE A C 1
ATOM 3017 O O . ILE A 1 367 ? 22.200 -2.095 -37.843 1.00 92.06 367 ILE A O 1
ATOM 3021 N N . GLY A 1 368 ? 21.802 -1.986 -35.635 1.00 87.25 368 GLY A N 1
ATOM 3022 C CA . GLY A 1 368 ? 23.199 -1.828 -35.235 1.00 87.25 368 GLY A CA 1
ATOM 3023 C C . GLY A 1 368 ? 24.084 -2.978 -35.722 1.00 87.25 368 GLY A C 1
ATOM 3024 O O . GLY A 1 368 ? 25.133 -2.736 -36.320 1.00 87.25 368 GLY A O 1
ATOM 3025 N N . ILE A 1 369 ? 23.636 -4.226 -35.551 1.00 88.62 369 ILE A N 1
ATOM 3026 C CA . ILE A 1 369 ? 24.343 -5.420 -36.040 1.00 88.62 369 ILE A CA 1
ATOM 3027 C C . ILE A 1 369 ? 24.468 -5.395 -37.569 1.00 88.62 369 ILE A C 1
ATOM 3029 O O . ILE A 1 369 ? 25.554 -5.637 -38.098 1.00 88.62 369 ILE A O 1
ATOM 3033 N N . LEU A 1 370 ? 23.393 -5.059 -38.292 1.00 90.25 370 LEU A N 1
ATOM 3034 C CA . LEU A 1 370 ? 23.414 -4.978 -39.757 1.00 90.25 370 LEU A CA 1
ATOM 3035 C C . LEU A 1 370 ? 24.392 -3.914 -40.270 1.00 90.25 370 LEU A C 1
ATOM 3037 O O . LEU A 1 370 ? 25.126 -4.167 -41.225 1.00 90.25 370 LEU A O 1
ATOM 3041 N N . ILE A 1 371 ? 24.444 -2.749 -39.620 1.00 89.38 371 ILE A N 1
ATOM 3042 C CA . ILE A 1 371 ? 25.388 -1.677 -39.960 1.00 89.38 371 ILE A CA 1
ATOM 3043 C C . ILE A 1 371 ? 26.831 -2.140 -39.740 1.00 89.38 371 ILE A C 1
ATOM 3045 O O . ILE A 1 371 ? 27.679 -1.930 -40.610 1.00 89.38 371 ILE A O 1
ATOM 3049 N N . VAL A 1 372 ? 27.119 -2.803 -38.615 1.00 85.06 372 VAL A N 1
ATOM 3050 C CA . VAL A 1 372 ? 28.456 -3.350 -38.338 1.00 85.06 372 VAL A CA 1
ATOM 3051 C C . VAL A 1 372 ? 28.848 -4.368 -39.407 1.00 85.06 372 VAL A C 1
ATOM 3053 O O . VAL A 1 372 ? 29.919 -4.233 -39.994 1.00 85.06 372 VAL A O 1
ATOM 3056 N N . LEU A 1 373 ? 27.971 -5.324 -39.734 1.00 85.31 373 LEU A N 1
ATOM 3057 C CA . LEU A 1 373 ? 28.224 -6.309 -40.791 1.00 85.31 373 LEU A CA 1
ATOM 3058 C C . LEU A 1 373 ? 28.463 -5.649 -42.155 1.00 85.31 373 LEU A C 1
ATOM 3060 O O . LEU A 1 373 ? 29.368 -6.061 -42.880 1.00 85.31 373 LEU A O 1
ATOM 3064 N N . PHE A 1 374 ? 27.703 -4.605 -42.492 1.00 89.50 374 PHE A N 1
ATOM 3065 C CA . PHE A 1 374 ? 27.877 -3.842 -43.727 1.00 89.50 374 PHE A CA 1
ATOM 3066 C C . PHE A 1 374 ? 29.244 -3.148 -43.791 1.00 89.50 374 PHE A C 1
ATOM 3068 O O . PHE A 1 374 ? 29.952 -3.271 -44.794 1.00 89.50 374 PHE A O 1
ATOM 3075 N N . PHE A 1 375 ? 29.659 -2.468 -42.717 1.00 85.25 375 PHE A N 1
ATOM 3076 C CA . PHE A 1 375 ? 30.979 -1.838 -42.647 1.00 85.25 375 PHE A CA 1
ATOM 3077 C C . PHE A 1 375 ? 32.107 -2.861 -42.683 1.00 85.25 375 PHE A C 1
ATOM 3079 O O . PHE A 1 375 ? 33.070 -2.666 -43.424 1.00 85.25 375 PHE A O 1
ATOM 3086 N N . THR A 1 376 ? 31.986 -3.961 -41.938 1.00 82.75 376 THR A N 1
ATOM 3087 C CA . THR A 1 376 ? 32.941 -5.067 -41.989 1.00 82.75 376 THR A CA 1
ATOM 3088 C C . THR A 1 376 ? 33.053 -5.581 -43.420 1.00 82.75 376 THR A C 1
ATOM 3090 O O . THR A 1 376 ? 34.148 -5.606 -43.968 1.00 82.75 376 THR A O 1
ATOM 3093 N N . PHE A 1 377 ? 31.941 -5.889 -44.086 1.00 90.06 377 PHE A N 1
ATOM 3094 C CA . PHE A 1 377 ? 31.961 -6.364 -45.466 1.00 90.06 377 PHE A CA 1
ATOM 3095 C C . PHE A 1 377 ? 32.634 -5.367 -46.421 1.00 90.06 377 PHE A C 1
ATOM 3097 O O . PHE A 1 377 ? 33.510 -5.758 -47.189 1.00 90.06 377 PHE A O 1
ATOM 3104 N N . LEU A 1 378 ? 32.290 -4.076 -46.368 1.00 90.25 378 LEU A N 1
ATOM 3105 C CA . LEU A 1 378 ? 32.881 -3.066 -47.254 1.00 90.25 378 LEU A CA 1
ATOM 3106 C C . LEU A 1 378 ? 34.371 -2.825 -46.991 1.00 90.25 378 LEU A C 1
ATOM 3108 O O . LEU A 1 378 ? 35.169 -2.818 -47.931 1.00 90.25 378 LEU A O 1
ATOM 3112 N N . VAL A 1 379 ? 34.748 -2.614 -45.728 1.00 89.31 379 VAL A N 1
ATOM 3113 C CA . VAL A 1 379 ? 36.127 -2.295 -45.341 1.00 89.31 379 VAL A CA 1
ATOM 3114 C C . VAL A 1 379 ? 37.027 -3.498 -45.571 1.00 89.31 379 VAL A C 1
ATOM 3116 O O . VAL A 1 379 ? 38.068 -3.350 -46.208 1.00 89.31 379 VAL A O 1
ATOM 3119 N N . PHE A 1 380 ? 36.618 -4.693 -45.132 1.00 83.44 380 PHE A N 1
ATOM 3120 C CA . PHE A 1 380 ? 37.410 -5.897 -45.368 1.00 83.44 380 PHE A CA 1
ATOM 3121 C C . PHE A 1 380 ? 37.509 -6.206 -46.858 1.00 83.44 380 PHE A C 1
ATOM 3123 O O . PHE A 1 380 ? 38.614 -6.456 -47.319 1.00 83.44 380 PHE A O 1
ATOM 3130 N N . ASN A 1 381 ? 36.434 -6.109 -47.649 1.00 85.06 381 ASN A N 1
ATOM 3131 C CA . ASN A 1 381 ? 36.538 -6.340 -49.095 1.00 85.06 381 ASN A CA 1
ATOM 3132 C C . ASN A 1 381 ? 37.490 -5.360 -49.780 1.00 85.06 381 ASN A C 1
ATOM 3134 O O . ASN A 1 381 ? 38.211 -5.756 -50.695 1.00 85.06 381 ASN A O 1
ATOM 3138 N N . LYS A 1 382 ? 37.503 -4.090 -49.360 1.00 89.12 382 LYS A N 1
ATOM 3139 C CA . LYS A 1 382 ? 38.456 -3.111 -49.885 1.00 89.12 382 LYS A CA 1
ATOM 3140 C C . LYS A 1 382 ? 39.888 -3.477 -49.492 1.00 89.12 382 LYS A C 1
ATOM 3142 O O . LYS A 1 382 ? 40.731 -3.592 -50.372 1.00 89.12 382 LYS A O 1
ATOM 3147 N N . LEU A 1 383 ? 40.135 -3.740 -48.207 1.00 86.44 383 LEU A N 1
ATOM 3148 C CA . LEU A 1 383 ? 41.452 -4.149 -47.710 1.00 86.44 383 LEU A CA 1
ATOM 3149 C C . LEU A 1 383 ? 41.952 -5.427 -48.395 1.00 86.44 383 LEU A C 1
ATOM 3151 O O . LEU A 1 383 ? 43.096 -5.471 -48.832 1.00 86.44 383 LEU A O 1
ATOM 3155 N N . PHE A 1 384 ? 41.101 -6.444 -48.545 1.00 84.62 384 PHE A N 1
ATOM 3156 C CA . PHE A 1 384 ? 41.448 -7.682 -49.240 1.00 84.62 384 PHE A CA 1
ATOM 3157 C C . PHE A 1 384 ? 41.743 -7.442 -50.720 1.00 84.62 384 PHE A C 1
ATOM 3159 O O . PHE A 1 384 ? 42.733 -7.966 -51.215 1.00 84.62 384 PHE A O 1
ATOM 3166 N N . LYS A 1 385 ? 40.946 -6.628 -51.427 1.00 90.88 385 LYS A N 1
ATOM 3167 C CA . LYS A 1 385 ? 41.224 -6.273 -52.830 1.00 90.88 385 LYS A CA 1
ATOM 3168 C C . LYS A 1 385 ? 42.556 -5.546 -52.983 1.00 90.88 385 LYS A C 1
ATOM 3170 O O . LYS A 1 385 ? 43.325 -5.885 -53.879 1.00 90.88 385 LYS A O 1
ATOM 3175 N N . ASP A 1 386 ? 42.834 -4.586 -52.107 1.00 89.56 386 ASP A N 1
ATOM 3176 C CA . ASP A 1 386 ? 44.090 -3.837 -52.122 1.00 89.56 386 ASP A CA 1
ATOM 3177 C C . ASP A 1 386 ? 45.279 -4.775 -51.836 1.00 89.56 386 ASP A C 1
ATOM 3179 O O . ASP A 1 386 ? 46.271 -4.748 -52.566 1.00 89.56 386 ASP A O 1
ATOM 3183 N N . LYS A 1 387 ? 45.150 -5.690 -50.863 1.00 89.88 387 LYS A N 1
ATOM 3184 C CA . LYS A 1 387 ? 46.176 -6.702 -50.558 1.00 89.88 387 LYS A CA 1
ATOM 3185 C C . LYS A 1 387 ? 46.383 -7.735 -51.662 1.00 89.88 387 LYS A C 1
ATOM 3187 O O . LYS A 1 387 ? 47.528 -8.078 -51.942 1.00 89.88 387 LYS A O 1
ATOM 3192 N N . ILE A 1 388 ? 45.323 -8.191 -52.326 1.00 89.00 388 ILE A N 1
ATOM 3193 C CA . ILE A 1 388 ? 45.436 -9.073 -53.497 1.00 89.00 388 ILE A CA 1
ATOM 3194 C C . ILE A 1 388 ? 46.182 -8.349 -54.622 1.00 89.00 388 ILE A C 1
ATOM 3196 O O . ILE A 1 388 ? 47.097 -8.919 -55.202 1.00 89.00 388 ILE A O 1
ATOM 3200 N N . LYS A 1 389 ? 45.877 -7.070 -54.880 1.00 91.25 389 LYS A N 1
ATOM 3201 C CA . LYS A 1 389 ? 46.561 -6.280 -55.913 1.00 91.25 389 LYS A CA 1
ATOM 3202 C C . LYS A 1 389 ? 48.047 -6.055 -55.605 1.00 91.25 389 LYS A C 1
ATOM 3204 O O . LYS A 1 389 ? 48.873 -6.130 -56.516 1.00 91.25 389 LYS A O 1
ATOM 3209 N N . GLU A 1 390 ? 48.398 -5.775 -54.348 1.00 88.25 390 GLU A N 1
ATOM 3210 C CA . GLU A 1 390 ? 49.800 -5.713 -53.903 1.00 88.25 390 GLU A CA 1
ATOM 3211 C C . GLU A 1 390 ? 50.514 -7.050 -54.161 1.00 88.25 390 GLU A C 1
ATOM 3213 O O . GLU A 1 390 ? 51.611 -7.063 -54.722 1.00 88.25 390 GLU A O 1
ATOM 3218 N N . MET A 1 391 ? 49.864 -8.168 -53.821 1.00 85.31 391 MET A N 1
ATOM 3219 C CA . MET A 1 391 ? 50.398 -9.515 -54.029 1.00 85.31 391 MET A CA 1
ATOM 3220 C C . MET A 1 391 ? 50.571 -9.844 -55.519 1.00 85.31 391 MET A C 1
ATOM 3222 O O . MET A 1 391 ? 51.647 -10.283 -55.912 1.00 85.31 391 MET A O 1
ATOM 3226 N N . ASP A 1 392 ? 49.583 -9.547 -56.368 1.00 87.00 392 ASP A N 1
ATOM 3227 C CA . ASP A 1 392 ? 49.660 -9.739 -57.825 1.00 87.00 392 ASP A CA 1
ATOM 3228 C C . ASP A 1 392 ? 50.781 -8.904 -58.457 1.00 87.00 392 ASP A C 1
ATOM 3230 O O . ASP A 1 392 ? 51.474 -9.359 -59.370 1.00 87.00 392 ASP A O 1
ATOM 3234 N N . THR A 1 393 ? 50.991 -7.681 -57.959 1.00 88.62 393 THR A N 1
ATOM 3235 C CA . THR A 1 393 ? 52.078 -6.805 -58.419 1.00 88.62 393 THR A CA 1
ATOM 3236 C C . THR A 1 393 ? 53.438 -7.384 -58.034 1.00 88.62 393 THR A C 1
ATOM 3238 O O . THR A 1 393 ? 54.355 -7.392 -58.853 1.00 88.62 393 THR A O 1
ATOM 3241 N N . LEU A 1 394 ? 53.564 -7.912 -56.813 1.00 83.19 394 LEU A N 1
ATOM 3242 C CA . LEU A 1 394 ? 54.787 -8.551 -56.329 1.00 83.19 394 LEU A CA 1
ATOM 3243 C C . LEU A 1 394 ? 55.092 -9.840 -57.103 1.00 83.19 394 LEU A C 1
ATOM 3245 O O . LEU A 1 394 ? 56.231 -10.045 -57.516 1.00 83.19 394 LEU A O 1
ATOM 3249 N N . VAL A 1 395 ? 54.076 -10.662 -57.375 1.00 82.44 395 VAL A N 1
ATOM 3250 C CA . VAL A 1 395 ? 54.188 -11.865 -58.215 1.00 82.44 395 VAL A CA 1
ATOM 3251 C C . VAL A 1 395 ? 54.577 -11.493 -59.649 1.00 82.44 395 VAL A C 1
ATOM 3253 O O . VAL A 1 395 ? 55.485 -12.091 -60.218 1.00 82.44 395 VAL A O 1
ATOM 3256 N N . SER A 1 396 ? 53.957 -10.468 -60.233 1.00 86.00 396 SER A N 1
ATOM 3257 C CA . SER A 1 396 ? 54.309 -9.995 -61.579 1.00 86.00 396 SER A CA 1
ATOM 3258 C C . SER A 1 396 ? 55.747 -9.477 -61.639 1.00 86.00 396 SER A C 1
ATOM 3260 O O . SER A 1 396 ? 56.474 -9.788 -62.578 1.00 86.00 396 SER A O 1
ATOM 3262 N N . PHE A 1 397 ? 56.182 -8.725 -60.623 1.00 82.38 397 PHE A N 1
ATOM 3263 C CA . PHE A 1 397 ? 57.564 -8.270 -60.506 1.00 82.38 397 PHE A CA 1
ATOM 3264 C C . PHE A 1 397 ? 58.534 -9.453 -60.421 1.00 82.38 397 PHE A C 1
ATOM 3266 O O . PHE A 1 397 ? 59.498 -9.489 -61.179 1.00 82.38 397 PHE A O 1
ATOM 3273 N N . LEU A 1 398 ? 58.238 -10.452 -59.582 1.00 79.62 398 LEU A N 1
ATOM 3274 C CA . LEU A 1 398 ? 59.017 -11.687 -59.459 1.00 79.62 398 LEU A CA 1
ATOM 3275 C C . LEU A 1 398 ? 59.237 -12.367 -60.820 1.00 79.62 398 LEU A C 1
ATOM 3277 O O . LEU A 1 398 ? 60.358 -12.751 -61.137 1.00 79.62 398 LEU A O 1
ATOM 3281 N N . PHE A 1 399 ? 58.180 -12.487 -61.631 1.00 80.00 399 PHE A N 1
ATOM 3282 C CA . PHE A 1 399 ? 58.245 -13.138 -62.944 1.00 80.00 399 PHE A CA 1
ATOM 3283 C C . PHE A 1 399 ? 58.894 -12.283 -64.041 1.00 80.00 399 PHE A C 1
ATOM 3285 O O . PHE A 1 399 ? 59.342 -12.830 -65.048 1.00 80.00 399 PHE A O 1
ATOM 3292 N N . LEU A 1 400 ? 58.956 -10.960 -63.873 1.00 84.19 400 LEU A N 1
ATOM 3293 C CA . LEU A 1 400 ? 59.611 -10.057 -64.823 1.00 84.19 400 LEU A CA 1
ATOM 3294 C C . LEU A 1 400 ? 61.127 -9.962 -64.618 1.00 84.19 400 LEU A C 1
ATOM 3296 O O . LEU A 1 400 ? 61.834 -9.597 -65.557 1.00 84.19 400 LEU A O 1
ATOM 3300 N N . VAL A 1 401 ? 61.644 -10.273 -63.424 1.00 80.94 401 VAL A N 1
ATOM 3301 C CA . VAL A 1 401 ? 63.091 -10.273 -63.177 1.00 80.94 401 VAL A CA 1
ATOM 3302 C C . VAL A 1 401 ? 63.714 -11.513 -63.837 1.00 80.94 401 VAL A C 1
ATOM 3304 O O . VAL A 1 401 ? 63.381 -12.636 -63.459 1.00 80.94 401 VAL A O 1
ATOM 3307 N N . PRO A 1 402 ? 64.650 -11.358 -64.796 1.00 84.31 402 PRO A N 1
ATOM 3308 C CA . PRO A 1 402 ? 65.327 -12.492 -65.414 1.00 84.31 402 PRO A CA 1
ATOM 3309 C C . PRO A 1 402 ? 66.015 -13.369 -64.365 1.00 84.31 402 PRO A C 1
ATOM 3311 O O . PRO A 1 402 ? 66.701 -12.860 -63.471 1.00 84.31 402 PRO A O 1
ATOM 3314 N N . SER A 1 403 ? 65.904 -14.690 -64.513 1.00 80.75 403 SER A N 1
ATOM 3315 C CA . SER A 1 403 ? 66.512 -15.677 -63.606 1.00 80.75 403 SER A CA 1
ATOM 3316 C C . SER A 1 403 ? 68.014 -15.459 -63.395 1.00 80.75 403 SER A C 1
ATOM 3318 O O . SER A 1 403 ? 68.541 -15.747 -62.322 1.00 80.75 403 SER A O 1
ATOM 3320 N N . ASP A 1 404 ? 68.701 -14.902 -64.392 1.00 84.62 404 ASP A N 1
ATOM 3321 C CA . ASP A 1 404 ? 70.135 -14.609 -64.345 1.00 84.62 404 ASP A CA 1
ATOM 3322 C C . ASP A 1 404 ? 70.489 -13.499 -63.346 1.00 84.62 404 ASP A C 1
ATOM 3324 O O . ASP A 1 404 ? 71.583 -13.505 -62.784 1.00 84.62 404 ASP A O 1
ATOM 3328 N N . ILE A 1 405 ? 69.580 -12.548 -63.106 1.00 81.06 405 ILE A N 1
ATOM 3329 C CA . ILE A 1 405 ? 69.762 -11.479 -62.111 1.00 81.06 405 ILE A CA 1
ATOM 3330 C C . ILE A 1 405 ? 69.449 -12.015 -60.713 1.00 81.06 405 ILE A C 1
ATOM 3332 O O . ILE A 1 405 ? 70.214 -11.766 -59.781 1.00 81.06 405 ILE A O 1
ATOM 3336 N N . VAL A 1 406 ? 68.377 -12.805 -60.578 1.00 81.19 406 VAL A N 1
ATOM 3337 C CA . VAL A 1 406 ? 67.997 -13.437 -59.304 1.00 81.19 406 VAL A CA 1
ATOM 3338 C C . VAL A 1 406 ? 69.114 -14.344 -58.793 1.00 81.19 406 VAL A C 1
ATOM 3340 O O . VAL A 1 406 ? 69.525 -14.230 -57.644 1.00 81.19 406 VAL A O 1
ATOM 3343 N N . ASN A 1 407 ? 69.678 -15.190 -59.658 1.00 83.06 407 ASN A N 1
ATOM 3344 C CA . ASN A 1 407 ? 70.749 -16.110 -59.275 1.00 83.06 407 ASN A CA 1
ATOM 3345 C C . ASN A 1 407 ? 72.093 -15.421 -58.987 1.00 83.06 407 ASN A C 1
ATOM 3347 O O . ASN A 1 407 ? 72.944 -16.022 -58.337 1.00 83.06 407 ASN A O 1
ATOM 3351 N N . LYS A 1 408 ? 72.297 -14.177 -59.443 1.00 87.94 408 LYS A N 1
ATOM 3352 C CA . LYS A 1 408 ? 73.514 -13.399 -59.155 1.00 87.94 408 LYS A CA 1
ATOM 3353 C C . LYS A 1 408 ? 73.474 -12.672 -57.811 1.00 87.94 408 LYS A C 1
ATOM 3355 O O . LYS A 1 408 ? 74.535 -12.330 -57.297 1.00 87.94 408 LYS A O 1
ATOM 3360 N N . ASN A 1 409 ? 72.292 -12.417 -57.246 1.00 85.94 409 ASN A N 1
ATOM 3361 C CA . ASN A 1 409 ? 72.144 -11.733 -55.963 1.00 85.94 409 ASN A CA 1
ATOM 3362 C C . ASN A 1 409 ? 71.563 -12.689 -54.911 1.00 85.94 409 ASN A C 1
ATOM 3364 O O . ASN A 1 409 ? 70.349 -12.838 -54.788 1.00 85.94 409 ASN A O 1
ATOM 3368 N N . GLU A 1 410 ? 72.445 -13.322 -54.136 1.00 82.69 410 GLU A N 1
ATOM 3369 C CA . GLU A 1 410 ? 72.095 -14.345 -53.141 1.00 82.69 410 GLU A CA 1
ATOM 3370 C C . GLU A 1 410 ? 71.130 -13.831 -52.062 1.00 82.69 410 GLU A C 1
ATOM 3372 O O . GLU A 1 410 ? 70.200 -14.542 -51.685 1.00 82.69 410 GLU A O 1
ATOM 3377 N N . LYS A 1 411 ? 71.269 -12.566 -51.636 1.00 82.00 411 LYS A N 1
ATOM 3378 C CA . LYS A 1 411 ? 70.337 -11.934 -50.687 1.00 82.00 411 LYS A CA 1
ATOM 3379 C C . LYS A 1 411 ? 68.930 -11.827 -51.268 1.00 82.00 411 LYS A C 1
ATOM 3381 O O . LYS A 1 411 ? 67.955 -12.138 -50.592 1.00 82.00 411 LYS A O 1
ATOM 3386 N N . TYR A 1 412 ? 68.829 -11.418 -52.532 1.00 80.69 412 TYR A N 1
ATOM 3387 C CA . TYR A 1 412 ? 67.545 -11.312 -53.218 1.00 80.69 412 TYR A CA 1
ATOM 3388 C C . TYR A 1 412 ? 66.917 -12.694 -53.445 1.00 80.69 412 TYR A C 1
ATOM 3390 O O . TYR A 1 412 ? 65.747 -12.887 -53.139 1.00 80.69 412 TYR A O 1
ATOM 3398 N N . LYS A 1 413 ? 67.700 -13.687 -53.886 1.00 82.19 413 LYS A N 1
ATOM 3399 C CA . LYS A 1 413 ? 67.245 -15.078 -54.036 1.00 82.19 413 LYS A CA 1
ATOM 3400 C C . LYS A 1 413 ? 66.722 -15.666 -52.722 1.00 82.19 413 LYS A C 1
ATOM 3402 O O . LYS A 1 413 ? 65.636 -16.234 -52.696 1.00 82.19 413 LYS A O 1
ATOM 3407 N N . ARG A 1 414 ? 67.459 -15.478 -51.626 1.00 80.12 414 ARG A N 1
ATOM 3408 C CA . ARG A 1 414 ? 67.080 -15.985 -50.303 1.00 80.12 414 ARG A CA 1
ATOM 3409 C C . ARG A 1 414 ? 65.828 -15.293 -49.765 1.00 80.12 414 ARG A C 1
ATOM 3411 O O . ARG A 1 414 ? 64.949 -15.978 -49.260 1.00 80.12 414 ARG A O 1
ATOM 3418 N N . PHE A 1 415 ? 65.695 -13.978 -49.959 1.00 81.94 415 PHE A N 1
ATOM 3419 C CA . PHE A 1 415 ? 64.464 -13.245 -49.640 1.00 81.94 415 PHE A CA 1
ATOM 3420 C C . PHE A 1 415 ? 63.245 -13.816 -50.382 1.00 81.94 415 PHE A C 1
ATOM 3422 O O . PHE A 1 415 ? 62.184 -13.974 -49.782 1.00 81.94 415 PHE A O 1
ATOM 3429 N N . LEU A 1 416 ? 63.394 -14.171 -51.661 1.00 78.81 416 LEU A N 1
ATOM 3430 C CA . LEU A 1 416 ? 62.311 -14.770 -52.444 1.00 78.81 416 LEU A CA 1
ATOM 3431 C C . LEU A 1 416 ? 61.955 -16.197 -51.999 1.00 78.81 416 LEU A C 1
ATOM 3433 O O . LEU A 1 416 ? 60.784 -16.562 -52.029 1.00 78.81 416 LEU A O 1
ATOM 3437 N N . GLU A 1 417 ? 62.938 -16.997 -51.582 1.00 79.88 417 GLU A N 1
ATOM 3438 C CA . GLU A 1 417 ? 62.727 -18.385 -51.148 1.00 79.88 417 GLU A CA 1
ATOM 3439 C C . GLU A 1 417 ? 62.186 -18.494 -49.712 1.00 79.88 417 GLU A C 1
ATOM 3441 O O . GLU A 1 417 ? 61.423 -19.414 -49.417 1.00 79.88 417 GLU A O 1
ATOM 3446 N N . THR A 1 418 ? 62.564 -17.580 -48.810 1.00 80.75 418 THR A N 1
ATOM 3447 C CA . THR A 1 418 ? 62.250 -17.693 -47.372 1.00 80.75 418 THR A CA 1
ATOM 3448 C C . THR A 1 418 ? 61.373 -16.573 -46.821 1.00 80.75 418 THR A C 1
ATOM 3450 O O . THR A 1 418 ? 60.922 -16.669 -45.678 1.00 80.75 418 THR A O 1
ATOM 3453 N N . THR A 1 419 ? 61.091 -15.515 -47.591 1.00 70.25 419 THR A N 1
ATOM 3454 C CA . THR A 1 419 ? 60.366 -14.302 -47.146 1.00 70.25 419 THR A CA 1
ATOM 3455 C C . THR A 1 419 ? 61.006 -13.559 -45.960 1.00 70.25 419 THR A C 1
ATOM 3457 O O . THR A 1 419 ? 60.370 -12.700 -45.350 1.00 70.25 419 THR A O 1
ATOM 3460 N N . GLN A 1 420 ? 62.269 -13.844 -45.628 1.00 73.06 420 GLN A N 1
ATOM 3461 C CA . GLN A 1 420 ? 62.997 -13.176 -44.545 1.00 73.06 420 GLN A CA 1
ATOM 3462 C C . GLN A 1 420 ? 63.925 -12.088 -45.101 1.00 73.06 420 GLN A C 1
ATOM 3464 O O . GLN A 1 420 ? 64.736 -12.348 -45.989 1.00 73.06 420 GLN A O 1
ATOM 3469 N N . LEU A 1 421 ? 63.811 -10.869 -44.565 1.00 65.06 421 LEU A N 1
ATOM 3470 C CA . LEU A 1 421 ? 64.816 -9.814 -44.718 1.00 65.06 421 LEU A CA 1
ATOM 3471 C C . LEU A 1 421 ? 65.866 -10.028 -43.622 1.00 65.06 421 LEU A C 1
ATOM 3473 O O . LEU A 1 421 ? 65.547 -9.892 -42.444 1.00 65.06 421 LEU A O 1
ATOM 3477 N N . GLU A 1 422 ? 67.084 -10.425 -43.991 1.00 62.66 422 GLU A N 1
ATOM 3478 C CA . GLU A 1 422 ? 68.225 -10.333 -43.071 1.00 62.66 422 GLU A CA 1
ATOM 3479 C C . GLU A 1 422 ? 68.661 -8.859 -43.023 1.00 62.66 422 GLU A C 1
ATOM 3481 O O . GLU A 1 422 ? 68.995 -8.300 -44.074 1.00 62.66 422 GLU A O 1
ATOM 3486 N N . ASP A 1 423 ? 68.597 -8.249 -41.833 1.00 51.94 423 ASP A N 1
ATOM 3487 C CA . ASP A 1 423 ? 69.074 -6.880 -41.561 1.00 51.94 423 ASP A CA 1
ATOM 3488 C C . ASP A 1 423 ? 70.572 -6.703 -41.877 1.00 51.94 423 ASP A C 1
ATOM 3490 O O . ASP A 1 423 ? 71.379 -7.613 -41.554 1.00 51.94 423 ASP A O 1
#

Radius of gyration: 36.91 Å; chains: 1; bounding box: 101×65×99 Å

Organism: NCBI:txid1754190

Sequence (423 aa):
MKTVTLAIRLLSYNLILKDMRNYPKNLGTIKGTLNYLDIVNLPSVNEYMDIENEYQLAVPVGEYAYDSYEAKTIADSYKKFLSNIKYCTNRVNSKSNFDNVFNQCKEILKHFEIVIRDYEEKIETLCENFDLDKETTENHSKAAKIRSYTNVKLIISFIIILVYVSLSNIPILVDRLTLLKSIQLYTYEVINQDRSIFLENEPERVLDENILKLKTIQEELRSGSYGGPTFDSYPIFDEVLKENGCFRFAQNTGAPSCESLEYDSSYDFTEEIATLPLNELIIEYLYRVENFKNNVEQGKYIRLPFTNKENIGIIYNQICNDKFFKLQDKLMDNIFGDIQYIDSKLTDYSVSYIEEQSKNEIIIITIGILIVLFFTFLVFNKLFKDKIKEMDTLVSFLFLVPSDIVNKNEKYKRFLETTQLED

Secondary structure (DSSP, 8-state):
-HHHHHHHHHHHHHHHHT--SSHHHHHHHHHHHHHIIIIIIHHHHHHH-----SS-EEE--SSS---EEE---HHHHHHHHHHHHHHHHHHTTTTHHHHHHHHHHHHHHHHHHHHHHHHHHHHHHHHHH--S--------------SS-HHHHHHHHHHHHHHHHHHTTTHHHHHHHHHHHHHHHHHHHHHH--TTT--TTHHHHHHHHHHHHHHHHHHHHHHTTTSS--GGG-GGGHHHHTS-------SSS-PPPGGG---BGGGTB-HHHHTS-HHHHHHHHHHHHHHHHHHHHTT-S----TTSHHHHHHHHHHHHH-HHHHHHHHHHHHHHHHHHHHHHHHHHHHHHHHHHHHHHHHHHHHHHHHHHHHHHHHHHHHHHHHHHHHHHHHHHHHHHS-HHHHTT-HHHHHHHHH-----

Foldseek 3Di:
DLLLLVLLVLCVLCVLQVPCPCNCVSLVSLVLVLCCCVPPPLVVCVVPFQDFDPFFDQADDDLRDSDDRHRGTPSVSSVSVSVSSVCSSCVVVCPVVVVVVVVVVVVVVVVVVVVVVVVVVVVVVVVVVPPDDDDDDDDDDDDDDDDPCPVVVVVVVVVVVVVCVVCVVPCLLVLLLVLLSLLLSLLLCLQQVAPVHDDPCRSVVSNVVSLVVNVVSLVCLCVVVVVHDHPVVCPLCCCQAPNFDFAADPPDPPQDDPVRDDADPVLDRHSRLLRDRLSVLVVVLSVLSVVSVVCVVVVVHDRDHPDDSVSSVRSSCCLVPPSSNVNSVSSSSRSVRSSVRVVVSVVVVVVVVCVVVVVVVVVVVVVVVVVVVVCCVVVVVVVVVVVVVVVVVVVVVVVPDDPVVLVVDVQNVCCVVPVDRDD